Protein AF-A0A1F9D5C3-F1 (afdb_monomer_lite)

pLDDT: mean 88.36, std 11.59, range [37.47, 98.81]

Foldseek 3Di:
DDPVPDDDDDDDPQRVCVVVVAPAEEEDAPLPVVVVVVSVVVQVVQCVDPPRDHHDYHHPDDDCVVCCVVVVFDFFFWFFFADDPDPDDPQDLQQDPDPPQQFKDFDFDQAQLQLQFLQSQRLLVLLLCLLVVNLLVSLLSRLVRDLQLLLCLLFPPRSSQVQAPLVVQPHGFSSSLLSNVSLVPDDPPRPNPVLLEFDAADPAAEEEEAQALLSLLLLSLLRNVRHAYEYEELAQDGHPCSLQQFFCLRPPPVSVVVSSVSSVSSRYHYHYNGDDQDPVVVVVVRHQAYEYAQAFQAFDDDPAALCQFAQEEALSVQSNCVSVVHDDFDAQEEEEEAQANSSLSSQLVSQLVPHNAYEYEELADPVPRHYDPVSVVVSVLLPYHYDHQWAWHHFDDDPRFTFWTKTAGWDWDQQDPVRDIDGPDGDDDIDIDTGRHYHYHGFTAGDCVSPPPPFDADPVRAGDADPQQQHGPDRSYGYFDCSHVNDDGSSRSSSRSNSNSQSNSCSVVVHDSRPPCPSNGRDPDHFDFDDPPQDDDDHDDFQFDDSVQSRSDSHHGGHRDDSVNSSVSSVSRLSARRDSQPCQLCVQQPQNQWDADPVGIDGNSSRDSSQCRSCVRRRRNSMDRAAPLRWSLSCQCCPPVVDSQWDQDPSSTTDGNPVRDPSSCVVCVRRSNNSMGGDD

Radius of gyration: 34.45 Å; chains: 1; bounding box: 87×82×87 Å

Structure (mmCIF, N/CA/C/O backbone):
data_AF-A0A1F9D5C3-F1
#
_entry.id   AF-A0A1F9D5C3-F1
#
loop_
_atom_site.group_PDB
_atom_site.id
_atom_site.type_symbol
_atom_site.label_atom_id
_atom_site.label_alt_id
_atom_site.label_comp_id
_atom_site.label_asym_id
_atom_site.label_entity_id
_atom_site.label_seq_id
_atom_site.pdbx_PDB_ins_code
_atom_site.Cartn_x
_atom_site.Cartn_y
_atom_site.Cartn_z
_atom_site.occupancy
_atom_site.B_iso_or_equiv
_atom_site.auth_seq_id
_atom_site.auth_comp_id
_atom_site.auth_asym_id
_atom_site.auth_atom_id
_atom_site.pdbx_PDB_model_num
ATOM 1 N N . MET A 1 1 ? 21.445 43.976 -28.134 1.00 62.38 1 MET A N 1
ATOM 2 C CA . MET A 1 1 ? 21.619 45.402 -28.475 1.00 62.38 1 MET A CA 1
ATOM 3 C C . MET A 1 1 ? 22.927 45.875 -27.875 1.00 62.38 1 MET A C 1
ATOM 5 O O . MET A 1 1 ? 23.281 45.381 -26.810 1.00 62.38 1 MET A O 1
ATOM 9 N N . THR A 1 2 ? 23.657 46.743 -28.564 1.00 65.88 2 THR A N 1
ATOM 10 C CA . THR A 1 2 ? 24.863 47.403 -28.037 1.00 65.88 2 THR A CA 1
ATOM 11 C C . THR A 1 2 ? 24.479 48.546 -27.089 1.00 65.88 2 THR A C 1
ATOM 13 O O . THR A 1 2 ? 23.305 48.911 -27.000 1.00 65.88 2 THR A O 1
ATOM 16 N N . ALA A 1 3 ? 25.449 49.085 -26.343 1.00 59.38 3 ALA A N 1
ATOM 17 C CA . ALA A 1 3 ? 25.215 50.109 -25.314 1.00 59.38 3 ALA A CA 1
ATOM 18 C C . ALA A 1 3 ? 24.622 51.432 -25.853 1.00 59.38 3 ALA A C 1
ATOM 20 O O . ALA A 1 3 ? 24.071 52.212 -25.088 1.00 59.38 3 ALA A O 1
ATOM 21 N N . ASP A 1 4 ? 24.696 51.656 -27.163 1.00 68.69 4 ASP A N 1
ATOM 22 C CA . ASP A 1 4 ? 24.188 52.808 -27.916 1.00 68.69 4 ASP A CA 1
ATOM 23 C C . ASP A 1 4 ? 22.866 52.527 -28.664 1.00 68.69 4 ASP A C 1
ATOM 25 O O . ASP A 1 4 ? 22.403 53.347 -29.450 1.00 68.69 4 ASP A O 1
ATOM 29 N N . GLY A 1 5 ? 22.216 51.384 -28.409 1.00 62.56 5 GLY A N 1
ATOM 30 C CA . GLY A 1 5 ? 20.860 51.108 -28.898 1.00 62.56 5 GLY A CA 1
ATOM 31 C C . GLY A 1 5 ? 20.769 50.453 -30.281 1.00 62.56 5 GLY A C 1
ATOM 32 O O . GLY A 1 5 ? 19.662 50.220 -30.768 1.00 62.56 5 GLY A O 1
ATOM 33 N N . HIS A 1 6 ? 21.890 50.080 -30.903 1.00 77.69 6 HIS A N 1
ATOM 34 C CA . HIS A 1 6 ? 21.880 49.347 -32.172 1.00 77.69 6 HIS A CA 1
ATOM 35 C C . HIS A 1 6 ? 21.656 47.827 -31.989 1.00 77.69 6 HIS A C 1
ATOM 37 O O . HIS A 1 6 ? 21.951 47.258 -30.925 1.00 77.69 6 HIS A O 1
ATOM 43 N N . PRO A 1 7 ? 21.131 47.118 -33.014 1.00 70.56 7 PRO A N 1
ATOM 44 C CA . PRO A 1 7 ? 21.035 45.661 -33.001 1.00 70.56 7 PRO A CA 1
ATOM 45 C C . PRO A 1 7 ? 22.426 45.043 -32.833 1.00 70.56 7 PRO A C 1
ATOM 47 O O . PRO A 1 7 ? 23.336 45.292 -33.620 1.00 70.56 7 PRO A O 1
ATOM 50 N N . GLY A 1 8 ? 22.596 44.228 -31.791 1.00 70.06 8 GLY A N 1
ATOM 51 C CA . GLY A 1 8 ? 23.854 43.516 -31.584 1.00 70.06 8 GLY A CA 1
ATOM 52 C C . GLY A 1 8 ? 23.959 42.366 -32.580 1.00 70.06 8 GLY A C 1
ATOM 53 O O . GLY A 1 8 ? 23.005 41.603 -32.720 1.00 70.06 8 GLY A O 1
ATOM 54 N N . ARG A 1 9 ? 25.109 42.222 -33.239 1.00 75.50 9 ARG A N 1
ATOM 55 C CA . ARG A 1 9 ? 25.442 41.034 -34.036 1.00 75.50 9 ARG A CA 1
ATOM 56 C C . ARG A 1 9 ? 26.409 40.147 -33.260 1.00 75.50 9 ARG A C 1
ATOM 58 O O . ARG A 1 9 ? 27.284 40.660 -32.565 1.00 75.50 9 ARG A O 1
ATOM 65 N N . SER A 1 10 ? 26.262 38.831 -33.383 1.00 69.81 10 SER A N 1
ATOM 66 C CA . SER A 1 10 ? 27.285 37.905 -32.896 1.00 69.81 10 SER A CA 1
ATOM 67 C C . SER A 1 10 ? 28.524 38.053 -33.779 1.00 69.81 10 SER A C 1
ATOM 69 O O . SER A 1 10 ? 28.401 38.045 -35.002 1.00 69.81 10 SER A O 1
ATOM 71 N N . LEU A 1 11 ? 29.688 38.249 -33.163 1.00 73.94 11 LEU A N 1
ATOM 72 C CA . LEU A 1 11 ? 30.978 38.241 -33.844 1.00 73.94 11 LEU A CA 1
ATOM 73 C C . LEU A 1 11 ? 31.726 36.989 -33.412 1.00 73.94 11 LEU A C 1
ATOM 75 O O . LEU A 1 11 ? 31.826 36.698 -32.218 1.00 73.94 11 LEU A O 1
ATOM 79 N N . SER A 1 12 ? 32.259 36.261 -34.382 1.00 79.31 12 SER A N 1
ATOM 80 C CA . SER A 1 12 ? 33.209 35.192 -34.107 1.00 79.31 12 SER A CA 1
ATOM 81 C C . SER A 1 12 ? 34.514 35.775 -33.546 1.00 79.31 12 SER A C 1
ATOM 83 O O . SER A 1 12 ? 34.859 36.935 -33.798 1.00 79.31 12 SER A O 1
ATOM 85 N N . LEU A 1 13 ? 35.252 34.982 -32.763 1.00 76.62 13 LEU A N 1
ATOM 86 C CA . LEU A 1 13 ? 36.525 35.419 -32.175 1.00 76.62 13 LEU A CA 1
ATOM 87 C C . LEU A 1 13 ? 37.506 35.854 -33.279 1.00 76.62 13 LEU A C 1
ATOM 89 O O . LEU A 1 13 ? 38.263 36.807 -33.123 1.00 76.62 13 LEU A O 1
ATOM 93 N N . GLU A 1 14 ? 37.443 35.185 -34.427 1.00 84.00 14 GLU A N 1
ATOM 94 C CA . GLU A 1 14 ? 38.238 35.460 -35.614 1.00 84.00 14 GLU A CA 1
ATOM 95 C C . GLU A 1 14 ? 37.903 36.823 -36.238 1.00 84.00 14 GLU A C 1
ATOM 97 O O . GLU A 1 14 ? 38.807 37.552 -36.647 1.00 84.00 14 GLU A O 1
ATOM 102 N N . GLU A 1 15 ? 36.620 37.185 -36.309 1.00 84.44 15 GLU A N 1
ATOM 103 C CA . GLU A 1 15 ? 36.174 38.494 -36.806 1.00 84.44 15 GLU A CA 1
ATOM 104 C C . GLU A 1 15 ? 36.573 39.625 -35.861 1.00 84.44 15 GLU A C 1
ATOM 106 O O . GLU A 1 15 ? 36.987 40.688 -36.322 1.00 84.44 15 GLU A O 1
ATOM 111 N N . LEU A 1 16 ? 36.507 39.383 -34.550 1.00 84.56 16 LEU A N 1
ATOM 112 C CA . LEU A 1 16 ? 36.939 40.345 -33.542 1.00 84.56 16 LEU A CA 1
ATOM 113 C C . LEU A 1 16 ? 38.448 40.609 -33.638 1.00 84.56 16 LEU A C 1
ATOM 115 O O . LEU A 1 16 ? 38.868 41.761 -33.700 1.00 84.56 16 LEU A O 1
ATOM 119 N N . VAL A 1 17 ? 39.257 39.551 -33.753 1.00 85.00 17 VAL A N 1
ATOM 120 C CA . VAL A 1 17 ? 40.718 39.660 -33.900 1.00 85.00 17 VAL A CA 1
ATOM 121 C C . VAL A 1 17 ? 41.103 40.363 -35.207 1.00 85.00 17 VAL A C 1
ATOM 123 O O . VAL A 1 17 ? 41.969 41.238 -35.201 1.00 85.00 17 VAL A O 1
ATOM 126 N N . LYS A 1 18 ? 40.433 40.052 -36.326 1.00 86.38 18 LYS A N 1
ATOM 127 C CA . LYS A 1 18 ? 40.637 40.778 -37.594 1.00 86.38 18 LYS A CA 1
ATOM 128 C C . LYS A 1 18 ? 40.245 42.254 -37.483 1.00 86.38 18 LYS A C 1
ATOM 130 O O . LYS A 1 18 ? 40.935 43.105 -38.039 1.00 86.38 18 LYS A O 1
ATOM 135 N N . GLY A 1 19 ? 39.181 42.564 -36.739 1.00 85.06 19 GLY A N 1
ATOM 136 C CA . GLY A 1 19 ? 38.740 43.934 -36.460 1.00 85.06 19 GLY A CA 1
ATOM 137 C C . GLY A 1 19 ? 39.779 44.780 -35.715 1.00 85.06 19 GLY A C 1
ATOM 138 O O . GLY A 1 19 ? 39.804 45.995 -35.888 1.00 85.06 19 GLY A O 1
ATOM 139 N N . CYS A 1 20 ? 40.690 44.150 -34.967 1.00 84.81 20 CYS A N 1
ATOM 140 C CA . CYS A 1 20 ? 41.828 44.806 -34.314 1.00 84.81 20 CYS A CA 1
ATOM 141 C C . CYS A 1 20 ? 43.031 45.056 -35.250 1.00 84.81 20 CYS A C 1
ATOM 143 O O . CYS A 1 20 ? 44.103 45.428 -34.780 1.00 84.81 20 CYS A O 1
ATOM 145 N N . GLY A 1 21 ? 42.889 44.835 -36.563 1.00 86.62 21 GLY A N 1
ATOM 146 C CA . GLY A 1 21 ? 43.950 45.063 -37.552 1.00 86.62 21 GLY A CA 1
ATOM 147 C C . GLY A 1 21 ? 44.917 43.888 -37.745 1.00 86.62 21 GLY A C 1
ATOM 148 O O . GLY A 1 21 ? 45.924 44.029 -38.442 1.00 86.62 21 GLY A O 1
ATOM 149 N N . VAL A 1 22 ? 44.627 42.718 -37.166 1.00 91.75 22 VAL A N 1
ATOM 150 C CA . VAL A 1 22 ? 45.442 41.503 -37.323 1.00 91.75 22 VAL A CA 1
ATOM 151 C C . VAL A 1 22 ? 45.181 40.872 -38.692 1.00 91.75 22 VAL A C 1
ATOM 153 O O . VAL A 1 22 ? 44.083 40.394 -38.981 1.00 91.75 22 VAL A O 1
ATOM 156 N N . LYS A 1 23 ? 46.211 40.840 -39.544 1.00 88.62 23 LYS A N 1
ATOM 157 C CA . LYS A 1 23 ? 46.105 40.344 -40.929 1.00 88.62 23 LYS A CA 1
ATOM 158 C C . LYS A 1 23 ? 46.236 38.821 -41.043 1.00 88.62 23 LYS A C 1
ATOM 160 O O . LYS A 1 23 ? 45.635 38.226 -41.937 1.00 88.62 23 LYS A O 1
ATOM 165 N N . TYR A 1 24 ? 46.972 38.176 -40.133 1.00 91.75 24 TYR A N 1
ATOM 166 C CA . TYR A 1 24 ? 47.151 36.722 -40.121 1.00 91.75 24 TYR A CA 1
ATOM 167 C C . TYR A 1 24 ? 46.381 36.097 -38.957 1.00 91.75 24 TYR A C 1
ATOM 169 O O . TYR A 1 24 ? 46.819 36.146 -37.811 1.00 91.75 24 TYR A O 1
ATOM 177 N N . VAL A 1 25 ? 45.228 35.496 -39.259 1.00 93.31 25 VAL A N 1
ATOM 178 C CA . VAL A 1 25 ? 44.407 34.758 -38.287 1.00 93.31 25 VAL A CA 1
ATOM 179 C C . VAL A 1 25 ? 44.112 33.364 -38.826 1.00 93.31 25 VAL A C 1
ATOM 181 O O . VAL A 1 25 ? 43.602 33.225 -39.946 1.00 93.31 25 VAL A O 1
ATOM 184 N N . ARG A 1 26 ? 44.430 32.326 -38.047 1.00 91.38 26 ARG A N 1
ATOM 185 C CA . ARG A 1 26 ? 44.095 30.930 -38.368 1.00 91.38 26 ARG A CA 1
ATOM 186 C C . ARG A 1 26 ? 43.504 30.226 -37.158 1.00 91.38 26 ARG A C 1
ATOM 188 O O . ARG A 1 26 ? 44.020 30.333 -36.051 1.00 91.38 26 ARG A O 1
ATOM 195 N N . ILE A 1 27 ? 42.430 29.484 -37.393 1.00 85.31 27 ILE A N 1
ATOM 196 C CA . ILE A 1 27 ? 41.907 28.541 -36.411 1.00 85.31 27 ILE A CA 1
ATOM 197 C C . ILE A 1 27 ? 42.723 27.270 -36.570 1.00 85.31 27 ILE A C 1
ATOM 199 O O . ILE A 1 27 ? 42.810 26.734 -37.674 1.00 85.31 27 ILE A O 1
ATOM 203 N N . VAL A 1 28 ? 43.320 26.807 -35.484 1.00 82.44 28 VAL A N 1
ATOM 204 C CA . VAL A 1 28 ? 44.101 25.574 -35.471 1.00 82.44 28 VAL A CA 1
ATOM 205 C C . VAL A 1 28 ? 43.389 24.537 -34.622 1.00 82.44 28 VAL A C 1
ATOM 207 O O . VAL A 1 28 ? 42.778 24.853 -33.599 1.00 82.44 28 VAL A O 1
ATOM 210 N N . ASN A 1 29 ? 43.457 23.282 -35.054 1.00 67.25 29 ASN A N 1
ATOM 211 C CA . ASN A 1 29 ? 43.068 22.173 -34.203 1.00 67.25 29 ASN A CA 1
ATOM 212 C C . ASN A 1 29 ? 44.234 21.898 -33.236 1.00 67.25 29 ASN A C 1
ATOM 214 O O . ASN A 1 29 ? 45.293 21.484 -33.710 1.00 67.25 29 ASN A O 1
ATOM 218 N N . PRO A 1 30 ? 44.081 22.101 -31.912 1.00 62.06 30 PRO A N 1
ATOM 219 C CA . PRO A 1 30 ? 45.165 21.844 -30.959 1.00 62.06 30 PRO A CA 1
ATOM 220 C C . PRO A 1 30 ? 45.561 20.360 -30.891 1.00 62.06 30 PRO A C 1
ATOM 222 O O . PRO A 1 30 ? 46.595 20.027 -30.318 1.00 62.06 30 PRO A O 1
ATOM 225 N N . TYR A 1 31 ? 44.748 19.477 -31.475 1.00 55.72 31 TYR A N 1
ATOM 226 C CA . TYR A 1 31 ? 44.969 18.037 -31.523 1.00 55.72 31 TYR A CA 1
ATOM 227 C C . TYR A 1 31 ? 45.612 17.559 -32.838 1.00 55.72 31 TYR A C 1
ATOM 229 O O . TYR A 1 31 ? 46.054 16.417 -32.907 1.00 55.72 31 TYR A O 1
ATOM 237 N N . ASP A 1 32 ? 45.744 18.422 -33.856 1.00 67.06 32 ASP A N 1
ATOM 238 C CA . ASP A 1 32 ? 46.590 18.165 -35.032 1.00 67.06 32 ASP A CA 1
ATOM 239 C C . ASP A 1 32 ? 47.970 18.794 -34.812 1.00 67.06 32 ASP A C 1
ATOM 241 O O . ASP A 1 32 ? 48.254 19.905 -35.256 1.00 67.06 32 ASP A O 1
ATOM 245 N N . ILE A 1 33 ? 48.841 18.085 -34.089 1.00 56.75 33 ILE A N 1
ATOM 246 C CA . ILE A 1 33 ? 50.152 18.612 -33.679 1.00 56.75 33 ILE A CA 1
ATOM 247 C C . ILE A 1 33 ? 51.018 18.969 -34.896 1.00 56.75 33 ILE A C 1
ATOM 249 O O . ILE A 1 33 ? 51.687 20.004 -34.897 1.00 56.75 33 ILE A O 1
ATOM 253 N N . LYS A 1 34 ? 51.001 18.147 -35.954 1.00 58.16 34 LYS A N 1
ATOM 254 C CA . LYS A 1 34 ? 51.804 18.404 -37.159 1.00 58.16 34 LYS A CA 1
ATOM 255 C C . LYS A 1 34 ? 51.272 19.614 -37.926 1.00 58.16 34 LYS A C 1
ATOM 257 O O . LYS A 1 34 ? 52.068 20.489 -38.273 1.00 58.16 34 LYS A O 1
ATOM 262 N N . GLY A 1 35 ? 49.957 19.703 -38.129 1.00 70.44 35 GLY A N 1
ATOM 263 C CA . GLY A 1 35 ? 49.324 20.860 -38.763 1.00 70.44 35 GLY A CA 1
ATOM 264 C C . GLY A 1 35 ? 49.498 22.140 -37.947 1.00 70.44 35 GLY A C 1
ATOM 265 O O . GLY A 1 35 ? 49.843 23.182 -38.498 1.00 70.44 35 GLY A O 1
ATOM 266 N N . MET A 1 36 ? 49.379 22.061 -36.620 1.00 78.56 36 MET A N 1
ATOM 267 C CA . MET A 1 36 ? 49.579 23.199 -35.722 1.00 78.56 36 MET A CA 1
ATOM 268 C C . MET A 1 36 ? 51.023 23.712 -35.761 1.00 78.56 36 MET A C 1
ATOM 270 O O . MET A 1 36 ? 51.230 24.918 -35.869 1.00 78.56 36 MET A O 1
ATOM 274 N N . ILE A 1 37 ? 52.030 22.829 -35.731 1.00 71.81 37 ILE A N 1
ATOM 275 C CA . ILE A 1 37 ? 53.443 23.226 -35.867 1.00 71.81 37 ILE A CA 1
ATOM 276 C C . ILE A 1 37 ? 53.693 23.869 -37.236 1.00 71.81 37 ILE A C 1
ATOM 278 O O . ILE A 1 37 ? 54.413 24.865 -37.334 1.00 71.81 37 ILE A O 1
ATOM 282 N N . GLN A 1 38 ? 53.100 23.321 -38.297 1.00 83.50 38 GLN A N 1
ATOM 283 C CA . GLN A 1 38 ? 53.236 23.870 -39.640 1.00 83.50 38 GLN A CA 1
ATOM 284 C C . GLN A 1 38 ? 52.613 25.271 -39.745 1.00 83.50 38 GLN A C 1
ATOM 286 O O . GLN A 1 38 ? 53.243 26.180 -40.287 1.00 83.50 38 GLN A O 1
ATOM 291 N N . GLU A 1 39 ? 51.421 25.472 -39.186 1.00 89.44 39 GLU A N 1
ATOM 292 C CA . GLU A 1 39 ? 50.747 26.773 -39.170 1.00 89.44 39 GLU A CA 1
ATOM 293 C C . GLU A 1 39 ? 51.428 27.783 -38.241 1.00 89.44 39 GLU A C 1
ATOM 295 O O . GLU A 1 39 ? 51.515 28.958 -38.591 1.00 89.44 39 GLU A O 1
ATOM 300 N N . ALA A 1 40 ? 51.997 27.344 -37.116 1.00 84.75 40 ALA A N 1
ATOM 301 C CA . ALA A 1 40 ? 52.818 28.185 -36.244 1.00 84.75 40 ALA A CA 1
ATOM 302 C C . ALA A 1 40 ? 54.085 28.685 -36.945 1.00 84.75 40 ALA A C 1
ATOM 304 O O . ALA A 1 40 ? 54.427 29.860 -36.827 1.00 84.75 40 ALA A O 1
ATOM 305 N N . ARG A 1 41 ? 54.749 27.836 -37.740 1.00 88.12 41 ARG A N 1
ATOM 306 C CA . ARG A 1 41 ? 55.901 28.256 -38.555 1.00 88.12 41 ARG A CA 1
ATOM 307 C C . ARG A 1 41 ? 55.501 29.267 -39.626 1.00 88.12 41 ARG A C 1
ATOM 309 O O . ARG A 1 41 ? 56.174 30.279 -39.771 1.00 88.12 41 ARG A O 1
ATOM 316 N N . LYS A 1 42 ? 54.390 29.039 -40.335 1.00 91.94 42 LYS A N 1
ATOM 317 C CA . LYS A 1 42 ? 53.871 29.997 -41.329 1.00 91.94 42 LYS A CA 1
ATOM 318 C C . LYS A 1 42 ? 53.488 31.337 -40.694 1.00 91.94 42 LYS A C 1
ATOM 320 O O . LYS A 1 42 ? 53.817 32.381 -41.246 1.00 91.94 42 LYS A O 1
ATOM 325 N N . ALA A 1 43 ? 52.842 31.305 -39.528 1.00 92.25 43 ALA A N 1
ATOM 326 C CA . ALA A 1 43 ? 52.511 32.500 -38.758 1.00 92.25 43 ALA A CA 1
ATOM 327 C C . ALA A 1 43 ? 53.774 33.270 -38.343 1.00 92.25 43 ALA A C 1
ATOM 329 O O . ALA A 1 43 ? 53.823 34.487 -38.485 1.00 92.25 43 ALA A O 1
ATOM 330 N N . TYR A 1 44 ? 54.810 32.564 -37.884 1.00 89.56 44 TYR A N 1
ATOM 331 C CA . TYR A 1 44 ? 56.088 33.166 -37.509 1.00 89.56 44 TYR A CA 1
ATOM 332 C C . TYR A 1 44 ? 56.812 33.801 -38.702 1.00 89.56 44 TYR A C 1
ATOM 334 O O . TYR A 1 44 ? 57.245 34.947 -38.608 1.00 89.56 44 TYR A O 1
ATOM 342 N N . GLU A 1 45 ? 56.886 33.120 -39.846 1.00 92.69 45 GLU A N 1
ATOM 343 C CA . GLU A 1 45 ? 57.488 33.697 -41.054 1.00 92.69 45 GLU A CA 1
ATOM 344 C C . GLU A 1 45 ? 56.708 34.915 -41.569 1.00 92.69 45 GLU A C 1
ATOM 346 O O . GLU A 1 45 ? 57.321 35.904 -41.962 1.00 92.69 45 GLU A O 1
ATOM 351 N N . PHE A 1 46 ? 55.373 34.913 -41.468 1.00 93.38 46 PHE A N 1
ATOM 352 C CA . PHE A 1 46 ? 54.564 36.103 -41.751 1.00 93.38 46 PHE A CA 1
ATOM 353 C C . PHE A 1 46 ? 54.973 37.298 -40.876 1.00 93.38 46 PHE A C 1
ATOM 355 O O . PHE A 1 46 ? 55.058 38.411 -41.381 1.00 93.38 46 PHE A O 1
ATOM 362 N N . THR A 1 47 ? 55.285 37.089 -39.589 1.00 90.06 47 THR A N 1
ATOM 363 C CA . THR A 1 47 ? 55.710 38.192 -38.703 1.00 90.06 47 THR A CA 1
ATOM 364 C C . THR A 1 47 ? 57.073 38.796 -39.062 1.00 90.06 47 THR A C 1
ATOM 366 O O . THR A 1 47 ? 57.375 39.899 -38.616 1.00 90.06 47 THR A O 1
ATOM 369 N N . LYS A 1 48 ? 57.900 38.102 -39.858 1.00 89.81 48 LYS A N 1
ATOM 370 C CA . LYS A 1 48 ? 59.233 38.572 -40.277 1.00 89.81 48 LYS A CA 1
ATOM 371 C C . LYS A 1 48 ? 59.241 39.352 -41.590 1.00 89.81 48 LYS A C 1
ATOM 373 O O . LYS A 1 48 ? 60.268 39.930 -41.937 1.00 89.81 48 LYS A O 1
ATOM 378 N N . GLN A 1 49 ? 58.145 39.327 -42.344 1.00 90.25 49 GLN A N 1
ATOM 379 C CA . GLN A 1 49 ? 58.057 40.032 -43.622 1.00 90.25 49 GLN A CA 1
ATOM 380 C C . GLN A 1 49 ? 57.981 41.555 -43.396 1.00 90.25 49 GLN A C 1
ATOM 382 O O . GLN A 1 49 ? 57.407 41.973 -42.391 1.00 90.25 49 GLN A O 1
ATOM 387 N N . PRO A 1 50 ? 58.507 42.399 -44.306 1.00 85.81 50 PRO A N 1
ATOM 388 C CA . PRO A 1 50 ? 58.455 43.863 -44.170 1.00 85.81 50 PRO A CA 1
ATOM 389 C C . PRO A 1 50 ? 57.025 44.419 -44.044 1.00 85.81 50 PRO A C 1
ATOM 391 O O . PRO A 1 50 ? 56.777 45.365 -43.302 1.00 85.81 50 PRO A O 1
ATOM 394 N N . GLU A 1 51 ? 56.074 43.800 -44.744 1.00 83.88 51 GLU A N 1
ATOM 395 C CA . GLU A 1 51 ? 54.627 44.047 -44.682 1.00 83.88 51 GLU A CA 1
ATOM 396 C C . GLU A 1 51 ? 53.885 43.181 -43.641 1.00 83.88 51 GLU A C 1
ATOM 398 O O . GLU A 1 51 ? 52.658 43.284 -43.481 1.00 83.88 51 GLU A O 1
ATOM 403 N N . GLY A 1 52 ? 54.636 42.322 -42.953 1.00 77.75 52 GLY A N 1
ATOM 404 C CA . GLY A 1 52 ? 54.198 41.427 -41.895 1.00 77.75 52 GLY A CA 1
ATOM 405 C C . GLY A 1 52 ? 53.803 42.173 -40.624 1.00 77.75 52 GLY A C 1
ATOM 406 O O . GLY A 1 52 ? 54.296 43.254 -40.318 1.00 77.75 52 GLY A O 1
ATOM 407 N N . GLY A 1 53 ? 52.874 41.597 -39.868 1.00 86.25 53 GLY A N 1
ATOM 408 C CA . GLY A 1 53 ? 52.395 42.168 -38.610 1.00 86.25 53 GLY A CA 1
ATOM 409 C C . GLY A 1 53 ? 52.088 41.084 -37.588 1.00 86.25 53 GLY A C 1
ATOM 410 O O . GLY A 1 53 ? 52.572 39.960 -37.695 1.00 86.25 53 GLY A O 1
ATOM 411 N N . MET A 1 54 ? 51.244 41.400 -36.607 1.00 88.94 54 MET A N 1
ATOM 412 C CA . MET A 1 54 ? 50.797 40.422 -35.614 1.00 88.94 54 MET A CA 1
ATOM 413 C C . MET A 1 54 ? 50.104 39.229 -36.295 1.00 88.94 54 MET A C 1
ATOM 415 O O . MET A 1 54 ? 49.254 39.413 -37.172 1.00 88.94 54 MET A O 1
ATOM 419 N N . ALA A 1 55 ? 50.455 38.016 -35.867 1.00 93.12 55 ALA A N 1
ATOM 420 C CA . ALA A 1 55 ? 49.799 36.778 -36.267 1.00 93.12 55 ALA A CA 1
ATOM 421 C C . ALA A 1 55 ? 49.138 36.121 -35.052 1.00 93.12 55 ALA A C 1
ATOM 423 O O . ALA A 1 55 ? 49.748 36.027 -33.989 1.00 93.12 55 ALA A O 1
ATOM 424 N N . VAL A 1 56 ? 47.896 35.661 -35.207 1.00 91.81 56 VAL A N 1
ATOM 425 C CA . VAL A 1 56 ? 47.112 35.041 -34.131 1.00 91.81 56 VAL A CA 1
ATOM 426 C C . VAL A 1 56 ? 46.614 33.667 -34.573 1.00 91.81 56 VAL A C 1
ATOM 428 O O . VAL A 1 56 ? 45.953 33.522 -35.604 1.00 91.81 56 VAL A O 1
ATOM 431 N N . LEU A 1 57 ? 46.914 32.648 -33.767 1.00 88.94 57 LEU A N 1
ATOM 432 C CA . LEU A 1 57 ? 46.378 31.296 -33.910 1.00 88.94 57 LEU A CA 1
ATOM 433 C C . LEU A 1 57 ? 45.347 31.040 -32.808 1.00 88.94 57 LEU A C 1
ATOM 435 O O . LEU A 1 57 ? 45.636 31.266 -31.636 1.00 88.94 57 LEU A O 1
ATOM 439 N N . ILE A 1 58 ? 44.153 30.570 -33.171 1.00 85.12 58 ILE A N 1
ATOM 440 C CA . ILE A 1 58 ? 43.041 30.338 -32.236 1.00 85.12 58 ILE A CA 1
ATOM 441 C C . ILE A 1 58 ? 42.759 28.835 -32.155 1.00 85.12 58 ILE A C 1
ATOM 443 O O . ILE A 1 58 ? 42.371 28.228 -33.152 1.00 85.12 58 ILE A O 1
ATOM 447 N N . ALA A 1 59 ? 42.920 28.233 -30.975 1.00 76.44 59 ALA A N 1
ATOM 448 C CA . ALA A 1 59 ? 42.560 26.839 -30.710 1.00 76.44 59 ALA A CA 1
ATOM 449 C C . ALA A 1 59 ? 41.177 26.756 -30.037 1.00 76.44 59 ALA A C 1
ATOM 451 O O . ALA A 1 59 ? 40.962 27.367 -28.994 1.00 76.44 59 ALA A O 1
ATOM 452 N N . ARG A 1 60 ? 40.228 26.008 -30.622 1.00 60.91 60 ARG A N 1
ATOM 453 C CA . ARG A 1 60 ? 38.813 25.993 -30.180 1.00 60.91 60 ARG A CA 1
ATOM 454 C C . ARG A 1 60 ? 38.483 25.068 -28.996 1.00 60.91 60 ARG A C 1
ATOM 456 O O . ARG A 1 60 ? 37.360 25.133 -28.505 1.00 60.91 60 ARG A O 1
ATOM 463 N N . TYR A 1 61 ? 39.426 24.262 -28.500 1.00 57.72 61 TYR A N 1
ATOM 464 C CA . TYR A 1 61 ? 39.186 23.325 -27.393 1.00 57.72 61 TYR A CA 1
ATOM 465 C C . TYR A 1 61 ? 40.311 23.381 -26.347 1.00 57.72 61 TYR A C 1
ATOM 467 O O . TYR A 1 61 ? 41.477 23.212 -26.712 1.00 57.72 61 TYR A O 1
ATOM 475 N N . PRO A 1 62 ? 40.015 23.583 -25.049 1.00 52.47 62 PRO A N 1
ATOM 476 C CA . PRO A 1 62 ? 41.008 23.394 -24.003 1.00 52.47 62 PRO A CA 1
ATOM 477 C C . PRO A 1 62 ? 41.217 21.894 -23.759 1.00 52.47 62 PRO A C 1
ATOM 479 O O . PRO A 1 62 ? 40.302 21.181 -23.352 1.00 52.47 62 PRO A O 1
ATOM 482 N N . CYS A 1 63 ? 42.435 21.398 -23.977 1.00 53.84 63 CYS A N 1
ATOM 483 C CA . CYS A 1 63 ? 42.811 20.071 -23.500 1.00 53.84 63 CYS A CA 1
ATOM 484 C C . CYS A 1 63 ? 42.969 20.091 -21.969 1.00 53.84 63 CYS A C 1
ATOM 486 O O . CYS A 1 63 ? 43.532 21.038 -21.412 1.00 53.84 63 CYS A O 1
ATOM 488 N N . ILE A 1 64 ? 42.520 19.034 -21.278 1.00 55.16 64 ILE A N 1
ATOM 489 C CA . ILE A 1 64 ? 42.588 18.932 -19.807 1.00 55.16 64 ILE A CA 1
ATOM 490 C C . ILE A 1 64 ? 44.026 18.989 -19.267 1.00 55.16 64 ILE A C 1
ATOM 492 O O . ILE A 1 64 ? 44.242 19.291 -18.094 1.00 55.16 64 ILE A O 1
ATOM 496 N N . THR A 1 65 ? 45.020 18.765 -20.134 1.00 51.75 65 THR A N 1
ATOM 497 C CA . THR A 1 65 ? 46.443 18.991 -19.858 1.00 51.75 65 THR A CA 1
ATOM 498 C C . THR A 1 65 ? 46.749 20.396 -19.360 1.00 51.75 65 THR A C 1
ATOM 500 O O . THR A 1 65 ? 47.654 20.538 -18.547 1.00 51.75 65 THR A O 1
ATOM 503 N N . HIS A 1 66 ? 45.999 21.419 -19.779 1.00 50.34 66 HIS A N 1
ATOM 504 C CA . HIS A 1 66 ? 46.241 22.800 -19.347 1.00 50.34 66 HIS A CA 1
ATOM 505 C C . HIS A 1 66 ? 45.516 23.176 -18.043 1.00 50.34 66 HIS A C 1
ATOM 507 O O . HIS A 1 66 ? 45.806 24.206 -17.448 1.00 50.34 66 HIS A O 1
ATOM 513 N N . GLN A 1 67 ? 44.590 22.334 -17.570 1.00 50.75 67 GLN A N 1
ATOM 514 C CA . GLN A 1 67 ? 43.829 22.558 -16.335 1.00 50.75 67 GLN A CA 1
ATOM 515 C C . GLN A 1 67 ? 44.221 21.591 -15.206 1.00 50.75 67 GLN A C 1
ATOM 517 O O . GLN A 1 67 ? 43.635 21.645 -14.129 1.00 50.75 67 GLN A O 1
ATOM 522 N N . LYS A 1 68 ? 45.216 20.713 -15.408 1.00 47.94 68 LYS A N 1
ATOM 523 C CA . LYS A 1 68 ? 45.591 19.650 -14.454 1.00 47.94 68 LYS A CA 1
ATOM 524 C C . LYS A 1 68 ? 45.981 20.187 -13.068 1.00 47.94 68 LYS A C 1
ATOM 526 O O . LYS A 1 68 ? 45.544 19.627 -12.064 1.00 47.94 68 LYS A O 1
ATOM 531 N N . GLU A 1 69 ? 46.726 21.295 -13.006 1.00 53.59 69 GLU A N 1
ATOM 532 C CA . GLU A 1 69 ? 47.074 21.969 -11.741 1.00 53.59 69 GLU A CA 1
ATOM 533 C C . GLU A 1 69 ? 45.866 22.658 -11.085 1.00 53.59 69 GLU A C 1
ATOM 535 O O . GLU A 1 69 ? 45.718 22.616 -9.865 1.00 53.59 69 GLU A O 1
ATOM 540 N N . GLN A 1 70 ? 44.957 23.226 -11.884 1.00 52.84 70 GLN A N 1
ATOM 541 C CA . GLN A 1 70 ? 43.748 23.901 -11.393 1.00 52.84 70 GLN A CA 1
ATOM 542 C C . GLN A 1 70 ? 42.670 22.915 -10.907 1.00 52.84 70 GLN A C 1
ATOM 544 O O . GLN A 1 70 ? 41.976 23.194 -9.932 1.00 52.84 70 GLN A O 1
ATOM 549 N N . LEU A 1 71 ? 42.551 21.747 -11.547 1.00 53.53 71 LEU A N 1
ATOM 550 C CA . LEU A 1 71 ? 41.544 20.719 -11.251 1.00 53.53 71 LEU A CA 1
ATOM 551 C C . LEU A 1 71 ? 42.002 19.691 -10.202 1.00 53.53 71 LEU A C 1
ATOM 553 O O . LEU A 1 71 ? 41.200 18.857 -9.787 1.00 53.53 71 LEU A O 1
ATOM 557 N N . LYS A 1 72 ? 43.272 19.731 -9.765 1.00 58.59 72 LYS A N 1
ATOM 558 C CA . LYS A 1 72 ? 43.854 18.825 -8.749 1.00 58.59 72 LYS A CA 1
ATOM 559 C C . LYS A 1 72 ? 43.596 17.329 -9.024 1.00 58.59 72 LYS A C 1
ATOM 561 O O . LYS A 1 72 ? 43.402 16.545 -8.093 1.00 58.59 72 LYS A O 1
ATOM 566 N N . ILE A 1 73 ? 43.581 16.916 -10.293 1.00 62.72 73 ILE A N 1
ATOM 567 C CA . ILE A 1 73 ? 43.292 15.524 -10.677 1.00 62.72 73 ILE A CA 1
ATOM 568 C C . ILE A 1 73 ? 44.519 14.655 -10.375 1.00 62.72 73 ILE A C 1
ATOM 570 O O . ILE A 1 73 ? 45.612 14.910 -10.887 1.00 62.72 73 ILE A O 1
ATOM 574 N N . LYS A 1 74 ? 44.345 13.611 -9.557 1.00 71.50 74 LYS A N 1
ATOM 575 C CA . LYS A 1 74 ? 45.399 12.621 -9.291 1.00 71.50 74 LYS A CA 1
ATOM 576 C C . LYS A 1 74 ? 45.630 11.766 -10.547 1.00 71.50 74 LYS A C 1
ATOM 578 O O . LYS A 1 74 ? 44.643 11.271 -11.088 1.00 71.50 74 LYS A O 1
ATOM 583 N N . PRO A 1 75 ? 46.882 11.575 -11.006 1.00 76.38 75 PRO A N 1
ATOM 584 C CA . PRO A 1 75 ? 47.175 10.674 -12.113 1.00 76.38 75 PRO A CA 1
ATOM 585 C C . PRO A 1 75 ? 46.701 9.256 -11.794 1.00 76.38 75 PRO A C 1
ATOM 587 O O . PRO A 1 75 ? 46.958 8.739 -10.706 1.00 76.38 75 PRO A O 1
ATOM 590 N N . VAL A 1 76 ? 46.017 8.640 -12.746 1.00 82.38 76 VAL A N 1
ATOM 591 C CA . VAL A 1 76 ? 45.515 7.276 -12.677 1.00 82.38 76 VAL A CA 1
ATOM 592 C C . VAL A 1 76 ? 46.027 6.525 -13.892 1.00 82.38 76 VAL A C 1
ATOM 594 O O . VAL A 1 76 ? 45.636 6.821 -15.024 1.00 82.38 76 VAL A O 1
ATOM 597 N N . LYS A 1 77 ? 46.885 5.533 -13.650 1.00 84.44 77 LYS A N 1
ATOM 598 C CA . LYS A 1 77 ? 47.355 4.654 -14.712 1.00 84.44 77 LYS A CA 1
ATOM 599 C C . LYS A 1 77 ? 46.185 3.795 -15.184 1.00 84.44 77 LYS A C 1
ATOM 601 O O . LYS A 1 77 ? 45.488 3.154 -14.400 1.00 84.44 77 LYS A O 1
ATOM 606 N N . ILE A 1 78 ? 45.954 3.837 -16.480 1.00 87.25 78 ILE A N 1
ATOM 607 C CA . ILE A 1 78 ? 44.870 3.135 -17.166 1.00 87.25 78 ILE A CA 1
ATOM 608 C C . ILE A 1 78 ? 45.453 2.149 -18.159 1.00 87.25 78 ILE A C 1
ATOM 610 O O . ILE A 1 78 ? 46.556 2.379 -18.649 1.00 87.25 78 ILE A O 1
ATOM 614 N N . ASP A 1 79 ? 44.723 1.098 -18.496 1.00 87.62 79 ASP A N 1
ATOM 615 C CA . ASP A 1 79 ? 45.101 0.147 -19.536 1.00 87.62 79 ASP A CA 1
ATOM 616 C C . ASP A 1 79 ? 43.879 -0.346 -20.318 1.00 87.62 79 ASP A C 1
ATOM 618 O O . ASP A 1 79 ? 42.734 -0.142 -19.901 1.00 87.62 79 ASP A O 1
ATOM 622 N N . ILE A 1 80 ? 44.121 -0.953 -21.478 1.00 86.88 80 ILE A N 1
ATOM 623 C CA . ILE A 1 80 ? 43.076 -1.479 -22.356 1.00 86.88 80 ILE A CA 1
ATOM 624 C C . ILE A 1 80 ? 43.165 -2.999 -22.368 1.00 86.88 80 ILE A C 1
ATOM 626 O O . ILE A 1 80 ? 44.165 -3.573 -22.783 1.00 86.88 80 ILE A O 1
ATOM 630 N N . ARG A 1 81 ? 42.088 -3.668 -21.954 1.00 86.62 81 ARG A N 1
ATOM 631 C CA . ARG A 1 81 ? 41.970 -5.116 -22.114 1.00 86.62 81 ARG A CA 1
ATOM 632 C C . ARG A 1 81 ? 41.508 -5.387 -23.531 1.00 86.62 81 ARG A C 1
ATOM 634 O O . ARG A 1 81 ? 40.438 -4.923 -23.917 1.00 86.62 81 ARG A O 1
ATOM 641 N N . HIS A 1 82 ? 42.253 -6.165 -24.300 1.00 80.44 82 HIS A N 1
ATOM 642 C CA . HIS A 1 82 ? 41.789 -6.647 -25.599 1.00 80.44 82 HIS A CA 1
ATOM 643 C C . HIS A 1 82 ? 41.246 -8.073 -25.472 1.00 80.44 82 HIS A C 1
ATOM 645 O O . HIS A 1 82 ? 41.781 -8.882 -24.717 1.00 80.44 82 HIS A O 1
ATOM 651 N N . VAL A 1 83 ? 40.166 -8.393 -26.193 1.00 66.25 83 VAL A N 1
ATOM 652 C CA . VAL A 1 83 ? 39.680 -9.781 -26.277 1.00 66.25 83 VAL A CA 1
ATOM 653 C C . VAL A 1 83 ? 40.742 -10.589 -27.040 1.00 66.25 83 VAL A C 1
ATOM 655 O O . VAL A 1 83 ? 41.163 -10.131 -28.110 1.00 66.25 83 VAL A O 1
ATOM 658 N N . PRO A 1 84 ? 41.190 -11.765 -26.564 1.00 55.25 84 PRO A N 1
ATOM 659 C CA . PRO A 1 84 ? 42.025 -12.642 -27.381 1.00 55.25 84 PRO A CA 1
ATOM 660 C C . PRO A 1 84 ? 41.306 -12.906 -28.711 1.00 55.25 84 PRO A C 1
ATOM 662 O O . PRO A 1 84 ? 40.092 -13.127 -28.687 1.00 55.25 84 PRO A O 1
ATOM 665 N N . PRO A 1 85 ? 41.970 -12.819 -29.875 1.00 48.72 85 PRO A N 1
ATOM 666 C CA . PRO A 1 85 ? 41.323 -13.208 -31.120 1.00 48.72 85 PRO A CA 1
ATOM 667 C C . PRO A 1 85 ? 40.812 -14.647 -30.964 1.00 48.72 85 PRO A C 1
ATOM 669 O O . PRO A 1 85 ? 41.585 -15.555 -30.673 1.00 48.72 85 PRO A O 1
ATOM 672 N N . LEU A 1 86 ? 39.496 -14.850 -31.093 1.00 48.12 86 LEU A N 1
ATOM 673 C CA . LEU A 1 86 ? 38.960 -16.190 -31.326 1.00 48.12 86 LEU A CA 1
ATOM 674 C C . LEU A 1 86 ? 39.617 -16.692 -32.617 1.00 48.12 86 LEU A C 1
ATOM 676 O O . LEU A 1 86 ? 39.736 -15.916 -33.562 1.00 48.12 86 LEU A O 1
ATOM 680 N N . GLU A 1 87 ? 40.043 -17.957 -32.657 1.00 42.56 87 GLU A N 1
ATOM 681 C CA . GLU A 1 87 ? 40.817 -18.591 -33.748 1.00 42.56 87 GLU A CA 1
ATOM 682 C C . GLU A 1 87 ? 40.115 -18.631 -35.127 1.00 42.56 87 GLU A C 1
ATOM 684 O O . GLU A 1 87 ? 40.498 -19.383 -36.020 1.00 42.56 87 GLU A O 1
ATOM 689 N N . ARG A 1 88 ? 39.078 -17.821 -35.343 1.00 44.44 88 ARG A N 1
ATOM 690 C CA . ARG A 1 88 ? 38.475 -17.568 -36.647 1.00 44.44 88 ARG A CA 1
ATOM 691 C C . ARG A 1 88 ? 38.270 -16.070 -36.806 1.00 44.44 88 ARG A C 1
ATOM 693 O O . ARG A 1 88 ? 37.397 -15.494 -36.163 1.00 44.44 88 ARG A O 1
ATOM 700 N N . ASP A 1 89 ? 39.125 -15.488 -37.639 1.00 41.78 89 ASP A N 1
ATOM 701 C CA . ASP A 1 89 ? 39.059 -14.161 -38.244 1.00 41.78 89 ASP A CA 1
ATOM 702 C C . ASP A 1 89 ? 37.762 -13.379 -37.968 1.00 41.78 89 ASP A C 1
ATOM 704 O O . ASP A 1 89 ? 36.697 -13.680 -38.509 1.00 41.78 89 ASP A O 1
ATOM 708 N N . LEU A 1 90 ? 37.877 -12.294 -37.198 1.00 41.94 90 LEU A N 1
ATOM 709 C CA . LEU A 1 90 ? 36.902 -11.202 -37.196 1.00 41.94 90 LEU A CA 1
ATOM 710 C C . LEU A 1 90 ? 37.501 -10.001 -37.947 1.00 41.94 90 LEU A C 1
ATOM 712 O O . LEU A 1 90 ? 37.930 -9.033 -37.310 1.00 41.94 90 LEU A O 1
ATOM 716 N N . PRO A 1 91 ? 37.574 -10.034 -39.293 1.00 37.47 91 PRO A N 1
ATOM 717 C CA . PRO A 1 91 ? 38.042 -8.902 -40.067 1.00 37.47 91 PRO A CA 1
ATOM 718 C C . PRO A 1 91 ? 36.954 -7.829 -40.009 1.00 37.47 91 PRO A C 1
ATOM 720 O O . PRO A 1 91 ? 35.908 -7.951 -40.633 1.00 37.47 91 PRO A O 1
ATOM 723 N N . GLN A 1 92 ? 37.227 -6.768 -39.247 1.00 42.94 92 GLN A N 1
ATOM 724 C CA . GLN A 1 92 ? 36.350 -5.617 -39.020 1.00 42.94 92 GLN A CA 1
ATOM 725 C C . GLN A 1 92 ? 35.050 -5.980 -38.284 1.00 42.94 92 GLN A C 1
ATOM 727 O O . GLN A 1 92 ? 34.151 -6.608 -38.831 1.00 42.94 92 GLN A O 1
ATOM 732 N N . MET A 1 93 ? 34.873 -5.465 -37.062 1.00 47.34 93 MET A N 1
ATOM 733 C CA . MET A 1 93 ? 33.550 -5.370 -36.430 1.00 47.34 93 MET A CA 1
ATOM 734 C C . MET A 1 93 ? 32.664 -4.347 -37.169 1.00 47.34 93 MET A C 1
ATOM 736 O O . MET A 1 93 ? 32.270 -3.317 -36.627 1.00 47.34 93 MET A O 1
ATOM 740 N N . LYS A 1 94 ? 32.363 -4.615 -38.439 1.00 45.38 94 LYS A N 1
ATOM 741 C CA . LYS A 1 94 ? 31.152 -4.151 -39.103 1.00 45.38 94 LYS A CA 1
ATOM 742 C C . LYS A 1 94 ? 30.081 -5.158 -38.702 1.00 45.38 94 LYS A C 1
ATOM 744 O O . LYS A 1 94 ? 30.088 -6.281 -39.186 1.00 45.38 94 LYS A O 1
ATOM 749 N N . SER A 1 95 ? 29.292 -4.797 -37.690 1.00 48.25 95 SER A N 1
ATOM 750 C CA . SER A 1 95 ? 27.890 -5.217 -37.547 1.00 48.25 95 SER A CA 1
ATOM 751 C C . SER A 1 95 ? 27.522 -6.551 -38.222 1.00 48.25 95 SER A C 1
ATOM 753 O O . SER A 1 95 ? 26.985 -6.580 -39.324 1.00 48.25 95 SER A O 1
ATOM 755 N N . GLY A 1 96 ? 27.835 -7.669 -37.563 1.00 46.34 96 GLY A N 1
ATOM 756 C CA . GLY A 1 96 ? 27.469 -9.000 -38.067 1.00 46.34 96 GLY A CA 1
ATOM 757 C C . GLY A 1 96 ? 28.150 -10.170 -37.363 1.00 46.34 96 GLY A C 1
ATOM 758 O O . GLY A 1 96 ? 27.602 -11.265 -37.332 1.00 46.34 96 GLY A O 1
ATOM 759 N N . ALA A 1 97 ? 29.308 -9.942 -36.742 1.00 54.25 97 ALA A N 1
ATOM 760 C CA . ALA A 1 97 ? 30.125 -11.022 -36.190 1.00 54.25 97 ALA A CA 1
ATOM 761 C C . ALA A 1 97 ? 30.150 -11.109 -34.648 1.00 54.25 97 ALA A C 1
ATOM 763 O O . ALA A 1 97 ? 30.916 -11.886 -34.081 1.00 54.25 97 ALA A O 1
ATOM 764 N N . MET A 1 98 ? 29.307 -10.332 -33.956 1.00 62.47 98 MET A N 1
ATOM 765 C CA . MET A 1 98 ? 29.046 -10.536 -32.526 1.00 62.47 98 MET A CA 1
ATOM 766 C C . MET A 1 98 ? 27.811 -11.421 -32.336 1.00 62.47 98 MET A C 1
ATOM 768 O O . MET A 1 98 ? 26.819 -11.216 -33.039 1.00 62.47 98 MET A O 1
ATOM 772 N N . PRO A 1 99 ? 27.819 -12.362 -31.371 1.00 67.06 99 PRO A N 1
ATOM 773 C CA . PRO A 1 99 ? 26.624 -13.120 -31.025 1.00 67.06 99 PRO A CA 1
ATOM 774 C C . PRO A 1 99 ? 25.456 -12.186 -30.699 1.00 67.06 99 PRO A C 1
ATOM 776 O O . PRO A 1 99 ? 25.648 -11.167 -30.037 1.00 67.06 99 PRO A O 1
ATOM 779 N N . GLN A 1 100 ? 24.234 -12.568 -31.081 1.00 70.38 100 GLN A N 1
ATOM 780 C CA . GLN A 1 100 ? 23.008 -11.814 -30.776 1.00 70.38 100 GLN A CA 1
ATOM 781 C C . GLN A 1 100 ? 22.897 -11.458 -29.279 1.00 70.38 100 GLN A C 1
ATOM 783 O O . GLN A 1 100 ? 22.416 -10.386 -28.927 1.00 70.38 100 GLN A O 1
ATOM 788 N N . SER A 1 101 ? 23.389 -12.332 -28.392 1.00 73.25 101 SER A N 1
ATOM 789 C CA . SER A 1 101 ? 23.424 -12.126 -26.936 1.00 73.25 101 SER A CA 1
ATOM 790 C C . SER A 1 101 ? 24.296 -10.949 -26.475 1.00 73.25 101 SER A C 1
ATOM 792 O O . SER A 1 101 ? 24.143 -10.491 -25.347 1.00 73.25 101 SER A O 1
ATOM 794 N N . HIS A 1 102 ? 25.184 -10.453 -27.338 1.00 78.19 102 HIS A N 1
ATOM 795 C CA . HIS A 1 102 ? 26.067 -9.306 -27.113 1.00 78.19 102 HIS A CA 1
ATOM 796 C C . HIS A 1 102 ? 25.655 -8.087 -27.949 1.00 78.19 102 HIS A C 1
ATOM 798 O O . HIS A 1 102 ? 26.417 -7.130 -28.068 1.00 78.19 102 HIS A O 1
ATOM 804 N N . LEU A 1 103 ? 24.459 -8.104 -28.539 1.00 84.00 103 LEU A N 1
ATOM 805 C CA . LEU A 1 103 ? 23.856 -6.952 -29.198 1.00 84.00 103 LEU A CA 1
ATOM 806 C C . LEU A 1 103 ? 22.771 -6.345 -28.300 1.00 84.00 103 LEU A C 1
ATOM 808 O O . LEU A 1 103 ? 22.188 -7.048 -27.473 1.00 84.00 103 LEU A O 1
ATOM 812 N N . PRO A 1 104 ? 22.497 -5.036 -28.431 1.00 90.38 104 PRO A N 1
ATOM 813 C CA . PRO A 1 104 ? 21.473 -4.399 -27.624 1.00 90.38 104 PRO A CA 1
ATOM 814 C C . PRO A 1 104 ? 20.085 -4.948 -27.966 1.00 90.38 104 PRO A C 1
ATOM 816 O O . PRO A 1 104 ? 19.751 -5.168 -29.134 1.00 90.38 104 PRO A O 1
ATOM 819 N N . ALA A 1 105 ? 19.258 -5.122 -26.941 1.00 91.06 105 ALA A N 1
ATOM 820 C CA . ALA A 1 105 ? 17.854 -5.482 -27.077 1.00 91.06 105 ALA A CA 1
ATOM 821 C C . ALA A 1 105 ? 17.009 -4.684 -26.082 1.00 91.06 105 ALA A C 1
ATOM 823 O O . ALA A 1 105 ? 17.406 -4.498 -24.932 1.00 91.06 105 ALA A O 1
ATOM 824 N N . TYR A 1 106 ? 15.838 -4.218 -26.515 1.00 90.69 106 TYR A N 1
ATOM 825 C CA . TYR A 1 106 ? 14.851 -3.674 -25.586 1.00 90.69 106 TYR A CA 1
ATOM 826 C C . TYR A 1 106 ? 14.231 -4.828 -24.808 1.00 90.69 106 TYR A C 1
ATOM 828 O O . TYR A 1 106 ? 13.759 -5.792 -25.413 1.00 90.69 106 TYR A O 1
ATOM 836 N N . ARG A 1 107 ? 14.246 -4.735 -23.480 1.00 87.75 107 ARG A N 1
ATOM 837 C CA . ARG A 1 107 ? 13.573 -5.692 -22.605 1.00 87.75 107 ARG A CA 1
ATOM 838 C C . ARG A 1 107 ? 12.862 -4.954 -21.494 1.00 87.75 107 ARG A C 1
ATOM 840 O O . ARG A 1 107 ? 13.484 -4.204 -20.740 1.00 87.75 107 ARG A O 1
ATOM 847 N N . ASP A 1 108 ? 11.564 -5.198 -21.412 1.00 87.69 108 ASP A N 1
ATOM 848 C CA . ASP A 1 108 ? 10.744 -4.668 -20.340 1.00 87.69 108 ASP A CA 1
ATOM 849 C C . ASP A 1 108 ? 11.095 -5.365 -19.032 1.00 87.69 108 ASP A C 1
ATOM 851 O O . ASP A 1 108 ? 11.202 -6.588 -18.948 1.00 87.69 108 ASP A O 1
ATOM 855 N N . LYS A 1 109 ? 11.270 -4.551 -17.999 1.00 87.69 109 LYS A N 1
ATOM 856 C CA . LYS A 1 109 ? 11.566 -4.977 -16.638 1.00 87.69 109 LYS A CA 1
ATOM 857 C C . LYS A 1 109 ? 10.469 -4.501 -15.713 1.00 87.69 109 LYS A C 1
ATOM 859 O O . LYS A 1 109 ? 9.845 -3.454 -15.922 1.00 87.69 109 LYS A O 1
ATOM 864 N N . ILE A 1 110 ? 10.280 -5.238 -14.628 1.00 87.88 110 ILE A N 1
ATOM 865 C CA . ILE A 1 110 ? 9.360 -4.831 -13.576 1.00 87.88 110 ILE A CA 1
ATOM 866 C C . ILE A 1 110 ? 9.939 -3.591 -12.893 1.00 87.88 110 ILE A C 1
ATOM 868 O O . ILE A 1 110 ? 11.005 -3.624 -12.283 1.00 87.88 110 ILE A O 1
ATOM 872 N N . ALA A 1 111 ? 9.229 -2.467 -12.998 1.00 91.12 111 ALA A N 1
ATOM 873 C CA . ALA A 1 111 ? 9.611 -1.258 -12.284 1.00 91.12 111 ALA A CA 1
ATOM 874 C C . ALA A 1 111 ? 9.598 -1.543 -10.770 1.00 91.12 111 ALA A C 1
ATOM 876 O O . ALA A 1 111 ? 8.639 -2.163 -10.298 1.00 91.12 111 ALA A O 1
ATOM 877 N N . PRO A 1 112 ? 10.571 -1.042 -9.984 1.00 91.88 112 PRO A N 1
ATOM 878 C CA . PRO A 1 112 ? 10.629 -1.318 -8.551 1.00 91.88 112 PRO A CA 1
ATOM 879 C C . PRO A 1 112 ? 9.298 -1.024 -7.839 1.00 91.88 112 PRO A C 1
ATOM 881 O O . PRO A 1 112 ? 8.814 -1.839 -7.060 1.00 91.88 112 PRO A O 1
ATOM 884 N N . CYS A 1 113 ? 8.649 0.104 -8.160 1.00 93.69 113 CYS A N 1
ATOM 885 C CA . CYS A 1 113 ? 7.353 0.499 -7.594 1.00 93.69 113 CYS A CA 1
ATOM 886 C C . CYS A 1 113 ? 6.225 -0.511 -7.863 1.00 93.69 113 CYS A C 1
ATOM 888 O O . CYS A 1 113 ? 5.396 -0.736 -6.981 1.00 93.69 113 CYS A O 1
ATOM 890 N N . THR A 1 114 ? 6.210 -1.128 -9.046 1.00 92.38 114 THR A N 1
ATOM 891 C CA . THR A 1 114 ? 5.269 -2.193 -9.416 1.00 92.38 114 THR A CA 1
ATOM 892 C C . THR A 1 114 ? 5.614 -3.484 -8.678 1.00 92.38 114 THR A C 1
ATOM 894 O O . THR A 1 114 ? 4.734 -4.086 -8.065 1.00 92.38 114 THR A O 1
ATOM 897 N N . GLY A 1 115 ? 6.897 -3.861 -8.661 1.00 90.88 115 GLY A N 1
ATOM 898 C CA . GLY A 1 115 ? 7.396 -5.061 -7.988 1.00 90.88 115 GLY A CA 1
ATOM 899 C C . GLY A 1 115 ? 7.190 -5.049 -6.473 1.00 90.88 115 GLY A C 1
ATOM 900 O O . GLY A 1 115 ? 6.942 -6.089 -5.878 1.00 90.88 115 GLY A O 1
ATOM 901 N N . ALA A 1 116 ? 7.218 -3.874 -5.846 1.00 92.94 116 ALA A N 1
ATOM 902 C CA . ALA A 1 116 ? 6.998 -3.721 -4.412 1.00 92.94 116 ALA A CA 1
ATOM 903 C C . ALA A 1 116 ? 5.525 -3.573 -4.010 1.00 92.94 116 ALA A C 1
ATOM 905 O O . ALA A 1 116 ? 5.207 -3.526 -2.821 1.00 92.94 116 ALA A O 1
ATOM 906 N N . CYS A 1 117 ? 4.611 -3.442 -4.973 1.00 94.06 117 CYS A N 1
ATOM 907 C CA . CYS A 1 117 ? 3.187 -3.376 -4.688 1.00 94.06 117 CYS A CA 1
ATOM 908 C C . CYS A 1 117 ? 2.653 -4.800 -4.450 1.00 94.06 117 CYS A C 1
ATOM 910 O O . CYS A 1 117 ? 2.706 -5.607 -5.373 1.00 94.06 117 CYS A O 1
ATOM 912 N N . PRO A 1 118 ? 2.056 -5.121 -3.285 1.00 93.56 118 PRO A N 1
ATOM 913 C CA . PRO A 1 118 ? 1.534 -6.469 -3.018 1.00 93.56 118 PRO A CA 1
ATOM 914 C C . PRO A 1 118 ? 0.453 -6.959 -3.996 1.00 93.56 118 PRO A C 1
ATOM 916 O O . PRO A 1 118 ? 0.262 -8.159 -4.151 1.00 93.56 118 PRO A O 1
ATOM 919 N N . ILE A 1 119 ? -0.251 -6.038 -4.663 1.00 93.31 119 ILE A N 1
ATOM 920 C CA . ILE A 1 119 ? -1.215 -6.330 -5.743 1.00 93.31 119 ILE A CA 1
ATOM 921 C C . ILE A 1 119 ? -0.672 -5.963 -7.138 1.00 93.31 119 ILE A C 1
ATOM 923 O O . ILE A 1 119 ? -1.425 -5.958 -8.108 1.00 93.31 119 ILE A O 1
ATOM 927 N N . GLN A 1 120 ? 0.623 -5.640 -7.236 1.00 91.25 120 GLN A N 1
ATOM 928 C CA . GLN A 1 120 ? 1.399 -5.404 -8.461 1.00 91.25 120 GLN A CA 1
ATOM 929 C C . GLN A 1 120 ? 0.789 -4.402 -9.452 1.00 91.25 120 GLN A C 1
ATOM 931 O O . GLN A 1 120 ? 0.856 -4.606 -10.667 1.00 91.25 120 GLN A O 1
ATOM 936 N N . VAL A 1 121 ? 0.163 -3.333 -8.952 1.00 93.56 121 VAL A N 1
ATOM 937 C CA . VAL A 1 121 ? -0.378 -2.249 -9.790 1.00 93.56 121 VAL A CA 1
ATOM 938 C C . VAL A 1 121 ? 0.763 -1.575 -10.556 1.00 93.56 121 VAL A C 1
ATOM 940 O O . VAL A 1 121 ? 1.795 -1.270 -9.958 1.00 93.56 121 VAL A O 1
ATOM 943 N N . ASP A 1 122 ? 0.566 -1.300 -11.851 1.00 93.25 122 ASP A N 1
ATOM 944 C CA . ASP A 1 122 ? 1.579 -0.658 -12.698 1.00 93.25 122 ASP A CA 1
ATOM 945 C C . ASP A 1 122 ? 1.717 0.847 -12.411 1.00 93.25 122 ASP A C 1
ATOM 947 O O . ASP A 1 122 ? 1.230 1.698 -13.159 1.00 93.25 122 ASP A O 1
ATOM 951 N N . ALA A 1 123 ? 2.399 1.171 -11.309 1.00 95.44 123 ALA A N 1
ATOM 952 C CA . ALA A 1 123 ? 2.670 2.543 -10.898 1.00 95.44 123 ALA A CA 1
ATOM 953 C C . ALA A 1 123 ? 3.405 3.347 -11.966 1.00 95.44 123 ALA A C 1
ATOM 955 O O . ALA A 1 123 ? 3.021 4.473 -12.264 1.00 95.44 123 ALA A O 1
ATOM 956 N N . ARG A 1 124 ? 4.430 2.761 -12.584 1.00 94.19 124 ARG A N 1
ATOM 957 C CA . ARG A 1 124 ? 5.207 3.433 -13.629 1.00 94.19 124 ARG A CA 1
ATOM 958 C C . ARG A 1 124 ? 4.340 3.768 -14.842 1.00 94.19 124 ARG A C 1
ATOM 960 O O . ARG A 1 124 ? 4.448 4.877 -15.358 1.00 94.19 124 ARG A O 1
ATOM 967 N N . GLY A 1 125 ? 3.483 2.844 -15.274 1.00 94.25 125 GLY A N 1
ATOM 968 C CA . GLY A 1 125 ? 2.601 3.046 -16.423 1.00 94.25 125 GLY A CA 1
ATOM 969 C C . GLY A 1 125 ? 1.587 4.167 -16.210 1.00 94.25 125 GLY A C 1
ATOM 970 O O . GLY A 1 125 ? 1.510 5.082 -17.028 1.00 94.25 125 GLY A O 1
ATOM 971 N N . TYR A 1 126 ? 0.847 4.164 -15.095 1.00 95.88 126 TYR A N 1
ATOM 972 C CA . TYR A 1 126 ? -0.169 5.205 -14.898 1.00 95.88 126 TYR A CA 1
ATOM 973 C C . TYR A 1 126 ? 0.452 6.576 -14.612 1.00 95.88 126 TYR A C 1
ATOM 975 O O . TYR A 1 126 ? -0.144 7.589 -14.958 1.00 95.88 126 TYR A O 1
ATOM 983 N N . ILE A 1 127 ? 1.658 6.638 -14.036 1.00 97.62 127 ILE A N 1
ATOM 984 C CA . ILE A 1 127 ? 2.377 7.906 -13.839 1.00 97.62 127 ILE A CA 1
ATOM 985 C C . ILE A 1 127 ? 2.837 8.495 -15.180 1.00 97.62 127 ILE A C 1
ATOM 987 O O . ILE A 1 127 ? 2.749 9.706 -15.365 1.00 97.62 127 ILE A O 1
ATOM 991 N N . ASP A 1 128 ? 3.254 7.661 -16.138 1.00 94.69 128 ASP A N 1
ATOM 992 C CA . ASP A 1 128 ? 3.559 8.108 -17.505 1.00 94.69 128 ASP A CA 1
ATOM 993 C C . ASP A 1 128 ? 2.323 8.638 -18.244 1.00 94.69 128 ASP A C 1
ATOM 995 O O . ASP A 1 128 ? 2.399 9.627 -18.969 1.00 94.69 128 ASP A O 1
ATOM 999 N N . LEU A 1 129 ? 1.155 8.043 -18.013 1.00 95.31 129 LEU A N 1
ATOM 1000 C CA . LEU A 1 129 ? -0.100 8.573 -18.545 1.00 95.31 129 LEU A CA 1
ATOM 1001 C C . LEU A 1 129 ? -0.477 9.906 -17.878 1.00 95.31 129 LEU A C 1
ATOM 1003 O O . LEU A 1 129 ? -0.852 10.852 -18.575 1.00 95.31 129 LEU A O 1
ATOM 1007 N N . ILE A 1 130 ? -0.302 10.030 -16.554 1.00 97.19 130 ILE A N 1
ATOM 1008 C CA . ILE A 1 130 ? -0.505 11.301 -15.843 1.00 97.19 130 ILE A CA 1
ATOM 1009 C C . ILE A 1 130 ? 0.419 12.381 -16.404 1.00 97.19 130 ILE A C 1
ATOM 1011 O O . ILE A 1 130 ? -0.070 13.467 -16.691 1.00 97.19 130 ILE A O 1
ATOM 1015 N N . SER A 1 131 ? 1.713 12.109 -16.611 1.00 95.81 131 SER A N 1
ATOM 1016 C CA . SER A 1 131 ? 2.672 13.118 -17.099 1.00 95.81 131 SER A CA 1
ATOM 1017 C C . SER A 1 131 ? 2.310 13.675 -18.485 1.00 95.81 131 SER A C 1
ATOM 1019 O O . SER A 1 131 ? 2.689 14.800 -18.816 1.00 95.81 131 SER A O 1
ATOM 1021 N N . LYS A 1 132 ? 1.519 12.915 -19.256 1.00 94.75 132 LYS A N 1
ATOM 1022 C CA . LYS A 1 132 ? 0.959 13.265 -20.571 1.00 94.75 132 LYS A CA 1
ATOM 1023 C C . LYS A 1 132 ? -0.465 13.845 -20.502 1.00 94.75 132 LYS A C 1
ATOM 1025 O O . LYS A 1 132 ? -1.068 14.100 -21.539 1.00 94.75 132 LYS A O 1
ATOM 1030 N N . GLY A 1 133 ? -1.026 14.034 -19.306 1.00 94.88 133 GLY A N 1
ATOM 1031 C CA . GLY A 1 133 ? -2.385 14.546 -19.091 1.00 94.88 133 GLY A CA 1
ATOM 1032 C C . GLY A 1 133 ? -3.512 13.546 -19.383 1.00 94.88 133 GLY A C 1
ATOM 1033 O O . GLY A 1 133 ? -4.679 13.937 -19.404 1.00 94.88 133 GLY A O 1
ATOM 1034 N N . LYS A 1 134 ? -3.185 12.266 -19.583 1.00 94.00 134 LYS A N 1
ATOM 1035 C CA . LYS A 1 134 ? -4.112 11.178 -19.933 1.00 94.00 134 LYS A CA 1
ATOM 1036 C C . LYS A 1 134 ? -4.706 10.533 -18.676 1.00 94.00 134 LYS A C 1
ATOM 1038 O O . LYS A 1 134 ? -4.445 9.373 -18.366 1.00 94.00 134 LYS A O 1
ATOM 1043 N N . PHE A 1 135 ? -5.462 11.310 -17.899 1.00 93.81 135 PHE A N 1
ATOM 1044 C CA . PHE A 1 135 ? -5.932 10.887 -16.570 1.00 93.81 135 PHE A CA 1
ATOM 1045 C C . PHE A 1 135 ? -6.906 9.704 -16.608 1.00 93.81 135 PHE A C 1
ATOM 1047 O O . PHE A 1 135 ? -6.799 8.808 -15.778 1.00 93.81 135 PHE A O 1
ATOM 1054 N N . ASP A 1 136 ? -7.824 9.670 -17.571 1.00 90.94 136 ASP A N 1
ATOM 1055 C CA . ASP A 1 136 ? -8.797 8.580 -17.673 1.00 90.94 136 ASP A CA 1
ATOM 1056 C C . ASP A 1 136 ? -8.124 7.241 -18.005 1.00 90.94 136 ASP A C 1
ATOM 1058 O O . ASP A 1 136 ? -8.357 6.235 -17.337 1.00 90.94 136 ASP A O 1
ATOM 1062 N N . GLU A 1 137 ? -7.205 7.244 -18.974 1.00 91.88 137 GLU A N 1
ATOM 1063 C CA . GLU A 1 137 ? -6.383 6.080 -19.328 1.00 91.88 137 GLU A CA 1
ATOM 1064 C C . GLU A 1 137 ? -5.521 5.627 -18.139 1.00 91.88 137 GLU A C 1
ATOM 1066 O O . GLU A 1 137 ? -5.369 4.431 -17.883 1.00 91.88 137 GLU A O 1
ATOM 1071 N N . ALA A 1 138 ? -4.982 6.582 -17.374 1.00 94.38 138 ALA A N 1
ATOM 1072 C CA . ALA A 1 138 ? -4.219 6.297 -16.166 1.00 94.38 138 ALA A CA 1
ATOM 1073 C C . ALA A 1 138 ? -5.085 5.620 -15.091 1.00 94.38 138 ALA A C 1
ATOM 1075 O O . ALA A 1 138 ? -4.651 4.640 -14.483 1.00 94.38 138 ALA A O 1
ATOM 1076 N N . LEU A 1 139 ? -6.313 6.103 -14.866 1.00 93.56 139 LEU A N 1
ATOM 1077 C CA . LEU A 1 139 ? -7.241 5.497 -13.910 1.00 93.56 139 LEU A CA 1
ATOM 1078 C C . LEU A 1 139 ? -7.659 4.093 -14.358 1.00 93.56 139 LEU A C 1
ATOM 1080 O O . LEU A 1 139 ? -7.635 3.166 -13.547 1.00 93.56 139 LEU A O 1
ATOM 1084 N N . ALA A 1 140 ? -7.964 3.912 -15.645 1.00 90.94 140 ALA A N 1
ATOM 1085 C CA . ALA A 1 140 ? -8.254 2.607 -16.232 1.00 90.94 140 ALA A CA 1
ATOM 1086 C C . ALA A 1 140 ? -7.109 1.609 -15.984 1.00 90.94 140 ALA A C 1
ATOM 1088 O O . ALA A 1 140 ? -7.346 0.486 -15.534 1.00 90.94 140 ALA A O 1
ATOM 1089 N N . LEU A 1 141 ? -5.855 2.033 -16.180 1.00 92.06 141 LEU A N 1
ATOM 1090 C CA . LEU A 1 141 ? -4.680 1.203 -15.909 1.00 92.06 141 LEU A CA 1
ATOM 1091 C C . LEU A 1 141 ? -4.555 0.825 -14.423 1.00 92.06 141 LEU A C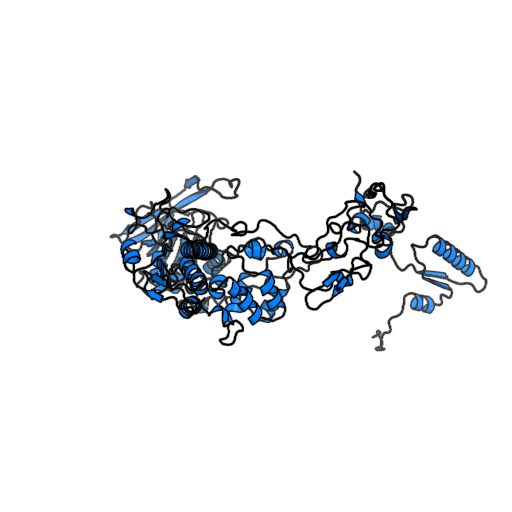 1
ATOM 1093 O O . LEU A 1 141 ? -4.238 -0.321 -14.102 1.00 92.06 141 LEU A O 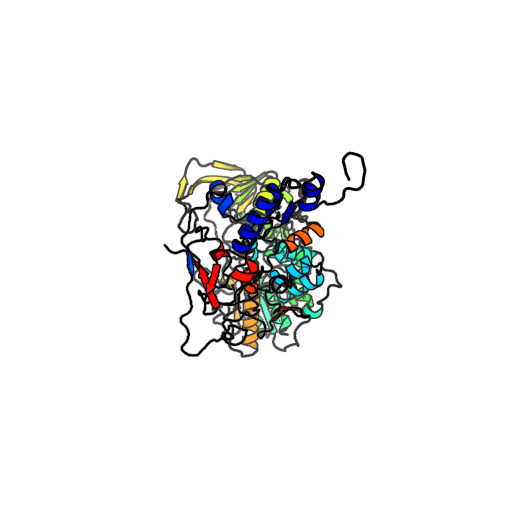1
ATOM 1097 N N . VAL A 1 142 ? -4.860 1.742 -13.497 1.00 94.44 142 VAL A N 1
ATOM 1098 C CA . VAL A 1 142 ? -4.915 1.418 -12.059 1.00 94.44 142 VAL A CA 1
ATOM 1099 C C . VAL A 1 142 ? -5.991 0.362 -11.775 1.00 94.44 142 VAL A C 1
ATOM 1101 O O . VAL A 1 142 ? -5.729 -0.609 -11.052 1.00 94.44 142 VAL A O 1
ATOM 1104 N N . ARG A 1 143 ? -7.186 0.525 -12.360 1.00 91.12 143 ARG A N 1
ATOM 1105 C CA . ARG A 1 143 ? -8.362 -0.332 -12.131 1.00 91.12 143 ARG A CA 1
ATOM 1106 C C . ARG A 1 143 ? -8.196 -1.770 -12.620 1.00 91.12 143 ARG A C 1
ATOM 1108 O O . ARG A 1 143 ? -8.844 -2.660 -12.072 1.00 91.12 143 ARG A O 1
ATOM 1115 N N . GLN A 1 144 ? -7.259 -2.037 -13.533 1.00 88.44 144 GLN A N 1
ATOM 1116 C CA . GLN A 1 144 ? -6.916 -3.407 -13.939 1.00 88.44 144 GLN A CA 1
ATOM 1117 C C . GLN A 1 144 ? -6.561 -4.306 -12.746 1.00 88.44 144 GLN A C 1
ATOM 1119 O O . GLN A 1 144 ? -6.918 -5.486 -12.714 1.00 88.44 144 GLN A O 1
ATOM 1124 N N . LYS A 1 145 ? -5.854 -3.756 -11.749 1.00 90.88 145 LYS A N 1
ATOM 1125 C CA . LYS A 1 145 ? -5.407 -4.515 -10.573 1.00 90.88 145 LYS A CA 1
ATOM 1126 C C . LYS A 1 145 ? -5.927 -3.985 -9.243 1.00 90.88 145 LYS A C 1
ATOM 1128 O O . LYS A 1 145 ? -5.900 -4.738 -8.276 1.00 90.88 145 LYS A O 1
ATOM 1133 N N . ASN A 1 146 ? -6.392 -2.741 -9.176 1.00 94.56 146 ASN A N 1
ATOM 1134 C CA . ASN A 1 146 ? -6.904 -2.150 -7.949 1.00 94.56 146 ASN A CA 1
ATOM 1135 C C . ASN A 1 146 ? -8.284 -1.515 -8.169 1.00 94.56 146 ASN A C 1
ATOM 1137 O O . ASN A 1 146 ? -8.349 -0.412 -8.711 1.00 94.56 146 ASN A O 1
ATOM 1141 N N . PRO A 1 147 ? -9.376 -2.144 -7.706 1.00 92.50 147 PRO A N 1
ATOM 1142 C CA . PRO A 1 147 ? -10.713 -1.562 -7.812 1.00 92.50 147 PRO A CA 1
ATOM 1143 C C . PRO A 1 147 ? -10.955 -0.387 -6.852 1.00 92.50 147 PRO A C 1
ATOM 1145 O O . PRO A 1 147 ? -11.951 0.317 -7.015 1.00 92.50 147 PRO A O 1
ATOM 1148 N N . PHE A 1 148 ? -10.060 -0.148 -5.883 1.00 95.62 148 PHE A N 1
ATOM 1149 C CA . PHE A 1 148 ? -10.246 0.826 -4.801 1.00 95.62 148 PHE A CA 1
ATOM 1150 C C . PHE A 1 148 ? -9.161 1.928 -4.759 1.00 95.62 148 PHE A C 1
ATOM 1152 O O . PHE A 1 148 ? -8.501 2.110 -3.723 1.00 95.62 148 PHE A O 1
ATOM 1159 N N . PRO A 1 149 ? -8.846 2.621 -5.872 1.00 95.38 149 PRO A N 1
ATOM 1160 C CA . PRO A 1 149 ? -7.761 3.597 -5.901 1.00 95.38 149 PRO A CA 1
ATOM 1161 C C . PRO A 1 149 ? -7.958 4.812 -4.980 1.00 95.38 149 PRO A C 1
ATOM 1163 O O . PRO A 1 149 ? -6.960 5.290 -4.438 1.00 95.38 149 PRO A O 1
ATOM 1166 N N . ALA A 1 150 ? -9.187 5.269 -4.731 1.00 95.44 150 ALA A N 1
ATOM 1167 C CA . ALA A 1 150 ? -9.479 6.399 -3.846 1.00 95.44 150 ALA A CA 1
ATOM 1168 C C . ALA A 1 150 ? -9.256 6.051 -2.367 1.00 95.44 150 ALA A C 1
ATOM 1170 O O . ALA A 1 150 ? -8.672 6.853 -1.635 1.00 95.44 150 ALA A O 1
ATOM 1171 N N . ILE A 1 151 ? -9.665 4.855 -1.927 1.00 96.69 151 ILE A N 1
ATOM 1172 C CA . ILE A 1 151 ? -9.368 4.314 -0.593 1.00 96.69 151 ILE A CA 1
ATOM 1173 C C . ILE A 1 151 ? -7.863 4.051 -0.475 1.00 96.69 151 ILE A C 1
ATOM 1175 O O . ILE A 1 151 ? -7.227 4.441 0.506 1.00 96.69 151 ILE A O 1
ATOM 1179 N N . THR A 1 152 ? -7.261 3.422 -1.491 1.00 96.06 152 THR A N 1
ATOM 1180 C CA . THR A 1 152 ? -5.825 3.102 -1.493 1.00 96.06 152 THR A CA 1
ATOM 1181 C C . THR A 1 152 ? -4.970 4.359 -1.384 1.00 96.06 152 THR A C 1
ATOM 1183 O O . THR A 1 152 ? -3.996 4.354 -0.639 1.00 96.06 152 THR A O 1
ATOM 1186 N N . GLY A 1 153 ? -5.330 5.432 -2.089 1.00 95.19 153 GLY A N 1
ATOM 1187 C CA . GLY A 1 153 ? -4.634 6.718 -2.025 1.00 95.19 153 GLY A CA 1
ATOM 1188 C C . GLY A 1 153 ? -4.669 7.393 -0.649 1.00 95.19 153 GLY A C 1
ATOM 1189 O O . GLY A 1 153 ? -3.914 8.326 -0.428 1.00 95.19 153 GLY A O 1
ATOM 1190 N N . ARG A 1 154 ? -5.512 6.918 0.279 1.00 93.88 154 ARG A N 1
ATOM 1191 C CA . ARG A 1 154 ? -5.648 7.450 1.647 1.00 93.88 154 ARG A CA 1
ATOM 1192 C C . ARG A 1 154 ? -5.074 6.533 2.726 1.00 93.88 154 ARG A C 1
ATOM 1194 O O . ARG A 1 154 ? -4.730 7.003 3.805 1.00 93.88 154 ARG A O 1
ATOM 1201 N N . LEU A 1 155 ? -5.024 5.220 2.474 1.00 93.44 155 LEU A N 1
ATOM 1202 C CA . LEU A 1 155 ? -4.694 4.204 3.489 1.00 93.44 155 LEU A CA 1
ATOM 1203 C C . LEU A 1 155 ? -3.462 3.344 3.183 1.00 93.44 155 LEU A C 1
ATOM 1205 O O . LEU A 1 155 ? -3.065 2.524 4.012 1.00 93.44 155 LEU A O 1
ATOM 1209 N N . CYS A 1 156 ? -2.885 3.439 1.987 1.00 93.75 156 CYS A N 1
ATOM 1210 C CA . CYS A 1 156 ? -1.763 2.586 1.610 1.00 93.75 156 CYS A CA 1
ATOM 1211 C C . CYS A 1 156 ? -0.527 2.858 2.481 1.00 93.75 156 CYS A C 1
ATOM 1213 O O . CYS A 1 156 ? -0.163 4.001 2.711 1.00 93.75 156 CYS A O 1
ATOM 1215 N N . ALA A 1 157 ? 0.207 1.804 2.848 1.00 92.00 157 ALA A N 1
ATOM 1216 C CA . ALA A 1 157 ? 1.504 1.915 3.532 1.00 92.00 157 ALA A CA 1
ATOM 1217 C C . ALA A 1 157 ? 2.678 2.288 2.594 1.00 92.00 157 ALA A C 1
ATOM 1219 O O . ALA A 1 157 ? 3.848 2.169 2.977 1.00 92.00 157 ALA A O 1
ATOM 1220 N N . ARG A 1 158 ? 2.356 2.658 1.344 1.00 94.31 158 ARG A N 1
ATOM 1221 C CA . ARG A 1 158 ? 3.258 3.153 0.291 1.00 94.31 158 ARG A CA 1
ATOM 1222 C C . ARG A 1 158 ? 4.536 2.311 0.096 1.00 94.31 158 ARG A C 1
ATOM 1224 O O . ARG A 1 158 ? 5.619 2.886 -0.014 1.00 94.31 158 ARG A O 1
ATOM 1231 N N . PRO A 1 159 ? 4.476 0.960 0.023 1.00 93.94 159 PRO A N 1
ATOM 1232 C CA . PRO A 1 159 ? 5.688 0.158 -0.170 1.00 93.94 159 PRO A CA 1
ATOM 1233 C C . PRO A 1 159 ? 6.413 0.523 -1.471 1.00 93.94 159 PRO A C 1
ATOM 1235 O O . PRO A 1 159 ? 7.635 0.541 -1.499 1.00 93.94 159 PRO A O 1
ATOM 1238 N N . CYS A 1 160 ? 5.664 0.909 -2.507 1.00 94.56 160 CYS A N 1
ATOM 1239 C CA . CYS A 1 160 ? 6.181 1.388 -3.784 1.00 94.56 160 CYS A CA 1
ATOM 1240 C C . CYS A 1 160 ? 7.018 2.677 -3.689 1.00 94.56 160 CYS A C 1
ATOM 1242 O O . CYS A 1 160 ? 7.948 2.846 -4.473 1.00 94.56 160 CYS A O 1
ATOM 1244 N N . GLU A 1 161 ? 6.718 3.579 -2.751 1.00 95.75 161 GLU A N 1
ATOM 1245 C CA . GLU A 1 161 ? 7.474 4.827 -2.576 1.00 95.75 161 GLU A CA 1
ATOM 1246 C C . GLU A 1 161 ? 8.781 4.590 -1.821 1.00 95.75 161 GLU A C 1
ATOM 1248 O O . GLU A 1 161 ? 9.797 5.198 -2.145 1.00 95.75 161 GLU A O 1
ATOM 1253 N N . LYS A 1 162 ? 8.786 3.643 -0.872 1.00 93.00 162 LYS A N 1
ATOM 1254 C CA . LYS A 1 162 ? 9.958 3.300 -0.042 1.00 93.00 162 LYS A CA 1
ATOM 1255 C C . LYS A 1 162 ? 11.151 2.774 -0.840 1.00 93.00 162 LYS A C 1
ATOM 1257 O O . LYS A 1 162 ? 12.275 2.835 -0.362 1.00 93.00 162 LYS A O 1
ATOM 1262 N N . ILE A 1 163 ? 10.899 2.249 -2.033 1.00 92.62 163 ILE A N 1
ATOM 1263 C CA . ILE A 1 163 ? 11.904 1.665 -2.933 1.00 92.62 163 ILE A CA 1
ATOM 1264 C C . ILE A 1 163 ? 12.018 2.442 -4.253 1.00 92.62 163 ILE A C 1
ATOM 1266 O O . ILE A 1 163 ? 12.638 1.982 -5.212 1.00 92.62 163 ILE A O 1
ATOM 1270 N N . CYS A 1 164 ? 11.365 3.604 -4.343 1.00 94.25 164 CYS A N 1
ATOM 1271 C CA . CYS A 1 164 ? 11.358 4.417 -5.547 1.00 94.25 164 CYS A CA 1
ATOM 1272 C C . CYS A 1 164 ? 12.766 4.953 -5.833 1.00 94.25 164 CYS A C 1
ATOM 1274 O O . CYS A 1 164 ? 13.321 5.686 -5.018 1.00 94.25 164 CYS A O 1
ATOM 1276 N N . ARG A 1 165 ? 13.300 4.683 -7.032 1.00 92.38 165 ARG A N 1
ATOM 1277 C CA . ARG A 1 165 ? 14.634 5.154 -7.459 1.00 92.38 165 ARG A CA 1
ATOM 1278 C C . ARG A 1 165 ? 14.776 6.680 -7.507 1.00 92.38 165 ARG A C 1
ATOM 1280 O O . ARG A 1 165 ? 15.885 7.193 -7.500 1.00 92.38 165 ARG A O 1
ATOM 1287 N N . ARG A 1 166 ? 13.665 7.429 -7.527 1.00 94.94 166 ARG A N 1
ATOM 1288 C CA . ARG A 1 166 ? 13.704 8.896 -7.396 1.00 94.94 166 ARG A CA 1
ATOM 1289 C C . ARG A 1 166 ? 14.219 9.338 -6.020 1.00 94.94 166 ARG A C 1
ATOM 1291 O O . ARG A 1 166 ? 14.831 10.395 -5.925 1.00 94.94 166 ARG A O 1
ATOM 1298 N N . GLY A 1 167 ? 14.026 8.518 -4.984 1.00 94.00 167 GLY A N 1
ATOM 1299 C CA . GLY A 1 167 ? 14.555 8.771 -3.641 1.00 94.00 167 GLY A CA 1
ATOM 1300 C C . GLY A 1 167 ? 16.085 8.756 -3.555 1.00 94.00 167 GLY A C 1
ATOM 1301 O O . GLY A 1 167 ? 16.626 9.262 -2.581 1.00 94.00 167 GLY A O 1
ATOM 1302 N N . ASP A 1 168 ? 16.784 8.232 -4.569 1.00 92.00 168 ASP A N 1
ATOM 1303 C CA . ASP A 1 168 ? 18.247 8.332 -4.670 1.00 92.00 168 ASP A CA 1
ATOM 1304 C C . ASP A 1 168 ? 18.714 9.689 -5.244 1.00 92.00 168 ASP A C 1
ATOM 1306 O O . ASP A 1 168 ? 19.906 9.984 -5.225 1.00 92.00 168 ASP A O 1
ATOM 1310 N N . VAL A 1 169 ? 17.790 10.503 -5.775 1.00 93.56 169 VAL A N 1
ATOM 1311 C CA . VAL A 1 169 ? 18.047 11.854 -6.312 1.00 93.56 169 VAL A CA 1
ATOM 1312 C C . VAL A 1 169 ? 17.550 12.917 -5.338 1.00 93.56 169 VAL A C 1
ATOM 1314 O O . VAL A 1 169 ? 18.295 13.808 -4.942 1.00 93.56 169 VAL A O 1
ATOM 1317 N N . ASP A 1 170 ? 16.272 12.835 -4.967 1.00 94.88 170 ASP A N 1
ATOM 1318 C CA . ASP A 1 170 ? 15.626 13.744 -4.025 1.00 94.88 170 ASP A CA 1
ATOM 1319 C C . ASP A 1 170 ? 14.598 13.000 -3.149 1.00 94.88 170 ASP A C 1
ATOM 1321 O O . ASP A 1 170 ? 14.972 12.205 -2.294 1.00 94.88 170 ASP A O 1
ATOM 1325 N N . GLN A 1 171 ? 13.301 13.248 -3.318 1.00 96.62 171 GLN A N 1
ATOM 1326 C CA . GLN A 1 171 ? 12.230 12.587 -2.576 1.00 96.62 171 GLN A CA 1
ATOM 1327 C C . GLN A 1 171 ? 11.493 11.601 -3.492 1.00 96.62 171 GLN A C 1
ATOM 1329 O O . GLN A 1 171 ? 11.274 11.915 -4.663 1.00 96.62 171 GLN A O 1
ATOM 1334 N N . PRO A 1 172 ? 11.035 10.439 -2.991 1.00 97.00 172 PRO A N 1
ATOM 1335 C CA . PRO A 1 172 ? 10.201 9.525 -3.766 1.00 97.00 172 PRO A CA 1
ATOM 1336 C C . PRO A 1 172 ? 9.014 10.216 -4.442 1.00 97.00 172 PRO A C 1
ATOM 1338 O O . PRO A 1 172 ? 8.495 11.216 -3.942 1.00 97.00 172 PRO A O 1
ATOM 1341 N N . ILE A 1 173 ? 8.560 9.649 -5.561 1.00 98.00 173 ILE A N 1
ATOM 1342 C CA . ILE A 1 173 ? 7.315 10.092 -6.197 1.00 98.00 173 ILE A CA 1
ATOM 1343 C C . ILE A 1 173 ? 6.149 9.879 -5.226 1.00 98.00 173 ILE A C 1
ATOM 1345 O O . ILE A 1 173 ? 6.080 8.838 -4.572 1.00 98.00 173 ILE A O 1
ATOM 1349 N N . ALA A 1 174 ? 5.220 10.830 -5.167 1.00 97.25 174 ALA A N 1
ATOM 1350 C CA . ALA A 1 174 ? 3.970 10.744 -4.420 1.00 97.25 174 ALA A CA 1
ATOM 1351 C C . ALA A 1 174 ? 2.955 9.839 -5.141 1.00 97.25 174 ALA A C 1
ATOM 1353 O O . ALA A 1 174 ? 1.923 10.273 -5.648 1.00 97.25 174 ALA A O 1
ATOM 1354 N N . ILE A 1 175 ? 3.294 8.555 -5.256 1.00 97.81 175 ILE A N 1
ATOM 1355 C CA . ILE A 1 175 ? 2.564 7.545 -6.026 1.00 97.81 175 ILE A CA 1
ATOM 1356 C C . ILE A 1 175 ? 1.125 7.385 -5.522 1.00 97.81 175 ILE A C 1
ATOM 1358 O O . ILE A 1 175 ? 0.214 7.138 -6.320 1.00 97.81 175 ILE A O 1
ATOM 1362 N N . ASP A 1 176 ? 0.913 7.472 -4.212 1.00 95.06 176 ASP A N 1
ATOM 1363 C CA . ASP A 1 176 ? -0.415 7.376 -3.616 1.00 95.06 176 ASP A CA 1
ATOM 1364 C C . ASP A 1 176 ? -1.277 8.624 -3.864 1.00 95.06 176 ASP A C 1
ATOM 1366 O O . ASP A 1 176 ? -2.436 8.469 -4.244 1.00 95.06 176 ASP A O 1
ATOM 1370 N N . LEU A 1 177 ? -0.698 9.824 -3.768 1.00 96.50 177 LEU A N 1
ATOM 1371 C CA . LEU A 1 177 ? -1.324 11.100 -4.116 1.00 96.50 177 LEU A CA 1
ATOM 1372 C C . LEU A 1 177 ? -1.743 11.122 -5.586 1.00 96.50 177 LEU A C 1
ATOM 1374 O O . LEU A 1 177 ? -2.886 11.445 -5.904 1.00 96.50 177 LEU A O 1
ATOM 1378 N N . LEU A 1 178 ? -0.844 10.729 -6.492 1.00 97.94 178 LEU A N 1
ATOM 1379 C CA . LEU A 1 178 ? -1.142 10.643 -7.923 1.00 97.94 178 LEU A CA 1
ATOM 1380 C C . LEU A 1 178 ? -2.329 9.702 -8.184 1.00 97.94 178 LEU A C 1
ATOM 1382 O O . LEU A 1 178 ? -3.235 10.029 -8.946 1.00 97.94 178 LEU A O 1
ATOM 1386 N N . LYS A 1 179 ? -2.373 8.558 -7.493 1.00 96.06 179 LYS A N 1
ATOM 1387 C CA . LYS A 1 179 ? -3.483 7.598 -7.573 1.00 96.06 179 LYS A CA 1
ATOM 1388 C C . LYS A 1 179 ? -4.784 8.153 -6.990 1.00 96.06 179 LYS A C 1
ATOM 1390 O O . LYS A 1 179 ? -5.844 7.958 -7.582 1.00 96.06 179 LYS A O 1
ATOM 1395 N N . ARG A 1 180 ? -4.706 8.850 -5.855 1.00 95.81 180 ARG A N 1
ATOM 1396 C CA . ARG A 1 180 ? -5.840 9.528 -5.220 1.00 95.81 180 ARG A CA 1
ATOM 1397 C C . ARG A 1 180 ? -6.441 10.569 -6.160 1.00 95.81 180 ARG A C 1
ATOM 1399 O O . ARG A 1 180 ? -7.648 10.567 -6.371 1.00 95.81 180 ARG A O 1
ATOM 1406 N N . TYR A 1 181 ? -5.598 11.407 -6.762 1.00 96.50 181 TYR A N 1
ATOM 1407 C CA . TYR A 1 181 ? -6.015 12.445 -7.699 1.00 96.50 181 TYR A CA 1
ATOM 1408 C C . TYR A 1 181 ? -6.790 11.874 -8.890 1.00 96.50 181 TYR A C 1
ATOM 1410 O O . TYR A 1 181 ? -7.821 12.426 -9.265 1.00 96.50 181 TYR A O 1
ATOM 1418 N N . LEU A 1 182 ? -6.325 10.755 -9.459 1.00 94.88 182 LEU A N 1
ATOM 1419 C CA . LEU A 1 182 ? -7.046 10.059 -10.526 1.00 94.88 182 LEU A CA 1
ATOM 1420 C C . LEU A 1 182 ? -8.446 9.627 -10.077 1.00 94.88 182 LEU A C 1
ATOM 1422 O O . LEU A 1 182 ? -9.431 9.935 -10.740 1.00 94.88 182 LEU A O 1
ATOM 1426 N N . ALA A 1 183 ? -8.534 8.939 -8.939 1.00 93.56 183 ALA A N 1
ATOM 1427 C CA . ALA A 1 183 ? -9.781 8.346 -8.467 1.00 93.56 183 ALA A CA 1
ATOM 1428 C C . ALA A 1 183 ? -10.811 9.381 -7.983 1.00 93.56 183 ALA A C 1
ATOM 1430 O O . ALA A 1 183 ? -12.017 9.200 -8.131 1.00 93.56 183 ALA A O 1
ATOM 1431 N N . ASP A 1 184 ? -10.358 10.488 -7.403 1.00 92.88 184 ASP A N 1
ATOM 1432 C CA . ASP A 1 184 ? -11.242 11.552 -6.925 1.00 92.88 184 ASP A CA 1
ATOM 1433 C C . ASP A 1 184 ? -11.805 12.407 -8.073 1.00 92.88 184 ASP A C 1
ATOM 1435 O O . ASP A 1 184 ? -12.841 13.045 -7.905 1.00 92.88 184 ASP A O 1
ATOM 1439 N N . ARG A 1 185 ? -11.168 12.373 -9.250 1.00 87.00 185 ARG A N 1
ATOM 1440 C CA . ARG A 1 185 ? -11.630 13.040 -10.478 1.00 87.00 185 ARG A CA 1
ATOM 1441 C C . ARG A 1 185 ? -12.482 12.165 -11.385 1.00 87.00 185 ARG A C 1
ATOM 1443 O O . ARG A 1 185 ? -12.929 12.658 -12.419 1.00 87.00 185 ARG A O 1
ATOM 1450 N N . GLU A 1 186 ? -12.657 10.896 -11.028 1.00 83.44 186 GLU A N 1
ATOM 1451 C CA . GLU A 1 186 ? -13.411 9.935 -11.822 1.00 83.44 186 GLU A CA 1
ATOM 1452 C C . GLU A 1 186 ? -14.778 10.511 -12.202 1.00 83.44 186 GLU A C 1
ATOM 1454 O O . GLU A 1 186 ? -15.574 10.911 -11.347 1.00 83.44 186 GLU A O 1
ATOM 1459 N N . SER A 1 187 ? -15.022 10.572 -13.508 1.00 67.75 187 SER A N 1
ATOM 1460 C CA . SER A 1 187 ? -16.277 11.026 -14.087 1.00 67.75 187 SER A CA 1
ATOM 1461 C C . SER A 1 187 ? -17.110 9.804 -14.471 1.00 67.75 187 SER A C 1
ATOM 1463 O O . SER A 1 187 ? -16.544 8.783 -14.862 1.00 67.75 187 SER A O 1
ATOM 1465 N N . PRO A 1 188 ? -18.453 9.888 -14.466 1.00 60.56 188 PRO A N 1
ATOM 1466 C CA . PRO A 1 188 ? -19.305 8.830 -15.015 1.00 60.56 188 PRO A CA 1
ATOM 1467 C C . PRO A 1 188 ? -18.971 8.437 -16.468 1.00 60.56 188 PRO A C 1
ATOM 1469 O O . PRO A 1 188 ? -19.358 7.360 -16.904 1.00 60.56 188 PRO A O 1
ATOM 1472 N N . HIS A 1 189 ? -18.264 9.301 -17.207 1.00 57.72 189 HIS A N 1
ATOM 1473 C CA . HIS A 1 189 ? -17.872 9.098 -18.605 1.00 57.72 189 HIS A CA 1
ATOM 1474 C C . HIS A 1 189 ? -16.434 8.580 -18.779 1.00 57.72 189 HIS A C 1
ATOM 1476 O O . HIS A 1 189 ? -15.955 8.535 -19.908 1.00 57.72 189 HIS A O 1
ATOM 1482 N N . THR A 1 190 ? -15.722 8.234 -17.699 1.00 62.31 190 THR A N 1
ATOM 1483 C CA . THR A 1 190 ? -14.335 7.758 -17.784 1.00 62.31 190 THR A CA 1
ATOM 1484 C C . THR A 1 190 ? -14.256 6.438 -18.586 1.00 62.31 190 THR A C 1
ATOM 1486 O O . THR A 1 190 ? -14.910 5.460 -18.211 1.00 62.31 190 THR A O 1
ATOM 1489 N N . PRO A 1 191 ? -13.466 6.380 -19.681 1.00 53.34 191 PRO A N 1
ATOM 1490 C CA . PRO A 1 191 ? -13.174 5.155 -20.428 1.00 53.34 191 PRO A CA 1
ATOM 1491 C C . PRO A 1 191 ? -12.774 3.975 -19.526 1.00 53.34 191 PRO A C 1
ATOM 1493 O O . PRO A 1 191 ? -11.924 4.121 -18.650 1.00 53.34 191 PRO A O 1
ATOM 1496 N N . GLY A 1 192 ? -13.359 2.793 -19.759 1.00 52.88 192 GLY A N 1
ATOM 1497 C CA . GLY A 1 192 ? -13.122 1.589 -18.945 1.00 52.88 192 GLY A CA 1
ATOM 1498 C C . GLY A 1 192 ? -14.366 0.987 -18.280 1.00 52.88 192 GLY A C 1
ATOM 1499 O O . GLY A 1 192 ? -14.236 0.248 -17.307 1.00 52.88 192 GLY A O 1
ATOM 1500 N N . ALA A 1 193 ? -15.572 1.263 -18.789 1.00 52.62 193 ALA A N 1
ATOM 1501 C CA . ALA A 1 193 ? -16.820 0.673 -18.289 1.00 52.62 193 ALA A CA 1
ATOM 1502 C C . ALA A 1 193 ? -16.778 -0.872 -18.182 1.00 52.62 193 ALA A C 1
ATOM 1504 O O . ALA A 1 193 ? -17.431 -1.448 -17.311 1.00 52.62 193 ALA A O 1
ATOM 1505 N N . ASP A 1 194 ? -15.931 -1.532 -18.978 1.00 58.47 194 ASP A N 1
ATOM 1506 C CA . ASP A 1 194 ? -15.724 -2.983 -18.963 1.00 58.47 194 ASP A CA 1
ATOM 1507 C C . ASP A 1 194 ? -15.180 -3.525 -17.626 1.00 58.47 194 ASP A C 1
ATOM 1509 O O . ASP A 1 194 ? -15.422 -4.687 -17.303 1.00 58.47 194 ASP A O 1
ATOM 1513 N N . PHE A 1 195 ? -14.512 -2.711 -16.790 1.00 62.94 195 PHE A N 1
ATOM 1514 C CA . PHE A 1 195 ? -14.054 -3.149 -15.455 1.00 62.94 195 PHE A CA 1
ATOM 1515 C C . PHE A 1 195 ? -15.208 -3.474 -14.497 1.00 62.94 195 PHE A C 1
ATOM 1517 O O . PHE A 1 195 ? -15.006 -4.169 -13.500 1.00 62.94 195 PHE A O 1
ATOM 1524 N N . PHE A 1 196 ? -16.410 -2.982 -14.800 1.00 69.56 196 PHE A N 1
ATOM 1525 C CA . PHE A 1 196 ? -17.633 -3.257 -14.051 1.00 69.56 196 PHE A CA 1
ATOM 1526 C C . PHE A 1 196 ? -18.446 -4.406 -14.649 1.00 69.56 196 PHE A C 1
ATOM 1528 O O . PHE A 1 196 ? -19.566 -4.652 -14.204 1.00 69.56 196 PHE A O 1
ATOM 1535 N N . THR A 1 197 ? -17.886 -5.124 -15.624 1.00 82.56 197 THR A N 1
ATOM 1536 C CA . THR A 1 197 ? -18.553 -6.267 -16.243 1.00 82.56 197 THR A CA 1
ATOM 1537 C C . THR A 1 197 ? -18.139 -7.552 -15.524 1.00 82.56 197 THR A C 1
ATOM 1539 O O . THR A 1 197 ? -16.940 -7.841 -15.420 1.00 82.56 197 THR A O 1
ATOM 1542 N N . PRO A 1 198 ? -19.096 -8.329 -14.986 1.00 89.00 198 PRO A N 1
ATOM 1543 C CA . PRO A 1 198 ? -18.790 -9.642 -14.440 1.00 89.00 198 PRO A CA 1
ATOM 1544 C C . PRO A 1 198 ? -18.324 -10.597 -15.545 1.00 89.00 198 PRO A C 1
ATOM 1546 O O . PRO A 1 198 ? -18.590 -10.394 -16.729 1.00 89.00 198 PRO A O 1
ATOM 1549 N N . GLY A 1 199 ? -17.635 -11.666 -15.148 1.00 91.81 199 GLY A N 1
ATOM 1550 C CA . GLY A 1 199 ? -17.351 -12.765 -16.067 1.00 91.81 199 GLY A CA 1
ATOM 1551 C C . GLY A 1 199 ? -18.634 -13.500 -16.477 1.00 91.81 199 GLY A C 1
ATOM 1552 O O . GLY A 1 199 ? -19.679 -13.297 -15.853 1.00 91.81 199 GLY A O 1
ATOM 1553 N N . PRO A 1 200 ? -18.569 -14.388 -17.485 1.00 93.38 200 PRO A N 1
ATOM 1554 C CA . PRO A 1 200 ? -19.696 -15.245 -17.848 1.00 93.38 200 PRO A CA 1
ATOM 1555 C C . PRO A 1 200 ? -20.226 -16.005 -16.626 1.00 93.38 200 PRO A C 1
ATOM 1557 O O . PRO A 1 200 ? -19.442 -16.642 -15.922 1.00 93.38 200 PRO A O 1
ATOM 1560 N N . GLU A 1 201 ? -21.535 -15.925 -16.371 1.00 94.75 201 GLU A N 1
ATOM 1561 C CA . GLU A 1 201 ? -22.137 -16.489 -15.157 1.00 94.75 201 GLU A CA 1
ATOM 1562 C C . GLU A 1 201 ? -21.863 -17.991 -15.018 1.00 94.75 201 GLU A C 1
ATOM 1564 O O . GLU A 1 201 ? -22.035 -18.780 -15.951 1.00 94.75 201 GLU A O 1
ATOM 1569 N N . ARG A 1 202 ? -21.469 -18.387 -13.809 1.00 95.31 202 ARG A N 1
ATOM 1570 C CA . ARG A 1 202 ? -21.245 -19.775 -13.399 1.00 95.31 202 ARG A CA 1
ATOM 1571 C C . ARG A 1 202 ? -22.362 -20.218 -12.454 1.00 95.31 202 ARG A C 1
ATOM 1573 O O . ARG A 1 202 ? -22.890 -19.426 -11.684 1.00 95.31 202 ARG A O 1
ATOM 1580 N N . GLY A 1 203 ? -22.698 -21.509 -12.457 1.00 90.88 203 GLY A N 1
ATOM 1581 C CA . GLY A 1 203 ? -23.741 -22.052 -11.568 1.00 90.88 203 GLY A CA 1
ATOM 1582 C C . GLY A 1 203 ? -23.328 -22.175 -10.093 1.00 90.88 203 GLY A C 1
ATOM 1583 O O . GLY A 1 203 ? -24.176 -22.321 -9.215 1.00 90.88 203 GLY A O 1
ATOM 1584 N N . THR A 1 204 ? -22.027 -22.118 -9.815 1.00 95.88 204 THR A N 1
ATOM 1585 C CA . THR A 1 204 ? -21.432 -22.442 -8.514 1.00 95.88 204 THR A CA 1
ATOM 1586 C C . THR A 1 204 ? -21.339 -21.211 -7.615 1.00 95.88 204 THR A C 1
ATOM 1588 O O . THR A 1 204 ? -20.683 -20.236 -7.977 1.00 95.88 204 THR A O 1
ATOM 1591 N N . LYS A 1 205 ? -21.950 -21.247 -6.424 1.00 97.00 205 LYS A N 1
ATOM 1592 C CA . LYS A 1 205 ? -22.005 -20.090 -5.511 1.00 97.00 205 LYS A CA 1
ATOM 1593 C C . LYS A 1 205 ? -20.851 -20.097 -4.512 1.00 97.00 205 LYS A C 1
ATOM 1595 O O . LYS A 1 205 ? -20.482 -21.156 -3.999 1.00 97.00 205 LYS A O 1
ATOM 1600 N N . VAL A 1 206 ? -20.345 -18.913 -4.153 1.00 98.69 206 VAL A N 1
ATOM 1601 C CA . VAL A 1 206 ? -19.369 -18.768 -3.057 1.00 98.69 206 VAL A CA 1
ATOM 1602 C C . VAL A 1 206 ? -19.801 -17.732 -2.017 1.00 98.69 206 VAL A C 1
ATOM 1604 O O . VAL A 1 206 ? -20.304 -16.654 -2.339 1.00 98.69 206 VAL A O 1
ATOM 1607 N N . ALA A 1 207 ? -19.606 -18.088 -0.745 1.00 98.75 207 ALA A N 1
ATOM 1608 C CA . ALA A 1 207 ? -19.879 -17.228 0.400 1.00 98.75 207 ALA A CA 1
ATOM 1609 C C . ALA A 1 207 ? -18.594 -16.560 0.890 1.00 98.75 207 ALA A C 1
ATOM 1611 O O . ALA A 1 207 ? -17.563 -17.212 1.060 1.00 98.75 207 ALA A O 1
ATOM 1612 N N . ILE A 1 208 ? -18.666 -15.266 1.190 1.00 98.81 208 ILE A N 1
ATOM 1613 C CA . ILE A 1 208 ? -17.567 -14.513 1.799 1.00 98.81 208 ILE A CA 1
ATOM 1614 C C . ILE A 1 208 ? -18.039 -13.980 3.148 1.00 98.81 208 ILE A C 1
ATOM 1616 O O . ILE A 1 208 ? -18.997 -13.217 3.220 1.00 98.81 208 ILE A O 1
ATOM 1620 N N . VAL A 1 209 ? -17.370 -14.367 4.229 1.00 98.50 209 VAL A N 1
ATOM 1621 C CA . VAL A 1 209 ? -17.688 -13.924 5.590 1.00 98.50 209 VAL A CA 1
ATOM 1622 C C . VAL A 1 209 ? -16.763 -12.771 5.968 1.00 98.50 209 VAL A C 1
ATOM 1624 O O . VAL A 1 209 ? -15.594 -12.984 6.288 1.00 98.50 209 VAL A O 1
ATOM 1627 N N . GLY A 1 210 ? -17.302 -11.553 5.939 1.00 98.12 210 GLY A N 1
ATOM 1628 C CA . GLY A 1 210 ? -16.606 -10.297 6.213 1.00 98.12 210 GLY A CA 1
ATOM 1629 C C . GLY A 1 210 ? -16.431 -9.428 4.965 1.00 98.12 210 GLY A C 1
ATOM 1630 O O . GLY A 1 210 ? -15.913 -9.872 3.943 1.00 98.12 210 GLY A O 1
ATOM 1631 N N . SER A 1 211 ? -16.817 -8.154 5.065 1.00 97.81 211 SER A N 1
ATOM 1632 C CA . SER A 1 211 ? -16.718 -7.163 3.978 1.00 97.81 211 SER A CA 1
ATOM 1633 C C . SER A 1 211 ? -15.524 -6.208 4.132 1.00 97.81 211 SER A C 1
ATOM 1635 O O . SER A 1 211 ? -15.555 -5.068 3.670 1.00 97.81 211 SER A O 1
ATOM 1637 N N . GLY A 1 212 ? -14.467 -6.645 4.823 1.00 97.25 212 GLY A N 1
ATOM 1638 C CA . GLY A 1 212 ? -13.202 -5.910 4.896 1.00 97.25 212 GLY A CA 1
ATOM 1639 C C . GLY A 1 212 ? -12.428 -5.926 3.566 1.00 97.25 212 GLY A C 1
ATOM 1640 O O . GLY A 1 212 ? -12.891 -6.520 2.590 1.00 97.25 212 GLY A O 1
ATOM 1641 N N . PRO A 1 213 ? -11.216 -5.338 3.520 1.00 97.62 213 PRO A N 1
ATOM 1642 C CA . PRO A 1 213 ? -10.415 -5.254 2.293 1.00 97.62 213 PRO A CA 1
ATOM 1643 C C . PRO A 1 213 ? -10.223 -6.607 1.590 1.00 97.62 213 PRO A C 1
ATOM 1645 O O . PRO A 1 213 ? -10.415 -6.711 0.383 1.00 97.62 213 PRO A O 1
ATOM 1648 N N . THR A 1 214 ? -9.911 -7.663 2.349 1.00 98.44 214 THR A N 1
ATOM 1649 C CA . THR A 1 214 ? -9.731 -9.022 1.817 1.00 98.44 214 THR A CA 1
ATOM 1650 C C . THR A 1 214 ? -11.003 -9.563 1.171 1.00 98.44 214 THR A C 1
ATOM 1652 O O . THR A 1 214 ? -10.944 -10.054 0.048 1.00 98.44 214 THR A O 1
ATOM 1655 N N . GLY A 1 215 ? -12.148 -9.456 1.853 1.00 98.50 215 GLY A N 1
ATOM 1656 C CA . GLY A 1 215 ? -13.423 -9.956 1.338 1.00 98.50 215 GLY A CA 1
ATOM 1657 C C . GLY A 1 215 ? -13.894 -9.187 0.105 1.00 98.50 215 GLY A C 1
ATOM 1658 O O . GLY A 1 215 ? -14.321 -9.796 -0.869 1.00 98.50 215 GLY A O 1
ATOM 1659 N N . LEU A 1 216 ? -13.743 -7.859 0.105 1.00 98.38 216 LEU A N 1
ATOM 1660 C CA . LEU A 1 216 ? -14.103 -7.005 -1.031 1.00 98.38 216 LEU A CA 1
ATOM 1661 C C . LEU A 1 216 ? -13.225 -7.264 -2.260 1.00 98.38 216 LEU A C 1
ATOM 1663 O O . LEU A 1 216 ? -13.744 -7.355 -3.369 1.00 98.38 216 LEU A O 1
ATOM 1667 N N . MET A 1 217 ? -11.910 -7.413 -2.071 1.00 97.88 217 MET A N 1
ATOM 1668 C CA . MET A 1 217 ? -11.000 -7.737 -3.170 1.00 97.88 217 MET A CA 1
ATOM 1669 C C . MET A 1 217 ? -11.278 -9.132 -3.737 1.00 97.88 217 MET A C 1
ATOM 1671 O O . MET A 1 217 ? -11.307 -9.307 -4.953 1.00 97.88 217 MET A O 1
ATOM 1675 N N . ALA A 1 218 ? -11.532 -10.113 -2.865 1.00 98.50 218 ALA A N 1
ATOM 1676 C CA . ALA A 1 218 ? -11.871 -11.459 -3.305 1.00 98.50 218 ALA A CA 1
ATOM 1677 C C . ALA A 1 218 ? -13.199 -11.489 -4.075 1.00 98.50 218 ALA A C 1
ATOM 1679 O O . ALA A 1 218 ? -13.283 -12.115 -5.127 1.00 98.50 218 ALA A O 1
ATOM 1680 N N . ALA A 1 219 ? -14.217 -10.773 -3.588 1.00 98.25 219 ALA A N 1
ATOM 1681 C CA . ALA A 1 219 ? -15.501 -10.639 -4.270 1.00 98.25 219 ALA A CA 1
ATOM 1682 C C . ALA A 1 219 ? -15.350 -10.010 -5.660 1.00 98.25 219 ALA A C 1
ATOM 1684 O O . ALA A 1 219 ? -15.944 -10.503 -6.616 1.00 98.25 219 ALA A O 1
ATOM 1685 N N . TYR A 1 220 ? -14.537 -8.955 -5.777 1.00 96.94 220 TYR A N 1
ATOM 1686 C CA . TYR A 1 220 ? -14.241 -8.308 -7.054 1.00 96.94 220 TYR A CA 1
ATOM 1687 C C . TYR A 1 220 ? -13.638 -9.295 -8.065 1.00 96.94 220 TYR A C 1
ATOM 1689 O O . TYR A 1 220 ? -14.190 -9.475 -9.150 1.00 96.94 220 TYR A O 1
ATOM 1697 N N . ASP A 1 221 ? -12.548 -9.979 -7.701 1.00 96.44 221 ASP A N 1
ATOM 1698 C CA . ASP A 1 221 ? -11.876 -10.915 -8.609 1.00 96.44 221 ASP A CA 1
ATOM 1699 C C . ASP A 1 221 ? -12.784 -12.133 -8.929 1.00 96.44 221 ASP A C 1
ATOM 1701 O O . ASP A 1 221 ? -12.888 -12.536 -10.087 1.00 96.44 221 ASP A O 1
ATOM 1705 N N . LEU A 1 222 ? -13.530 -12.673 -7.954 1.00 98.00 222 LEU A N 1
ATOM 1706 C CA . LEU A 1 222 ? -14.448 -13.806 -8.170 1.00 98.00 222 LEU A CA 1
ATOM 1707 C C . LEU A 1 222 ? -15.659 -13.469 -9.049 1.00 98.00 222 LEU A C 1
ATOM 1709 O O . LEU A 1 222 ? -16.068 -14.308 -9.854 1.00 98.00 222 LEU A O 1
ATOM 1713 N N . ARG A 1 223 ? -16.210 -12.252 -8.952 1.00 96.62 223 ARG A N 1
ATOM 1714 C CA . ARG A 1 223 ? -17.256 -11.790 -9.879 1.00 96.62 223 ARG A CA 1
ATOM 1715 C C . ARG A 1 223 ? -16.736 -11.667 -11.305 1.00 96.62 223 ARG A C 1
ATOM 1717 O O . ARG A 1 223 ? -17.454 -12.015 -12.238 1.00 96.62 223 ARG A O 1
ATOM 1724 N N . ARG A 1 224 ? -15.476 -11.269 -11.494 1.00 94.62 224 ARG A N 1
ATOM 1725 C CA . ARG A 1 224 ? -14.827 -11.262 -12.817 1.00 94.62 224 ARG A CA 1
ATOM 1726 C C . ARG A 1 224 ? -14.548 -12.666 -13.360 1.00 94.62 224 ARG A C 1
ATOM 1728 O O . ARG A 1 224 ? -14.516 -12.839 -14.572 1.00 94.62 224 ARG A O 1
ATOM 1735 N N . TYR A 1 225 ? -14.423 -13.673 -12.496 1.00 96.06 225 TYR A N 1
ATOM 1736 C CA . TYR A 1 225 ? -14.432 -15.083 -12.907 1.00 96.06 225 TYR A CA 1
ATOM 1737 C C . TYR A 1 225 ? -15.840 -15.641 -13.184 1.00 96.06 225 TYR A C 1
ATOM 1739 O O . TYR A 1 225 ? -15.948 -16.752 -13.709 1.00 96.06 225 TYR A O 1
ATOM 1747 N N . GLY A 1 226 ? -16.900 -14.892 -12.854 1.00 97.06 226 GLY A N 1
ATOM 1748 C CA . GLY A 1 226 ? -18.295 -15.238 -13.143 1.00 97.06 226 GLY A CA 1
ATOM 1749 C C . GLY A 1 226 ? -19.043 -15.969 -12.024 1.00 97.06 226 GLY A C 1
ATOM 1750 O O . GLY A 1 226 ? -20.158 -16.426 -12.239 1.00 97.06 226 GLY A O 1
ATOM 1751 N N . TYR A 1 227 ? -18.469 -16.112 -10.827 1.00 98.19 227 TYR A N 1
ATOM 1752 C CA . TYR A 1 227 ? -19.142 -16.811 -9.721 1.00 98.19 227 TYR A CA 1
ATOM 1753 C C . TYR A 1 227 ? -20.185 -15.921 -9.041 1.00 98.19 227 TYR A C 1
ATOM 1755 O O . TYR A 1 227 ? -19.851 -14.784 -8.721 1.00 98.19 227 TYR A O 1
ATOM 1763 N N . PRO A 1 228 ? -21.412 -16.380 -8.748 1.00 97.75 228 PRO A N 1
ATOM 1764 C CA . PRO A 1 228 ? -22.334 -15.663 -7.870 1.00 97.75 228 PRO A CA 1
ATOM 1765 C C . PRO A 1 228 ? -21.774 -15.572 -6.443 1.00 97.75 228 PRO A C 1
ATOM 1767 O O . PRO A 1 228 ? -21.394 -16.587 -5.850 1.00 97.75 228 PRO A O 1
ATOM 1770 N N . ILE A 1 229 ? -21.727 -14.355 -5.891 1.00 98.25 229 ILE A N 1
ATOM 1771 C CA . ILE A 1 229 ? -21.111 -14.068 -4.587 1.00 98.25 229 ILE A CA 1
ATOM 1772 C C . ILE A 1 229 ? -22.127 -13.467 -3.627 1.00 98.25 229 ILE A C 1
ATOM 1774 O O . ILE A 1 229 ? -22.780 -12.476 -3.956 1.00 98.25 229 ILE A O 1
ATOM 1778 N N . THR A 1 230 ? -22.153 -13.993 -2.403 1.00 98.69 230 THR A N 1
ATOM 1779 C CA . THR A 1 230 ? -22.851 -13.375 -1.271 1.00 98.69 230 THR A CA 1
ATOM 1780 C C . THR A 1 230 ? -21.851 -13.065 -0.158 1.00 98.69 230 THR A C 1
ATOM 1782 O O . THR A 1 230 ? -21.150 -13.949 0.342 1.00 98.69 230 THR A O 1
ATOM 1785 N N . ILE A 1 231 ? -21.778 -11.794 0.236 1.00 98.81 231 ILE A N 1
ATOM 1786 C CA . ILE A 1 231 ? -20.927 -11.294 1.317 1.00 98.81 231 ILE A CA 1
ATOM 1787 C C . ILE A 1 231 ? -21.772 -11.143 2.582 1.00 98.81 231 ILE A C 1
ATOM 1789 O O . ILE A 1 231 ? -22.708 -10.344 2.622 1.00 98.81 231 ILE A O 1
ATOM 1793 N N . PHE A 1 232 ? -21.415 -11.872 3.632 1.00 98.62 232 PHE A N 1
ATOM 1794 C CA . PHE A 1 232 ? -22.041 -11.807 4.948 1.00 98.62 232 PHE A CA 1
ATOM 1795 C C . PHE A 1 232 ? -21.239 -10.873 5.853 1.00 98.62 232 PHE A C 1
ATOM 1797 O O . PHE A 1 232 ? -20.071 -11.129 6.142 1.00 98.62 232 PHE A O 1
ATOM 1804 N N . GLU A 1 233 ? -21.854 -9.783 6.304 1.00 98.12 233 GLU A N 1
ATOM 1805 C CA . GLU A 1 233 ? -21.212 -8.758 7.126 1.00 98.12 233 GLU A CA 1
ATOM 1806 C C . GLU A 1 233 ? -21.963 -8.585 8.445 1.00 98.12 233 GLU A C 1
ATOM 1808 O O . GLU A 1 233 ? -23.163 -8.319 8.461 1.00 98.12 233 GLU A O 1
ATOM 1813 N N . ALA A 1 234 ? -21.248 -8.683 9.565 1.00 97.00 234 ALA A N 1
ATOM 1814 C CA . ALA A 1 234 ? -21.829 -8.557 10.897 1.00 97.00 234 ALA A CA 1
ATOM 1815 C C . ALA A 1 234 ? -22.239 -7.112 11.240 1.00 97.00 234 ALA A C 1
ATOM 1817 O O . ALA A 1 234 ? -23.104 -6.893 12.089 1.00 97.00 234 ALA A O 1
ATOM 1818 N N . LEU A 1 235 ? -21.602 -6.117 10.623 1.00 96.62 235 LEU A N 1
ATOM 1819 C CA . LEU A 1 235 ? -21.881 -4.697 10.809 1.00 96.62 235 LEU A CA 1
ATOM 1820 C C . LEU A 1 235 ? -23.089 -4.223 9.980 1.00 96.62 235 LEU A C 1
ATOM 1822 O O . LEU A 1 235 ? -23.466 -4.850 8.990 1.00 96.62 235 LEU A O 1
ATOM 1826 N N . PRO A 1 236 ? -23.709 -3.086 10.353 1.00 96.69 236 PRO A N 1
ATOM 1827 C CA . PRO A 1 236 ? -24.801 -2.492 9.579 1.00 96.69 236 PRO A CA 1
ATOM 1828 C C . PRO A 1 236 ? -24.352 -1.827 8.269 1.00 96.69 236 PRO A C 1
ATOM 1830 O O . PRO A 1 236 ? -25.203 -1.337 7.536 1.00 96.69 236 PRO A O 1
ATOM 1833 N N . LEU A 1 237 ? -23.048 -1.781 7.994 1.00 95.50 237 LEU A N 1
ATOM 1834 C CA . LEU A 1 237 ? -22.445 -1.160 6.818 1.00 95.50 237 LEU A CA 1
ATOM 1835 C C . LEU A 1 237 ? -21.197 -1.950 6.388 1.00 95.50 237 LEU A C 1
ATOM 1837 O O . LEU A 1 237 ? -20.540 -2.538 7.254 1.00 95.50 237 LEU A O 1
ATOM 1841 N N . PRO A 1 238 ? -20.876 -1.991 5.083 1.00 96.81 238 PRO A N 1
ATOM 1842 C CA . PRO A 1 238 ? -19.730 -2.734 4.576 1.00 96.81 238 PRO A CA 1
ATOM 1843 C C . PRO A 1 238 ? -18.403 -1.978 4.755 1.00 96.81 238 PRO A C 1
ATOM 1845 O O . PRO A 1 238 ? -18.388 -0.773 4.993 1.00 96.81 238 PRO A O 1
ATOM 1848 N N . GLY A 1 239 ? -17.279 -2.677 4.584 1.00 95.69 239 GLY A N 1
ATOM 1849 C CA . GLY A 1 239 ? -15.931 -2.089 4.567 1.00 95.69 239 GLY A CA 1
ATOM 1850 C C . GLY A 1 239 ? -15.047 -2.478 5.753 1.00 95.69 239 GLY A C 1
ATOM 1851 O O . GLY A 1 239 ? -13.876 -2.093 5.804 1.00 95.69 239 GLY A O 1
ATOM 1852 N N . GLY A 1 240 ? -15.569 -3.253 6.709 1.00 95.19 240 GLY A N 1
ATOM 1853 C CA . GLY A 1 240 ? -14.808 -3.749 7.859 1.00 95.19 240 GLY A CA 1
ATOM 1854 C C . GLY A 1 240 ? -14.085 -2.632 8.625 1.00 95.19 240 GLY A C 1
ATOM 1855 O O . GLY A 1 240 ? -14.648 -1.572 8.896 1.00 95.19 240 GLY A O 1
ATOM 1856 N N . THR A 1 241 ? -12.811 -2.843 8.969 1.00 92.56 241 THR A N 1
ATOM 1857 C CA . THR A 1 241 ? -11.993 -1.863 9.711 1.00 92.56 241 THR A CA 1
ATOM 1858 C C . THR A 1 241 ? -11.738 -0.553 8.960 1.00 92.56 241 THR A C 1
ATOM 1860 O O . THR A 1 241 ? -11.468 0.451 9.616 1.00 92.56 241 THR A O 1
ATOM 1863 N N . MET A 1 242 ? -11.875 -0.504 7.630 1.00 95.00 242 MET A N 1
ATOM 1864 C CA . MET A 1 242 ? -11.820 0.771 6.899 1.00 95.00 242 MET A CA 1
ATOM 1865 C C . MET A 1 242 ? -12.990 1.671 7.287 1.00 95.00 242 MET A C 1
ATOM 1867 O O . MET A 1 242 ? -12.822 2.873 7.446 1.00 95.00 242 MET A O 1
ATOM 1871 N N . ALA A 1 243 ? -14.163 1.071 7.481 1.00 95.44 243 ALA A N 1
ATOM 1872 C CA . ALA A 1 243 ? -15.391 1.795 7.756 1.00 95.44 243 ALA A CA 1
ATOM 1873 C C . ALA A 1 243 ? -15.530 2.204 9.227 1.00 95.44 243 ALA A C 1
ATOM 1875 O O . ALA A 1 243 ? -16.080 3.258 9.528 1.00 95.44 243 ALA A O 1
ATOM 1876 N N . VAL A 1 244 ? -15.040 1.366 10.150 1.00 94.69 244 VAL A N 1
ATOM 1877 C CA . VAL A 1 244 ? -15.251 1.564 11.597 1.00 94.69 244 VAL A CA 1
ATOM 1878 C C . VAL A 1 244 ? -13.976 1.747 12.420 1.00 94.69 244 VAL A C 1
ATOM 1880 O O . VAL A 1 244 ? -14.055 1.984 13.619 1.00 94.69 244 VAL A O 1
ATOM 1883 N N . GLY A 1 245 ? -12.799 1.604 11.817 1.00 93.19 245 GLY A N 1
ATOM 1884 C CA . GLY A 1 245 ? -11.504 1.655 12.507 1.00 93.19 245 GLY A CA 1
ATOM 1885 C C . GLY A 1 245 ? -10.559 2.737 11.991 1.00 93.19 245 GLY A C 1
ATOM 1886 O O . GLY A 1 245 ? -9.386 2.706 12.354 1.00 93.19 245 GLY A O 1
ATOM 1887 N N . THR A 1 246 ? -11.056 3.647 11.152 1.00 93.44 246 THR A N 1
ATOM 1888 C CA . THR A 1 246 ? -10.307 4.741 10.520 1.00 93.44 246 THR A CA 1
ATOM 1889 C C . THR A 1 246 ? -11.019 6.066 10.785 1.00 93.44 246 THR A C 1
ATOM 1891 O O . THR A 1 246 ? -12.250 6.117 10.779 1.00 93.44 246 THR A O 1
ATOM 1894 N N . GLY A 1 247 ? -10.267 7.145 11.011 1.00 92.06 247 GLY A N 1
ATOM 1895 C CA . GLY A 1 247 ? -10.847 8.484 11.140 1.00 92.06 247 GLY A CA 1
ATOM 1896 C C . GLY A 1 247 ? -11.537 8.944 9.847 1.00 92.06 247 GLY A C 1
ATOM 1897 O O . GLY A 1 247 ? -10.920 8.946 8.782 1.00 92.06 247 GLY A O 1
ATOM 1898 N N . ARG A 1 248 ? -12.801 9.398 9.925 1.00 92.19 248 ARG A N 1
ATOM 1899 C CA . ARG A 1 248 ? -13.569 9.895 8.753 1.00 92.19 248 ARG A CA 1
ATOM 1900 C C . ARG A 1 248 ? -12.912 11.085 8.044 1.00 92.19 248 ARG A C 1
ATOM 1902 O O . ARG A 1 248 ? -13.093 11.276 6.850 1.00 92.19 248 ARG A O 1
ATOM 1909 N N . PHE A 1 249 ? -12.116 11.853 8.782 1.00 93.31 249 PHE A N 1
ATOM 1910 C CA . PHE A 1 249 ? -11.331 12.971 8.263 1.00 93.31 249 PHE A CA 1
ATOM 1911 C C . PHE A 1 249 ? -10.115 12.527 7.423 1.00 93.31 249 PHE A C 1
ATOM 1913 O O . PHE A 1 249 ? -9.471 13.368 6.798 1.00 93.31 249 PHE A O 1
ATOM 1920 N N . ARG A 1 250 ? -9.787 11.225 7.423 1.00 93.31 250 ARG A N 1
ATOM 1921 C CA . ARG A 1 250 ? -8.744 10.603 6.592 1.00 93.31 250 ARG A CA 1
ATOM 1922 C C . ARG A 1 250 ? -9.343 9.731 5.489 1.00 93.31 250 ARG A C 1
ATOM 1924 O O . ARG A 1 250 ? -8.849 9.738 4.368 1.00 93.31 250 ARG A O 1
ATOM 1931 N N . LEU A 1 251 ? -10.422 9.002 5.790 1.00 94.94 251 LEU A N 1
ATOM 1932 C CA . LEU A 1 251 ? -11.212 8.268 4.800 1.00 94.94 251 LEU A CA 1
ATOM 1933 C C . LEU A 1 251 ? -12.695 8.661 4.889 1.00 94.94 251 LEU A C 1
ATOM 1935 O O . LEU A 1 251 ? -13.409 8.141 5.753 1.00 94.94 251 LEU A O 1
ATOM 1939 N N . PRO A 1 252 ? -13.173 9.549 4.000 1.00 93.88 252 PRO A N 1
ATOM 1940 C CA . PRO A 1 252 ? -14.574 9.950 3.975 1.00 93.88 252 PRO A CA 1
ATOM 1941 C C . PRO A 1 252 ? -15.518 8.789 3.648 1.00 93.88 252 PRO A C 1
ATOM 1943 O O . PRO A 1 252 ? -15.224 7.939 2.804 1.00 93.88 252 PRO A O 1
ATOM 1946 N N . GLU A 1 253 ? -16.696 8.792 4.272 1.00 92.50 253 GLU A N 1
ATOM 1947 C CA . GLU A 1 253 ? -17.709 7.742 4.094 1.00 92.50 253 GLU A CA 1
ATOM 1948 C C . GLU A 1 253 ? -18.208 7.649 2.646 1.00 92.50 253 GLU A C 1
ATOM 1950 O O . GLU A 1 253 ? -18.363 6.550 2.120 1.00 92.50 253 GLU A O 1
ATOM 1955 N N . GLU A 1 254 ? -18.377 8.787 1.969 1.00 92.88 254 GLU A N 1
ATOM 1956 C CA . GLU A 1 254 ? -18.805 8.820 0.565 1.00 92.88 254 GLU A CA 1
ATOM 1957 C C . GLU A 1 254 ? -17.778 8.169 -0.370 1.00 92.88 254 GLU A C 1
ATOM 1959 O O . GLU A 1 254 ? -18.150 7.441 -1.291 1.00 92.88 254 GLU A O 1
ATOM 1964 N N . VAL A 1 255 ? -16.480 8.355 -0.102 1.00 93.75 255 VAL A N 1
ATOM 1965 C CA . VAL A 1 255 ? -15.401 7.713 -0.871 1.00 93.75 255 VAL A CA 1
ATOM 1966 C C . VAL A 1 255 ? -15.455 6.199 -0.684 1.00 93.75 255 VAL A C 1
ATOM 1968 O O . VAL A 1 255 ? -15.436 5.455 -1.666 1.00 93.75 255 VAL A O 1
ATOM 1971 N N . LEU A 1 256 ? -15.580 5.747 0.568 1.00 94.50 256 LEU A N 1
ATOM 1972 C CA . LEU A 1 256 ? -15.707 4.329 0.896 1.00 94.50 256 LEU A CA 1
ATOM 1973 C C . LEU A 1 256 ? -16.938 3.711 0.215 1.00 94.50 256 LEU A C 1
ATOM 1975 O O . LEU A 1 256 ? -16.837 2.669 -0.431 1.00 94.50 256 LEU A O 1
ATOM 1979 N N . LYS A 1 257 ? -18.099 4.362 0.330 1.00 94.38 257 LYS A N 1
ATOM 1980 C CA . LYS A 1 257 ? -19.361 3.901 -0.254 1.00 94.38 257 LYS A CA 1
ATOM 1981 C C . LYS A 1 257 ? -19.272 3.806 -1.774 1.00 94.38 257 LYS A C 1
ATOM 1983 O O . LYS A 1 257 ? -19.664 2.777 -2.321 1.00 94.38 257 LYS A O 1
ATOM 1988 N N . ARG A 1 258 ? -18.738 4.839 -2.437 1.00 92.69 258 ARG A N 1
ATOM 1989 C CA . ARG A 1 258 ? -18.553 4.885 -3.896 1.00 92.69 258 ARG A CA 1
ATOM 1990 C C . ARG A 1 258 ? -17.718 3.709 -4.394 1.00 92.69 258 ARG A C 1
ATOM 1992 O O . ARG A 1 258 ? -18.099 3.059 -5.359 1.00 92.69 258 ARG A O 1
ATOM 1999 N N . GLU A 1 259 ? -16.600 3.419 -3.737 1.00 93.06 259 GLU A N 1
ATOM 2000 C CA . GLU A 1 259 ? -15.704 2.352 -4.184 1.00 93.06 259 GLU A CA 1
ATOM 2001 C C . GLU A 1 259 ? -16.190 0.948 -3.808 1.00 93.06 259 GLU A C 1
ATOM 2003 O O . GLU A 1 259 ? -16.001 0.016 -4.581 1.00 93.06 259 GLU A O 1
ATOM 2008 N N . ILE A 1 260 ? -16.886 0.772 -2.681 1.00 95.12 260 ILE A N 1
ATOM 2009 C CA . ILE A 1 260 ? -17.536 -0.512 -2.364 1.00 95.12 260 ILE A CA 1
ATOM 2010 C C . ILE A 1 260 ? -18.686 -0.806 -3.337 1.00 95.12 260 ILE A C 1
ATOM 2012 O O . ILE A 1 260 ? -18.927 -1.965 -3.680 1.00 95.12 260 ILE A O 1
ATOM 2016 N N . ASP A 1 261 ? -19.388 0.225 -3.810 1.00 93.00 261 ASP A N 1
ATOM 2017 C CA . ASP A 1 261 ? -20.491 0.081 -4.765 1.00 93.00 261 ASP A CA 1
ATOM 2018 C C . ASP A 1 261 ? -20.057 -0.557 -6.094 1.00 93.00 261 ASP A C 1
ATOM 2020 O O . ASP A 1 261 ? -20.864 -1.198 -6.755 1.00 93.00 261 ASP A O 1
ATOM 2024 N N . ILE A 1 262 ? -18.770 -0.489 -6.442 1.00 91.31 262 ILE A N 1
ATOM 2025 C CA . ILE A 1 262 ? -18.179 -1.202 -7.585 1.00 91.31 262 ILE A CA 1
ATOM 2026 C C . ILE A 1 262 ? -18.413 -2.712 -7.476 1.00 91.31 262 ILE A C 1
ATOM 2028 O O . ILE A 1 262 ? -18.849 -3.354 -8.429 1.00 91.31 262 ILE A O 1
ATOM 2032 N N . VAL A 1 263 ? -18.171 -3.280 -6.294 1.00 95.00 263 VAL A N 1
ATOM 2033 C CA . VAL A 1 263 ? -18.349 -4.716 -6.034 1.00 95.00 263 VAL A CA 1
ATOM 2034 C C . VAL A 1 263 ? -19.830 -5.095 -6.107 1.00 95.00 263 VAL A C 1
ATOM 2036 O O . VAL A 1 263 ? -20.179 -6.163 -6.606 1.00 95.00 263 VAL A O 1
ATOM 2039 N N . ARG A 1 264 ? -20.717 -4.194 -5.668 1.00 94.25 264 ARG A N 1
ATOM 2040 C CA . ARG A 1 264 ? -22.171 -4.369 -5.782 1.00 94.25 264 ARG A CA 1
ATOM 2041 C C . ARG A 1 264 ? -22.637 -4.322 -7.238 1.00 94.25 264 ARG A C 1
ATOM 2043 O O . ARG A 1 264 ? -23.405 -5.185 -7.645 1.00 94.25 264 ARG A O 1
ATOM 2050 N N . LYS A 1 265 ? -22.144 -3.364 -8.027 1.00 92.00 265 LYS A N 1
ATOM 2051 C CA . LYS A 1 265 ? -22.435 -3.225 -9.466 1.00 92.00 265 LYS A CA 1
ATOM 2052 C C . LYS A 1 265 ? -21.972 -4.428 -10.282 1.00 92.00 265 LYS A C 1
ATOM 2054 O O . LYS A 1 265 ? -22.644 -4.800 -11.233 1.00 92.00 265 LYS A O 1
ATOM 2059 N N . LEU A 1 266 ? -20.895 -5.086 -9.854 1.00 92.81 266 LEU A N 1
ATOM 2060 C CA . LEU A 1 266 ? -20.447 -6.363 -10.416 1.00 92.81 266 LEU A CA 1
ATOM 2061 C C . LEU A 1 266 ? -21.371 -7.549 -10.085 1.00 92.81 266 LEU A C 1
ATOM 2063 O O . LEU A 1 266 ? -21.145 -8.651 -10.583 1.00 92.81 266 LEU A O 1
ATOM 2067 N N . GLY A 1 267 ? -22.399 -7.363 -9.253 1.00 94.06 267 GLY A N 1
ATOM 2068 C CA . GLY A 1 267 ? -23.400 -8.381 -8.928 1.00 94.06 267 GLY A CA 1
ATOM 2069 C C . GLY A 1 267 ? -23.156 -9.140 -7.623 1.00 94.06 267 GLY A C 1
ATOM 2070 O O . GLY A 1 267 ? -23.779 -10.174 -7.408 1.00 94.06 267 GLY A O 1
ATOM 2071 N N . ALA A 1 268 ? -22.263 -8.672 -6.743 1.00 97.06 268 ALA A N 1
ATOM 2072 C CA . ALA A 1 268 ? -22.135 -9.264 -5.411 1.00 97.06 268 ALA A CA 1
ATOM 2073 C C . ALA A 1 268 ? -23.303 -8.845 -4.497 1.00 97.06 268 ALA A C 1
ATOM 2075 O O . ALA A 1 268 ? -23.590 -7.655 -4.330 1.00 97.06 268 ALA A O 1
ATOM 2076 N N . GLU A 1 269 ? -23.938 -9.819 -3.846 1.00 98.19 269 GLU A N 1
ATOM 2077 C CA . GLU A 1 269 ? -24.982 -9.596 -2.843 1.00 98.19 269 GLU A CA 1
ATOM 2078 C C . GLU A 1 269 ? -24.349 -9.274 -1.480 1.00 98.19 269 GLU A C 1
ATOM 2080 O O . GLU A 1 269 ? -23.426 -9.956 -1.038 1.00 98.19 269 GLU A O 1
ATOM 2085 N N . PHE A 1 270 ? -24.860 -8.263 -0.775 1.00 98.50 270 PHE A N 1
ATOM 2086 C CA . PHE A 1 270 ? -24.417 -7.920 0.581 1.00 98.50 270 PHE A CA 1
ATOM 2087 C C . PHE A 1 270 ? -25.514 -8.233 1.600 1.00 98.50 270 PHE A C 1
ATOM 2089 O O . PHE A 1 270 ? -26.560 -7.585 1.612 1.00 98.50 270 PHE A O 1
ATOM 2096 N N . ARG A 1 271 ? -25.238 -9.158 2.521 1.00 98.31 271 ARG A N 1
ATOM 2097 C CA . ARG A 1 271 ? -26.071 -9.453 3.693 1.00 98.31 271 ARG A CA 1
ATOM 2098 C C . ARG A 1 271 ? -25.463 -8.811 4.933 1.00 98.31 271 ARG A C 1
ATOM 2100 O O . ARG A 1 271 ? -24.632 -9.398 5.623 1.00 98.31 271 ARG A O 1
ATOM 2107 N N . LEU A 1 272 ? -25.855 -7.565 5.181 1.00 98.25 272 LEU A N 1
ATOM 2108 C CA . LEU A 1 272 ? -25.418 -6.785 6.344 1.00 98.25 272 LEU A CA 1
ATOM 2109 C C . LEU A 1 272 ? -26.117 -7.263 7.624 1.00 98.25 272 LEU A C 1
ATOM 2111 O O . LEU A 1 272 ? -27.117 -7.979 7.566 1.00 98.25 272 LEU A O 1
ATOM 2115 N N . LYS A 1 273 ? -25.604 -6.854 8.792 1.00 97.69 273 LYS A N 1
ATOM 2116 C CA . LYS A 1 273 ? -26.101 -7.269 10.121 1.00 97.69 273 LYS A CA 1
ATOM 2117 C C . LYS A 1 273 ? -26.209 -8.793 10.293 1.00 97.69 273 LYS A C 1
ATOM 2119 O O . LYS A 1 273 ? -26.984 -9.271 11.116 1.00 97.69 273 LYS A O 1
ATOM 2124 N N . THR A 1 274 ? -25.432 -9.555 9.532 1.00 96.88 274 THR A N 1
ATOM 2125 C CA . THR A 1 274 ? -25.497 -11.013 9.490 1.00 96.88 274 THR A CA 1
ATOM 2126 C C . THR A 1 274 ? -24.189 -11.586 10.010 1.00 96.88 274 THR A C 1
ATOM 2128 O O . THR A 1 274 ? -23.183 -11.653 9.305 1.00 96.88 274 THR A O 1
ATOM 2131 N N . ARG A 1 275 ? -24.186 -11.986 11.285 1.00 95.44 275 ARG A N 1
ATOM 2132 C CA . ARG A 1 275 ? -23.065 -12.716 11.879 1.00 95.44 275 ARG A CA 1
ATOM 2133 C C . ARG A 1 275 ? -23.216 -14.199 11.551 1.00 95.44 275 ARG A C 1
ATOM 2135 O O . ARG A 1 275 ? -24.190 -14.815 11.963 1.00 95.44 275 ARG A O 1
ATOM 2142 N N . VAL A 1 276 ? -22.240 -14.761 10.846 1.00 95.00 276 VAL A N 1
ATOM 2143 C CA . VAL A 1 276 ? -22.194 -16.199 10.551 1.00 95.00 276 VAL A CA 1
ATOM 2144 C C . VAL A 1 276 ? -21.724 -16.950 11.795 1.00 95.00 276 VAL A C 1
ATOM 2146 O O . VAL A 1 276 ? -20.669 -16.629 12.343 1.00 95.00 276 VAL A O 1
ATOM 2149 N N . GLY A 1 277 ? -22.527 -17.918 12.241 1.00 89.06 277 GLY A N 1
ATOM 2150 C CA . GLY A 1 277 ? -22.247 -18.754 13.412 1.00 89.06 277 GLY A CA 1
ATOM 2151 C C . GLY A 1 277 ? -21.836 -20.195 13.089 1.00 89.06 277 GLY A C 1
ATOM 2152 O O . GLY A 1 277 ? -21.212 -20.831 13.929 1.00 89.06 277 GLY A O 1
ATOM 2153 N N . SER A 1 278 ? -22.153 -20.699 11.893 1.00 90.94 278 SER A N 1
ATOM 2154 C CA . SER A 1 278 ? -21.888 -22.081 11.472 1.00 90.94 278 SER A CA 1
ATOM 2155 C C . SER A 1 278 ? -21.470 -22.125 10.001 1.00 90.94 278 SER A C 1
ATOM 2157 O O . SER A 1 278 ? -21.997 -21.389 9.164 1.00 90.94 278 SER A O 1
ATOM 2159 N N . LEU A 1 279 ? -20.491 -22.980 9.691 1.00 93.00 279 LEU A N 1
ATOM 2160 C CA . LEU A 1 279 ? -20.072 -23.252 8.313 1.00 93.00 279 LEU A CA 1
ATOM 2161 C C . LEU A 1 279 ? -21.045 -24.210 7.623 1.00 93.00 279 LEU A C 1
ATOM 2163 O O . LEU A 1 279 ? -21.254 -24.123 6.416 1.00 93.00 279 LEU A O 1
ATOM 2167 N N . GLU A 1 280 ? -21.640 -25.109 8.399 1.00 92.31 280 GLU A N 1
ATOM 2168 C CA . GLU A 1 280 ? -22.620 -26.099 7.973 1.00 92.31 280 GLU A CA 1
ATOM 2169 C C . GLU A 1 280 ? -23.874 -25.412 7.431 1.00 92.31 280 GLU A C 1
ATOM 2171 O O . GLU A 1 280 ? -24.344 -25.789 6.363 1.00 92.31 280 GLU A O 1
ATOM 2176 N N . ASP A 1 281 ? -24.337 -24.334 8.073 1.00 93.38 281 ASP A N 1
ATOM 2177 C CA . ASP A 1 281 ? -25.464 -23.525 7.589 1.00 93.38 281 ASP A CA 1
ATOM 2178 C C . ASP A 1 281 ? -25.197 -22.906 6.211 1.00 93.38 281 ASP A C 1
ATOM 2180 O O . ASP A 1 281 ? -26.100 -22.793 5.378 1.00 93.38 281 ASP A O 1
ATOM 2184 N N . LEU A 1 282 ? -23.956 -22.485 5.950 1.00 95.81 282 LEU A N 1
ATOM 2185 C CA . LEU A 1 282 ? -23.566 -21.974 4.636 1.00 95.81 282 LEU A CA 1
ATOM 2186 C C . LEU A 1 282 ? -23.489 -23.117 3.615 1.00 95.81 282 LEU A C 1
ATOM 2188 O O . LEU A 1 282 ? -24.019 -22.995 2.513 1.00 95.81 282 LEU A O 1
ATOM 2192 N N . LYS A 1 283 ? -22.902 -24.261 3.975 1.00 94.75 283 LYS A N 1
ATOM 2193 C CA . LYS A 1 283 ? -22.878 -25.435 3.087 1.00 94.75 283 LYS A CA 1
ATOM 2194 C C . LYS A 1 283 ? -24.296 -25.914 2.744 1.00 94.75 283 LYS A C 1
ATOM 2196 O O . LYS A 1 283 ? -24.579 -26.171 1.578 1.00 94.75 283 LYS A O 1
ATOM 2201 N N . ALA A 1 284 ? -25.206 -25.939 3.718 1.00 95.81 284 ALA A N 1
ATOM 2202 C CA . ALA A 1 284 ? -26.612 -26.304 3.536 1.00 95.81 284 ALA A CA 1
ATOM 2203 C C . ALA A 1 284 ? -27.378 -25.327 2.624 1.00 95.81 284 ALA A C 1
ATOM 2205 O O . ALA A 1 284 ? -28.302 -25.732 1.925 1.00 95.81 284 ALA A O 1
ATOM 2206 N N . GLN A 1 285 ? -26.964 -24.056 2.568 1.00 95.50 285 GLN A N 1
ATOM 2207 C CA . GLN A 1 285 ? -27.477 -23.064 1.610 1.00 95.50 285 GLN A CA 1
ATOM 2208 C C . GLN A 1 285 ? -26.912 -23.229 0.184 1.00 95.50 285 GLN A C 1
ATOM 2210 O O . GLN A 1 285 ? -27.271 -22.458 -0.709 1.00 95.50 285 GLN A O 1
ATOM 2215 N N . GLY A 1 286 ? -26.046 -24.221 -0.047 1.00 96.12 286 GLY A N 1
ATOM 2216 C CA . GLY A 1 286 ? -25.510 -24.560 -1.365 1.00 96.12 286 GLY A CA 1
ATOM 2217 C C . GLY A 1 286 ? -24.262 -23.774 -1.775 1.00 96.12 286 GLY A C 1
ATOM 2218 O O . GLY A 1 286 ? -23.980 -23.684 -2.966 1.00 96.12 286 GLY A O 1
ATOM 2219 N N . TYR A 1 287 ? -23.519 -23.184 -0.831 1.00 97.94 287 TYR A N 1
ATOM 2220 C CA . TYR A 1 287 ? -22.226 -22.560 -1.141 1.00 97.94 287 TYR A CA 1
ATOM 2221 C C . TYR A 1 287 ? -21.128 -23.626 -1.263 1.00 97.94 287 TYR A C 1
ATOM 2223 O O . TYR A 1 287 ? -20.834 -24.339 -0.304 1.00 97.94 287 TYR A O 1
ATOM 2231 N N . ASN A 1 288 ? -20.495 -23.713 -2.436 1.00 96.69 288 ASN A N 1
ATOM 2232 C CA . ASN A 1 288 ? -19.467 -24.719 -2.737 1.00 96.69 288 ASN A CA 1
ATOM 2233 C C . ASN A 1 288 ? -18.071 -24.319 -2.242 1.00 96.69 288 ASN A C 1
ATOM 2235 O O . ASN A 1 288 ? -17.225 -25.181 -2.010 1.00 96.69 288 ASN A O 1
ATOM 2239 N N . ALA A 1 289 ? -17.831 -23.016 -2.087 1.00 98.38 289 ALA A N 1
ATOM 2240 C CA . ALA A 1 289 ? -16.633 -22.482 -1.457 1.00 98.38 289 ALA A CA 1
ATOM 2241 C C . ALA A 1 289 ? -16.989 -21.358 -0.476 1.00 98.38 289 ALA A C 1
ATOM 2243 O O . ALA A 1 289 ? -17.898 -20.556 -0.717 1.00 98.38 289 ALA A O 1
ATOM 2244 N N . ILE A 1 290 ? -16.264 -21.310 0.640 1.00 98.69 290 ILE A N 1
ATOM 2245 C CA . ILE A 1 290 ? -16.453 -20.339 1.718 1.00 98.69 290 ILE A CA 1
ATOM 2246 C C . ILE A 1 290 ? -15.116 -19.659 2.006 1.00 98.69 290 ILE A C 1
ATOM 2248 O O . ILE A 1 290 ? -14.109 -20.322 2.252 1.00 98.69 290 ILE A O 1
ATOM 2252 N N . LEU A 1 291 ? -15.117 -18.327 2.022 1.00 98.81 291 LEU A N 1
ATOM 2253 C CA . LEU A 1 291 ? -13.988 -17.505 2.444 1.00 98.81 291 LEU A CA 1
ATOM 2254 C C . LEU A 1 291 ? -14.253 -16.887 3.819 1.00 98.81 291 LEU A C 1
ATOM 2256 O O . LEU A 1 291 ? -15.167 -16.080 3.976 1.00 98.81 291 LEU A O 1
ATOM 2260 N N . LEU A 1 292 ? -13.396 -17.179 4.795 1.00 98.44 292 LEU A N 1
ATOM 2261 C CA . LEU A 1 292 ? -13.352 -16.491 6.084 1.00 98.44 292 LEU A CA 1
ATOM 2262 C C . LEU A 1 292 ? -12.417 -15.273 6.012 1.00 98.44 292 LEU A C 1
ATOM 2264 O O . LEU A 1 292 ? -11.199 -15.387 6.146 1.00 98.44 292 LEU A O 1
ATOM 2268 N N . ALA A 1 293 ? -13.002 -14.088 5.834 1.00 98.00 293 ALA A N 1
ATOM 2269 C CA . ALA A 1 293 ? -12.330 -12.786 5.809 1.00 98.00 293 ALA A CA 1
ATOM 2270 C C . ALA A 1 293 ? -12.720 -11.934 7.037 1.00 98.00 293 ALA A C 1
ATOM 2272 O O . ALA A 1 293 ? -13.036 -10.748 6.934 1.00 98.00 293 ALA A O 1
ATOM 2273 N N . LEU A 1 294 ? -12.694 -12.563 8.217 1.00 95.75 294 LEU A N 1
ATOM 2274 C CA . LEU A 1 294 ? -13.249 -12.044 9.478 1.00 95.75 294 LEU A CA 1
ATOM 2275 C C . LEU A 1 294 ? -12.542 -10.794 10.027 1.00 95.75 294 LEU A C 1
ATOM 2277 O O . LEU A 1 294 ? -13.092 -10.094 10.876 1.00 95.75 294 LEU A O 1
ATOM 2281 N N . GLY A 1 295 ? -11.308 -10.541 9.587 1.00 95.31 295 GLY A N 1
ATOM 2282 C CA . GLY A 1 295 ? -10.445 -9.516 10.164 1.00 95.31 295 GLY A CA 1
ATOM 2283 C C . GLY A 1 295 ? -10.017 -9.824 11.608 1.00 95.31 295 GLY A C 1
ATOM 2284 O O . GLY A 1 295 ? -10.258 -10.908 12.142 1.00 95.31 295 GLY A O 1
ATOM 2285 N N . ALA A 1 296 ? -9.392 -8.844 12.260 1.00 94.19 296 ALA A N 1
ATOM 2286 C CA . ALA A 1 296 ? -9.006 -8.907 13.668 1.00 94.19 296 ALA A CA 1
ATOM 2287 C C . ALA A 1 296 ? -9.700 -7.786 14.454 1.00 94.19 296 ALA A C 1
ATOM 2289 O O . ALA A 1 296 ? -9.223 -6.653 14.509 1.00 94.19 296 ALA A O 1
ATOM 2290 N N . HIS A 1 297 ? -10.854 -8.104 15.044 1.00 92.81 297 HIS A N 1
ATOM 2291 C CA . HIS A 1 297 ? -11.715 -7.132 15.730 1.00 92.81 297 HIS A CA 1
ATOM 2292 C C . HIS A 1 297 ? -11.741 -7.286 17.253 1.00 92.81 297 HIS A C 1
ATOM 2294 O O . HIS A 1 297 ? -12.225 -6.388 17.940 1.00 92.81 297 HIS A O 1
ATOM 2300 N N . LYS A 1 298 ? -11.256 -8.407 17.796 1.00 92.75 298 LYS A N 1
ATOM 2301 C CA . LYS A 1 298 ? -11.317 -8.683 19.231 1.00 92.75 298 LYS A CA 1
ATOM 2302 C C . LYS A 1 298 ? -10.051 -8.155 19.912 1.00 92.75 298 LYS A C 1
ATOM 2304 O O . LYS A 1 298 ? -8.965 -8.624 19.569 1.00 92.75 298 LYS A O 1
ATOM 2309 N N . PRO A 1 299 ? -10.139 -7.202 20.854 1.00 92.50 299 PRO A N 1
ATOM 2310 C CA . PRO A 1 299 ? -8.966 -6.748 21.590 1.00 92.50 299 PRO A CA 1
ATOM 2311 C C . PRO A 1 299 ? -8.424 -7.878 22.473 1.00 92.50 299 PRO A C 1
ATOM 2313 O O . PRO A 1 299 ? -9.191 -8.618 23.091 1.00 92.50 299 PRO A O 1
ATOM 2316 N N . ARG A 1 300 ? -7.097 -8.019 22.548 1.00 89.69 300 ARG A N 1
ATOM 2317 C CA . ARG A 1 300 ? -6.466 -8.797 23.620 1.00 89.69 300 ARG A CA 1
ATOM 2318 C C . ARG A 1 300 ? -6.595 -8.039 24.938 1.00 89.69 300 ARG A C 1
ATOM 2320 O O . ARG A 1 300 ? -6.522 -6.810 24.951 1.00 89.69 300 ARG A O 1
ATOM 2327 N N . ASN A 1 301 ? -6.732 -8.782 26.033 1.00 82.62 301 ASN A N 1
ATOM 2328 C CA . ASN A 1 301 ? -6.739 -8.201 27.370 1.00 82.62 301 ASN A CA 1
ATOM 2329 C C . ASN A 1 301 ? -5.426 -7.450 27.622 1.00 82.62 301 ASN A C 1
ATOM 2331 O O . ASN A 1 301 ? -4.353 -7.913 27.230 1.00 82.62 301 ASN A O 1
ATOM 2335 N N . THR A 1 302 ? -5.525 -6.282 28.253 1.00 80.94 302 THR A N 1
ATOM 2336 C CA . THR A 1 302 ? -4.362 -5.513 28.698 1.00 80.94 302 THR A CA 1
ATOM 2337 C C . THR A 1 302 ? -4.168 -5.695 30.191 1.00 80.94 302 THR A C 1
ATOM 2339 O O . THR A 1 302 ? -5.100 -5.461 30.959 1.00 80.94 302 THR A O 1
ATOM 2342 N N . ASP A 1 303 ? -2.943 -5.993 30.608 1.00 84.38 303 ASP A N 1
ATOM 2343 C CA . ASP A 1 303 ? -2.592 -6.204 32.015 1.00 84.38 303 ASP A CA 1
ATOM 2344 C C . ASP A 1 303 ? -2.339 -4.874 32.750 1.00 84.38 303 ASP A C 1
ATOM 2346 O O . ASP A 1 303 ? -1.309 -4.681 33.394 1.00 84.38 303 ASP A O 1
ATOM 2350 N N . ILE A 1 304 ? -3.258 -3.910 32.620 1.00 91.38 304 ILE A N 1
ATOM 2351 C CA . ILE A 1 304 ? -3.191 -2.627 33.334 1.00 91.38 304 ILE A CA 1
ATOM 2352 C C . ILE A 1 304 ? -4.241 -2.640 34.453 1.00 91.38 304 ILE A C 1
ATOM 2354 O O . ILE A 1 304 ? -5.441 -2.649 34.164 1.00 91.38 304 ILE A O 1
ATOM 2358 N N . PRO A 1 305 ? -3.834 -2.596 35.735 1.00 95.12 305 PRO A N 1
ATOM 2359 C CA . PRO A 1 305 ? -4.769 -2.522 36.851 1.00 95.12 305 PRO A CA 1
ATOM 2360 C C . PRO A 1 305 ? -5.763 -1.365 36.692 1.00 95.12 305 PRO A C 1
ATOM 2362 O O . PRO A 1 305 ? -5.364 -0.234 36.414 1.00 95.12 305 PRO A O 1
ATOM 2365 N N . GLY A 1 306 ? -7.055 -1.641 36.894 1.00 92.38 306 GLY A N 1
ATOM 2366 C CA . GLY A 1 306 ? -8.137 -0.660 36.731 1.00 92.38 306 GLY A CA 1
ATOM 2367 C C . GLY A 1 306 ? -8.738 -0.568 35.320 1.00 92.38 306 GLY A C 1
ATOM 2368 O O . GLY A 1 306 ? -9.590 0.289 35.100 1.00 92.38 306 GLY A O 1
ATOM 2369 N N . HIS A 1 307 ? -8.340 -1.442 34.385 1.00 92.38 307 HIS A N 1
ATOM 2370 C CA . HIS A 1 307 ? -8.867 -1.498 33.011 1.00 92.38 307 HIS A CA 1
ATOM 2371 C C . HIS A 1 307 ? -10.400 -1.627 32.917 1.00 92.38 307 HIS A C 1
ATOM 2373 O O . HIS A 1 307 ? -11.001 -1.070 32.007 1.00 92.38 307 HIS A O 1
ATOM 2379 N N . GLU A 1 308 ? -11.048 -2.277 33.884 1.00 92.44 308 GLU A N 1
ATOM 2380 C CA . GLU A 1 308 ? -12.506 -2.491 33.892 1.00 92.44 308 GLU A CA 1
ATOM 2381 C C . GLU A 1 308 ? -13.326 -1.247 34.301 1.00 92.44 308 GLU A C 1
ATOM 2383 O O . GLU A 1 308 ? -14.555 -1.292 34.373 1.00 92.44 308 GLU A O 1
ATOM 2388 N N . ALA A 1 309 ? -12.674 -0.122 34.618 1.00 93.81 309 ALA A N 1
ATOM 2389 C CA . ALA A 1 309 ? -13.370 1.091 35.037 1.00 93.81 309 ALA A CA 1
ATOM 2390 C C . ALA A 1 309 ? -14.249 1.674 33.913 1.00 93.81 309 ALA A C 1
ATOM 2392 O O . ALA A 1 309 ? -13.873 1.726 32.740 1.00 93.81 309 ALA A O 1
ATOM 2393 N N . ARG A 1 310 ? -15.416 2.225 34.276 1.00 93.69 310 ARG A N 1
ATOM 2394 C CA . ARG A 1 310 ? -16.264 2.952 33.320 1.00 93.69 310 ARG A CA 1
ATOM 2395 C C . ARG A 1 310 ? -15.516 4.177 32.795 1.00 93.69 310 ARG A C 1
ATOM 2397 O O . ARG A 1 310 ? -15.050 5.001 33.582 1.00 93.69 310 ARG A O 1
ATOM 2404 N N . GLY A 1 311 ? -15.468 4.319 31.473 1.00 92.62 311 GLY A N 1
ATOM 2405 C CA . GLY A 1 311 ? -14.652 5.336 30.802 1.00 92.62 311 GLY A CA 1
ATOM 2406 C C . GLY A 1 311 ? -13.303 4.809 30.305 1.00 92.62 311 GLY A C 1
ATOM 2407 O O . GLY A 1 311 ? -12.471 5.605 29.894 1.00 92.62 311 GLY A O 1
ATOM 2408 N N . VAL A 1 312 ? -13.088 3.492 30.307 1.00 94.62 312 VAL A N 1
ATOM 2409 C CA . VAL A 1 312 ? -12.000 2.831 29.577 1.00 94.62 312 VAL A CA 1
ATOM 2410 C C . VAL A 1 312 ? -12.594 2.084 28.378 1.00 94.62 312 VAL A C 1
ATOM 2412 O O . VAL A 1 312 ? -13.626 1.427 28.507 1.00 94.62 312 VAL A O 1
ATOM 2415 N N . MET A 1 313 ? -11.992 2.217 27.195 1.00 94.50 313 MET A N 1
ATOM 2416 C CA . MET A 1 313 ? -12.338 1.416 26.010 1.00 94.50 313 MET A CA 1
ATOM 2417 C C . MET A 1 313 ? -11.170 1.335 25.031 1.00 94.50 313 MET A C 1
ATOM 2419 O O . MET A 1 313 ? -10.302 2.199 25.046 1.00 94.50 313 MET A O 1
ATOM 2423 N N . ASP A 1 314 ? -11.148 0.335 24.156 1.00 95.56 314 ASP A N 1
ATOM 2424 C CA . ASP A 1 314 ? -10.122 0.238 23.119 1.00 95.56 314 ASP A CA 1
ATOM 2425 C C . ASP A 1 314 ? -10.398 1.165 21.919 1.00 95.56 314 ASP A C 1
ATOM 2427 O O . ASP A 1 314 ? -11.530 1.588 21.661 1.00 95.56 314 ASP A O 1
ATOM 2431 N N . SER A 1 315 ? -9.339 1.480 21.174 1.00 95.38 315 SER A N 1
ATOM 2432 C CA . SER A 1 315 ? -9.358 2.407 20.041 1.00 95.38 315 SER A CA 1
ATOM 2433 C C . SER A 1 315 ? -10.294 1.977 18.915 1.00 95.38 315 SER A C 1
ATOM 2435 O O . SER A 1 315 ? -10.948 2.833 18.319 1.00 95.38 315 SER A O 1
ATOM 2437 N N . LEU A 1 316 ? -10.415 0.674 18.637 1.00 95.00 316 LEU A N 1
ATOM 2438 C CA . LEU A 1 316 ? -11.331 0.175 17.616 1.00 95.00 316 LEU A CA 1
ATOM 2439 C C . LEU A 1 316 ? -12.783 0.312 18.075 1.00 95.00 316 LEU A C 1
ATOM 2441 O O . LEU A 1 316 ? -13.617 0.768 17.299 1.00 95.00 316 LEU A O 1
ATOM 2445 N N . THR A 1 317 ? -13.093 -0.025 19.327 1.00 95.25 317 THR A N 1
ATOM 2446 C CA . THR A 1 317 ? -14.431 0.172 19.900 1.00 95.25 317 THR A CA 1
ATOM 2447 C C . THR A 1 317 ? -14.823 1.647 19.912 1.00 95.25 317 THR A C 1
ATOM 2449 O O . THR A 1 317 ? -15.953 1.976 19.543 1.00 95.25 317 THR A O 1
ATOM 2452 N N . PHE A 1 318 ? -13.907 2.543 20.294 1.00 96.44 318 PHE A N 1
ATOM 2453 C CA . PHE A 1 318 ? -14.143 3.986 20.262 1.00 96.44 318 PHE A CA 1
ATOM 2454 C C . PHE A 1 318 ? -14.461 4.467 18.843 1.00 96.44 318 PHE A C 1
ATOM 2456 O O . PHE A 1 318 ? -15.550 4.989 18.609 1.00 96.44 318 PHE A O 1
ATOM 2463 N N . LEU A 1 319 ? -13.565 4.227 17.879 1.00 95.94 319 LEU A N 1
ATOM 2464 C CA . LEU A 1 319 ? -13.757 4.654 16.490 1.00 95.94 319 LEU A CA 1
ATOM 2465 C C . LEU A 1 319 ? -15.005 4.031 15.863 1.00 95.94 319 LEU A C 1
ATOM 2467 O O . LEU A 1 319 ? -15.735 4.714 15.149 1.00 95.94 319 LEU A O 1
ATOM 2471 N N . LYS A 1 320 ? -15.322 2.778 16.201 1.00 96.06 320 LYS A N 1
ATOM 2472 C CA . LYS A 1 320 ? -16.539 2.113 15.735 1.00 96.06 320 LYS A CA 1
ATOM 2473 C C . LYS A 1 320 ? -17.795 2.799 16.250 1.00 96.06 320 LYS A C 1
ATOM 2475 O O . LYS A 1 320 ? -18.745 2.953 15.488 1.00 96.06 320 LYS A O 1
ATOM 2480 N N . LYS A 1 321 ? -17.815 3.237 17.513 1.00 95.62 321 LYS A N 1
ATOM 2481 C CA . LYS A 1 321 ? -18.933 4.029 18.043 1.00 95.62 321 LYS A CA 1
ATOM 2482 C C . LYS A 1 321 ? -19.080 5.345 17.288 1.00 95.62 321 LYS A C 1
ATOM 2484 O O . LYS A 1 321 ? -20.192 5.673 16.891 1.00 95.62 321 LYS A O 1
ATOM 2489 N N . VAL A 1 322 ? -17.974 6.043 17.025 1.00 94.50 322 VAL A N 1
ATOM 2490 C CA . VAL A 1 322 ? -17.977 7.293 16.245 1.00 94.50 322 VAL A CA 1
ATOM 2491 C C . VAL A 1 322 ? -18.509 7.058 14.827 1.00 94.50 322 VAL A C 1
ATOM 2493 O O . VAL A 1 322 ? -19.432 7.740 14.392 1.00 94.50 322 VAL A O 1
ATOM 2496 N N . ALA A 1 323 ? -17.997 6.043 14.131 1.00 94.12 323 ALA A N 1
ATOM 2497 C CA . ALA A 1 323 ? -18.396 5.691 12.770 1.00 94.12 323 ALA A CA 1
ATOM 2498 C C . ALA A 1 323 ? -19.852 5.204 12.655 1.00 94.12 323 ALA A C 1
ATOM 2500 O O . ALA A 1 323 ? -20.458 5.308 11.594 1.00 94.12 323 ALA A O 1
ATOM 2501 N N . LEU A 1 324 ? -20.430 4.679 13.735 1.00 94.19 324 LEU A N 1
ATOM 2502 C CA . LEU A 1 324 ? -21.831 4.254 13.789 1.00 94.19 324 LEU A CA 1
ATOM 2503 C C . LEU A 1 324 ? -22.750 5.305 14.427 1.00 94.19 324 LEU A C 1
ATOM 2505 O O . LEU A 1 324 ? -23.903 4.996 14.720 1.00 94.19 324 LEU A O 1
ATOM 2509 N N . ASN A 1 325 ? -22.246 6.524 14.666 1.00 92.38 325 ASN A N 1
ATOM 2510 C CA . ASN A 1 325 ? -22.954 7.611 15.350 1.00 92.38 325 ASN A CA 1
ATOM 2511 C C . ASN A 1 325 ? -23.570 7.167 16.699 1.00 92.38 325 ASN A C 1
ATOM 2513 O O . ASN A 1 325 ? -24.652 7.599 17.093 1.00 92.38 325 ASN A O 1
ATOM 2517 N N . GLN A 1 326 ? -22.886 6.269 17.410 1.00 93.75 326 GLN A N 1
ATOM 2518 C CA . GLN A 1 326 ? -23.275 5.784 18.730 1.00 93.75 326 GLN A CA 1
ATOM 2519 C C . GLN A 1 326 ? -22.745 6.709 19.828 1.00 93.75 326 GLN A C 1
ATOM 2521 O O . GLN A 1 326 ? -21.717 7.370 19.683 1.00 93.75 326 GLN A O 1
ATOM 2526 N N . LYS A 1 327 ? -23.418 6.706 20.982 1.00 87.44 327 LYS A N 1
ATOM 2527 C CA . LYS A 1 327 ? -23.035 7.534 22.130 1.00 87.44 327 LYS A CA 1
ATOM 2528 C C . LYS A 1 327 ? -21.645 7.156 22.664 1.00 87.44 327 LYS A C 1
ATOM 2530 O O . LYS A 1 327 ? -21.399 6.004 23.039 1.00 87.44 327 LYS A O 1
ATOM 2535 N N . VAL A 1 328 ? -20.768 8.153 22.765 1.00 88.56 328 VAL A N 1
ATOM 2536 C CA . VAL A 1 328 ? -19.464 8.067 23.441 1.00 88.56 328 VAL A CA 1
ATOM 2537 C C . VAL A 1 328 ? -19.528 8.729 24.832 1.00 88.56 328 VAL A C 1
ATOM 2539 O O . VAL A 1 328 ? -20.402 9.569 25.063 1.00 88.56 328 VAL A O 1
ATOM 2542 N N . PRO A 1 329 ? -18.677 8.328 25.799 1.00 80.75 329 PRO A N 1
ATOM 2543 C CA . PRO A 1 329 ? -18.593 8.972 27.116 1.00 80.75 329 PRO A CA 1
ATOM 2544 C C . PRO A 1 329 ? -18.205 10.453 27.023 1.00 80.75 329 PRO A C 1
ATOM 2546 O O . PRO A 1 329 ? -17.729 10.896 25.987 1.00 80.75 329 PRO A O 1
ATOM 2549 N N . ALA A 1 330 ? -18.374 11.213 28.111 1.00 72.94 330 ALA A N 1
ATOM 2550 C CA . ALA A 1 330 ? -17.946 12.613 28.167 1.00 72.94 330 ALA A CA 1
ATOM 2551 C C . ALA A 1 330 ? -16.436 12.752 27.894 1.00 72.94 330 ALA A C 1
ATOM 2553 O O . ALA A 1 330 ? -15.638 12.008 28.461 1.00 72.94 330 ALA A O 1
ATOM 2554 N N . LEU A 1 331 ? -16.059 13.716 27.049 1.00 79.19 331 LEU A N 1
ATOM 2555 C CA . LEU A 1 331 ? -14.735 13.772 26.421 1.00 79.19 331 LEU A CA 1
ATOM 2556 C C . LEU A 1 331 ? -13.823 14.894 26.932 1.00 79.19 331 LEU A C 1
ATOM 2558 O O . LEU A 1 331 ? -12.899 15.248 26.226 1.00 79.19 331 LEU A O 1
ATOM 2562 N N . SER A 1 332 ? -14.021 15.480 28.119 1.00 90.81 332 SER A N 1
ATOM 2563 C CA . SER A 1 332 ? -13.249 16.688 28.483 1.00 90.81 332 SER A CA 1
ATOM 2564 C C . SER A 1 332 ? -11.728 16.466 28.462 1.00 90.81 332 SER A C 1
ATOM 2566 O O . SER A 1 332 ? -11.034 17.215 27.777 1.00 90.81 332 SER A O 1
ATOM 2568 N N . ARG A 1 333 ? -11.212 15.456 29.175 1.00 96.44 333 ARG A N 1
ATOM 2569 C CA . ARG A 1 333 ? -9.793 15.057 29.132 1.00 96.44 333 ARG A CA 1
ATOM 2570 C C . ARG A 1 333 ? -9.668 13.610 28.692 1.00 96.44 333 ARG A C 1
ATOM 2572 O O . ARG A 1 333 ? -10.141 12.708 29.391 1.00 96.44 333 ARG A O 1
ATOM 2579 N N . VAL A 1 334 ? -9.020 13.386 27.557 1.00 97.69 334 VAL A N 1
ATOM 2580 C CA . VAL A 1 334 ? -8.856 12.059 26.963 1.00 97.69 334 VAL A CA 1
ATOM 2581 C C . VAL A 1 334 ? -7.387 11.670 26.980 1.00 97.69 334 VAL A C 1
ATOM 2583 O O . VAL A 1 334 ? -6.525 12.427 26.540 1.00 97.69 334 VAL A O 1
ATOM 2586 N N . VAL A 1 335 ? -7.098 10.461 27.454 1.00 98.06 335 VAL A N 1
ATOM 2587 C CA . VAL A 1 335 ? -5.764 9.869 27.334 1.00 98.06 335 VAL A CA 1
ATOM 2588 C C . VAL A 1 335 ? -5.825 8.667 26.404 1.00 98.06 335 VAL A C 1
ATOM 2590 O O . VAL A 1 335 ? -6.598 7.741 26.633 1.00 98.06 335 VAL A O 1
ATOM 2593 N N . VAL A 1 336 ? -4.993 8.662 25.368 1.00 97.81 336 VAL A N 1
ATOM 2594 C CA . VAL A 1 336 ? -4.852 7.543 24.432 1.00 97.81 336 VAL A CA 1
ATOM 2595 C C . VAL A 1 336 ? -3.548 6.808 24.719 1.00 97.81 336 VAL A C 1
ATOM 2597 O O . VAL A 1 336 ? -2.493 7.427 24.823 1.00 97.81 336 VAL A O 1
ATOM 2600 N N . LEU A 1 337 ? -3.598 5.484 24.851 1.00 96.56 337 LEU A N 1
ATOM 2601 C CA . LEU A 1 337 ? -2.419 4.649 25.082 1.00 96.56 337 LEU A CA 1
ATOM 2602 C C . LEU A 1 337 ? -1.957 4.022 23.767 1.00 96.56 337 LEU A C 1
ATOM 2604 O O . LEU A 1 337 ? -2.705 3.266 23.148 1.00 96.56 337 LEU A O 1
ATOM 2608 N N . GLY A 1 338 ? -0.708 4.273 23.376 1.00 92.38 338 GLY A N 1
ATOM 2609 C CA . GLY A 1 338 ? -0.101 3.722 22.161 1.00 92.38 338 GLY A CA 1
ATOM 2610 C C . GLY A 1 338 ? 0.054 4.739 21.028 1.00 92.38 338 GLY A C 1
ATOM 2611 O O . GLY A 1 338 ? -0.429 5.859 21.109 1.00 92.38 338 GLY A O 1
ATOM 2612 N N . GLY A 1 339 ? 0.759 4.340 19.966 1.00 90.12 339 GLY A N 1
ATOM 2613 C CA . GLY A 1 339 ? 1.155 5.225 18.861 1.00 90.12 339 GLY A CA 1
ATOM 2614 C C . GLY A 1 339 ? 0.901 4.640 17.470 1.00 90.12 339 GLY A C 1
ATOM 2615 O O . GLY A 1 339 ? 1.671 4.891 16.555 1.00 90.12 339 GLY A O 1
ATOM 2616 N N . SER A 1 340 ? -0.112 3.786 17.311 1.00 92.19 340 SER A N 1
ATOM 2617 C CA . SER A 1 340 ? -0.501 3.287 15.980 1.00 92.19 340 SER A CA 1
ATOM 2618 C C . SER A 1 340 ? -1.327 4.328 15.217 1.00 92.19 340 SER A C 1
ATOM 2620 O O . SER A 1 340 ? -1.896 5.212 15.857 1.00 92.19 340 SER A O 1
ATOM 2622 N N . ASP A 1 341 ? -1.491 4.184 13.896 1.00 92.25 341 ASP A N 1
ATOM 2623 C CA . ASP A 1 341 ? -2.391 5.051 13.108 1.00 92.25 341 ASP A CA 1
ATOM 2624 C C . ASP A 1 341 ? -3.795 5.115 13.719 1.00 92.25 341 ASP A C 1
ATOM 2626 O O . ASP A 1 341 ? -4.394 6.175 13.837 1.00 92.25 341 ASP A O 1
ATOM 2630 N N . ARG A 1 342 ? -4.293 3.980 14.222 1.00 93.25 342 ARG A N 1
ATOM 2631 C CA . ARG A 1 342 ? -5.589 3.902 14.908 1.00 93.25 342 ARG A CA 1
ATOM 2632 C C . ARG A 1 342 ? -5.615 4.685 16.224 1.00 93.25 342 ARG A C 1
ATOM 2634 O O . ARG A 1 342 ? -6.651 5.225 16.598 1.00 93.25 342 ARG A O 1
ATOM 2641 N N . SER A 1 343 ? -4.496 4.724 16.947 1.00 95.44 343 SER A N 1
ATOM 2642 C CA . SER A 1 343 ? -4.357 5.510 18.181 1.00 95.44 343 SER A CA 1
ATOM 2643 C C . SER A 1 343 ? -4.392 7.006 17.863 1.00 95.44 343 SER A C 1
ATOM 2645 O O . SER A 1 343 ? -5.096 7.759 18.532 1.00 95.44 343 SER A O 1
ATOM 2647 N N . VAL A 1 344 ? -3.683 7.420 16.811 1.00 96.62 344 VAL A N 1
ATOM 2648 C CA . VAL A 1 344 ? -3.682 8.807 16.329 1.00 96.62 344 VAL A CA 1
ATOM 2649 C C . VAL A 1 344 ? -5.071 9.200 15.815 1.00 96.62 344 VAL A C 1
ATOM 2651 O O . VAL A 1 344 ? -5.587 10.248 16.197 1.00 96.62 344 VAL A O 1
ATOM 2654 N N . ASP A 1 345 ? -5.741 8.321 15.066 1.00 96.44 345 ASP A N 1
ATOM 2655 C CA . ASP A 1 345 ? -7.109 8.549 14.594 1.00 96.44 345 ASP A CA 1
ATOM 2656 C C . ASP A 1 345 ? -8.102 8.705 15.747 1.00 96.44 345 ASP A C 1
ATOM 2658 O O . ASP A 1 345 ? -8.972 9.578 15.706 1.00 96.44 345 ASP A O 1
ATOM 2662 N N . ALA A 1 346 ? -7.976 7.884 16.794 1.00 96.88 346 ALA A N 1
ATOM 2663 C CA . ALA A 1 346 ? -8.786 8.003 18.001 1.00 96.88 346 ALA A CA 1
ATOM 2664 C C . ALA A 1 346 ? -8.541 9.337 18.724 1.00 96.88 346 ALA A C 1
ATOM 2666 O O . ALA A 1 346 ? -9.506 10.000 19.103 1.00 96.88 346 ALA A O 1
ATOM 2667 N N . ALA A 1 347 ? -7.280 9.762 18.863 1.00 97.31 347 ALA A N 1
ATOM 2668 C CA . ALA A 1 347 ? -6.926 11.040 19.483 1.00 97.31 347 ALA A CA 1
ATOM 2669 C C . ALA A 1 347 ? -7.530 12.232 18.718 1.00 97.31 347 ALA A C 1
ATOM 2671 O O . ALA A 1 347 ? -8.235 13.062 19.292 1.00 97.31 347 ALA A O 1
ATOM 2672 N N . ARG A 1 348 ? -7.333 12.270 17.398 1.00 96.81 348 ARG A N 1
ATOM 2673 C CA . ARG A 1 348 ? -7.862 13.318 16.511 1.00 96.81 348 ARG A CA 1
ATOM 2674 C C . ARG A 1 348 ? -9.392 13.307 16.421 1.00 96.81 348 ARG A C 1
ATOM 2676 O O . ARG A 1 348 ? -10.018 14.362 16.306 1.00 96.81 348 ARG A O 1
ATOM 2683 N N . SER A 1 349 ? -10.016 12.129 16.500 1.00 96.00 349 SER A N 1
ATOM 2684 C CA . SER A 1 349 ? -11.479 11.996 16.570 1.00 96.00 349 SER A CA 1
ATOM 2685 C C . SER A 1 349 ? -12.031 12.500 17.903 1.00 96.00 349 SER A C 1
ATOM 2687 O O . SER A 1 349 ? -13.094 13.112 17.919 1.00 96.00 349 SER A O 1
ATOM 2689 N N . ALA A 1 350 ? -11.322 12.283 19.015 1.00 96.00 350 ALA A N 1
ATOM 2690 C CA . ALA A 1 350 ? -11.726 12.803 20.317 1.00 96.00 350 ALA A CA 1
ATOM 2691 C C . ALA A 1 350 ? -11.760 14.340 20.331 1.00 96.00 350 ALA A C 1
ATOM 2693 O O . ALA A 1 350 ? -12.746 14.906 20.802 1.00 96.00 350 ALA A O 1
ATOM 2694 N N . LEU A 1 351 ? -10.756 15.006 19.742 1.00 94.94 351 LEU A N 1
ATOM 2695 C CA . LEU A 1 351 ? -10.756 16.468 19.572 1.00 94.94 351 LEU A CA 1
ATOM 2696 C C . LEU A 1 351 ? -11.986 16.953 18.794 1.00 94.94 351 LEU A C 1
ATOM 2698 O O . LEU A 1 351 ? -12.718 17.815 19.267 1.00 94.94 351 LEU A O 1
ATOM 2702 N N . ARG A 1 352 ? -12.298 16.323 17.656 1.00 92.81 352 ARG A N 1
ATOM 2703 C CA . ARG A 1 352 ? -13.472 16.668 16.823 1.00 92.81 352 ARG A CA 1
ATOM 2704 C C . ARG A 1 352 ? -14.811 16.450 17.518 1.00 92.81 352 ARG A C 1
ATOM 2706 O O . ARG A 1 352 ? -15.811 17.060 17.159 1.00 92.81 352 ARG A O 1
ATOM 2713 N N . LEU A 1 353 ? -14.852 15.576 18.514 1.00 93.50 353 LEU A N 1
ATOM 2714 C CA . LEU A 1 353 ? -16.040 15.353 19.332 1.00 93.50 353 LEU A CA 1
ATOM 2715 C C . LEU A 1 353 ? -16.101 16.294 20.548 1.00 93.50 353 LEU A C 1
ATOM 2717 O O . LEU A 1 353 ? -16.999 16.157 21.377 1.00 93.50 353 LEU A O 1
ATOM 2721 N N . GLY A 1 354 ? -15.182 17.260 20.644 1.00 92.56 354 GLY A N 1
ATOM 2722 C CA . GLY A 1 354 ? -15.170 18.310 21.658 1.00 92.56 354 GLY A CA 1
ATOM 2723 C C . GLY A 1 354 ? -14.320 18.022 22.884 1.00 92.56 354 GLY A C 1
ATOM 2724 O O . GLY A 1 354 ? -14.587 18.581 23.951 1.00 92.56 354 GLY A O 1
ATOM 2725 N N . ALA A 1 355 ? -13.318 17.149 22.770 1.00 95.31 355 ALA A N 1
ATOM 2726 C CA . ALA A 1 355 ? -12.333 17.015 23.831 1.00 95.31 355 ALA A CA 1
ATOM 2727 C C . ALA A 1 355 ? -11.512 18.296 23.996 1.00 95.31 355 ALA A C 1
ATOM 2729 O O . ALA A 1 355 ? -11.034 18.854 23.015 1.00 95.31 355 ALA A O 1
ATOM 2730 N N . LYS A 1 356 ? -11.334 18.745 25.245 1.00 94.00 356 LYS A N 1
ATOM 2731 C CA . LYS A 1 356 ? -10.549 19.953 25.555 1.00 94.00 356 LYS A CA 1
ATOM 2732 C C . LYS A 1 356 ? -9.056 19.659 25.603 1.00 94.00 356 LYS A C 1
ATOM 2734 O O . LYS A 1 356 ? -8.251 20.486 25.202 1.00 94.00 356 LYS A O 1
ATOM 2739 N N . GLU A 1 357 ? -8.702 18.485 26.117 1.00 96.75 357 GLU A N 1
ATOM 2740 C CA . GLU A 1 357 ? -7.322 18.028 26.243 1.00 96.75 357 GLU A CA 1
ATOM 2741 C C . GLU A 1 357 ? -7.235 16.579 25.771 1.00 96.75 357 GLU A C 1
ATOM 2743 O O . GLU A 1 357 ? -7.991 15.718 26.236 1.00 96.75 357 GLU A O 1
ATOM 2748 N N . VAL A 1 358 ? -6.302 16.305 24.860 1.00 98.06 358 VAL A N 1
ATOM 2749 C CA . VAL A 1 358 ? -6.019 14.951 24.382 1.00 98.06 358 VAL A CA 1
ATOM 2750 C C . VAL A 1 358 ? -4.527 14.683 24.483 1.00 98.06 358 VAL A C 1
ATOM 2752 O O . VAL A 1 358 ? -3.724 15.343 23.824 1.00 98.06 358 VAL A O 1
ATOM 2755 N N . THR A 1 359 ? -4.167 13.677 25.277 1.00 98.44 359 THR A N 1
ATOM 2756 C CA . THR A 1 359 ? -2.775 13.261 25.472 1.00 98.44 359 THR A CA 1
ATOM 2757 C C . THR A 1 359 ? -2.573 11.834 24.985 1.00 98.44 359 THR A C 1
ATOM 2759 O O . THR A 1 359 ? -3.267 10.915 25.418 1.00 98.44 359 THR A O 1
ATOM 2762 N N . VAL A 1 360 ? -1.585 11.621 24.122 1.00 98.38 360 VAL A N 1
ATOM 2763 C CA . VAL A 1 360 ? -1.134 10.295 23.696 1.00 98.38 360 VAL A CA 1
ATOM 2764 C C . VAL A 1 360 ? 0.053 9.876 24.560 1.00 98.38 360 VAL A C 1
ATOM 2766 O O . VAL A 1 360 ? 1.126 10.469 24.473 1.00 98.38 360 VAL A O 1
ATOM 2769 N N . LEU A 1 361 ? -0.117 8.840 25.385 1.00 97.38 361 LEU A N 1
ATOM 2770 C CA . LEU A 1 361 ? 0.978 8.213 26.126 1.00 97.38 361 LEU A CA 1
ATOM 2771 C C . LEU A 1 361 ? 1.626 7.119 25.274 1.00 97.38 361 LEU A C 1
ATOM 2773 O O . LEU A 1 361 ? 0.975 6.138 24.895 1.00 97.38 361 LEU A O 1
ATOM 2777 N N . PHE A 1 362 ? 2.929 7.245 25.025 1.00 95.62 362 PHE A N 1
ATOM 2778 C CA . PHE A 1 362 ? 3.689 6.263 24.260 1.00 95.62 362 PHE A CA 1
ATOM 2779 C C . PHE A 1 362 ? 4.940 5.803 25.008 1.00 95.62 362 PHE A C 1
ATOM 2781 O O . PHE A 1 362 ? 5.753 6.599 25.463 1.00 95.62 362 PHE A O 1
ATOM 2788 N N . SER A 1 363 ? 5.120 4.485 25.095 1.00 92.81 363 SER A N 1
ATOM 2789 C CA . SER A 1 363 ? 6.204 3.843 25.857 1.00 92.81 363 SER A CA 1
ATOM 2790 C C . SER A 1 363 ? 7.603 3.988 25.247 1.00 92.81 363 SER A C 1
ATOM 2792 O O . SER A 1 363 ? 8.576 3.565 25.864 1.00 92.81 363 SER A O 1
ATOM 2794 N N . ARG A 1 364 ? 7.728 4.551 24.041 1.00 92.25 364 ARG A N 1
ATOM 2795 C CA . ARG A 1 364 ? 9.007 4.720 23.330 1.00 92.25 364 ARG A CA 1
ATOM 2796 C C . ARG A 1 364 ? 9.187 6.159 22.846 1.00 92.25 364 ARG A C 1
ATOM 2798 O O . ARG A 1 364 ? 8.369 7.025 23.161 1.00 92.25 364 ARG A O 1
ATOM 2805 N N . SER A 1 365 ? 10.275 6.430 22.125 1.00 91.06 365 SER A N 1
ATOM 2806 C CA . SER A 1 365 ? 10.532 7.755 21.555 1.00 91.06 365 SER A CA 1
ATOM 2807 C C . SER A 1 365 ? 9.710 8.003 20.287 1.00 91.06 365 SER A C 1
ATOM 2809 O O . SER A 1 365 ? 9.185 7.072 19.675 1.00 91.06 365 SER A O 1
ATOM 2811 N N . ARG A 1 366 ? 9.667 9.265 19.840 1.00 91.88 366 ARG A N 1
ATOM 2812 C CA . ARG A 1 366 ? 9.034 9.674 18.575 1.00 91.88 366 ARG A CA 1
ATOM 2813 C C . ARG A 1 366 ? 9.519 8.861 17.369 1.00 91.88 366 ARG A C 1
ATOM 2815 O O . ARG A 1 366 ? 8.718 8.530 16.506 1.00 91.88 366 ARG A O 1
ATOM 2822 N N . LYS A 1 367 ? 10.812 8.509 17.313 1.00 88.50 367 LYS A N 1
ATOM 2823 C CA . LYS A 1 367 ? 11.408 7.771 16.180 1.00 88.50 367 LYS A CA 1
ATOM 2824 C C . LYS A 1 367 ? 10.847 6.357 16.019 1.00 88.50 367 LYS A C 1
ATOM 2826 O O . LYS A 1 367 ? 10.980 5.764 14.958 1.00 88.50 367 LYS A O 1
ATOM 2831 N N . GLU A 1 368 ? 10.273 5.804 17.083 1.00 90.06 368 GLU A N 1
ATOM 2832 C CA . GLU A 1 368 ? 9.755 4.436 17.125 1.00 90.06 368 GLU A CA 1
ATOM 2833 C C . GLU A 1 368 ? 8.229 4.398 17.042 1.00 90.06 368 GLU A C 1
ATOM 2835 O O . GLU A 1 368 ? 7.637 3.337 17.249 1.00 90.06 368 GLU A O 1
ATOM 2840 N N . LEU A 1 369 ? 7.588 5.547 16.800 1.00 90.94 369 LEU A N 1
ATOM 2841 C CA . LEU A 1 369 ? 6.142 5.646 16.709 1.00 90.94 369 LEU A CA 1
ATOM 2842 C C . LEU A 1 369 ? 5.671 4.976 15.404 1.00 90.94 369 LEU A C 1
ATOM 2844 O O . LEU A 1 369 ? 6.159 5.346 14.339 1.00 90.94 369 LEU A O 1
ATOM 2848 N N . PRO A 1 370 ? 4.785 3.961 15.468 1.00 90.25 370 PRO A N 1
ATOM 2849 C CA . PRO A 1 370 ? 4.382 3.227 14.269 1.00 90.25 370 PRO A CA 1
ATOM 2850 C C . PRO A 1 370 ? 3.525 4.009 13.271 1.00 90.25 370 PRO A C 1
ATOM 2852 O O . PRO A 1 370 ? 3.477 3.604 12.114 1.00 90.25 370 PRO A O 1
ATOM 2855 N N . ALA A 1 371 ? 2.803 5.038 13.725 1.00 91.94 371 ALA A N 1
ATOM 2856 C CA . ALA A 1 371 ? 1.924 5.829 12.870 1.00 91.94 371 ALA A CA 1
ATOM 2857 C C . ALA A 1 371 ? 2.691 6.607 11.791 1.00 91.94 371 ALA A C 1
ATOM 2859 O O . ALA A 1 371 ? 3.854 6.973 11.981 1.00 91.94 371 ALA A O 1
ATOM 2860 N N . GLU A 1 372 ? 2.013 6.897 10.683 1.00 89.38 372 GLU A N 1
ATOM 2861 C CA . GLU A 1 372 ? 2.589 7.659 9.576 1.00 89.38 372 GLU A CA 1
ATOM 2862 C C . GLU A 1 372 ? 3.053 9.055 10.049 1.00 89.38 372 GLU A C 1
ATOM 2864 O O . GLU A 1 372 ? 2.285 9.764 10.709 1.00 89.38 372 GLU A O 1
ATOM 2869 N N . PRO A 1 373 ? 4.276 9.507 9.700 1.00 90.19 373 PRO A N 1
ATOM 2870 C CA . PRO A 1 373 ? 4.814 10.785 10.174 1.00 90.19 373 PRO A CA 1
ATOM 2871 C C . PRO A 1 373 ? 3.913 11.996 9.913 1.00 90.19 373 PRO A C 1
ATOM 2873 O O . PRO A 1 373 ? 3.804 12.865 10.778 1.00 90.19 373 PRO A O 1
ATOM 2876 N N . LEU A 1 374 ? 3.240 12.031 8.757 1.00 88.94 374 LEU A N 1
ATOM 2877 C CA . LEU A 1 374 ? 2.282 13.085 8.421 1.00 88.94 374 LEU A CA 1
ATOM 2878 C C . LEU A 1 374 ? 1.120 13.121 9.422 1.00 88.94 374 LEU A C 1
ATOM 2880 O O . LEU A 1 374 ? 0.782 14.185 9.929 1.00 88.94 374 LEU A O 1
ATOM 2884 N N . GLU A 1 375 ? 0.559 11.965 9.776 1.00 92.44 375 GLU A N 1
ATOM 2885 C CA . GLU A 1 375 ? -0.566 11.870 10.713 1.00 92.44 375 GLU A CA 1
ATOM 2886 C C . GLU A 1 375 ? -0.176 12.315 12.128 1.00 92.44 375 GLU A C 1
ATOM 2888 O O . GLU A 1 375 ? -0.978 12.940 12.823 1.00 92.44 375 GLU A O 1
ATOM 2893 N N . ILE A 1 376 ? 1.068 12.052 12.542 1.00 94.75 376 ILE A N 1
ATOM 2894 C CA . ILE A 1 376 ? 1.620 12.548 13.812 1.00 94.75 376 ILE A CA 1
ATOM 2895 C C . ILE A 1 376 ? 1.692 14.076 13.790 1.00 94.75 376 ILE A C 1
ATOM 2897 O O . ILE A 1 376 ? 1.192 14.728 14.704 1.00 94.75 376 ILE A O 1
ATOM 2901 N N . SER A 1 377 ? 2.288 14.648 12.741 1.00 93.88 377 SER A N 1
ATOM 2902 C CA . SER A 1 377 ? 2.425 16.099 12.599 1.00 93.88 377 SER A CA 1
ATOM 2903 C C . SER A 1 377 ? 1.070 16.806 12.523 1.00 93.88 377 SER A C 1
ATOM 2905 O O . SER A 1 377 ? 0.895 17.852 13.144 1.00 93.88 377 SER A O 1
ATOM 2907 N N . GLU A 1 378 ? 0.091 16.230 11.825 1.00 94.06 378 GLU A N 1
ATOM 2908 C CA . GLU A 1 378 ? -1.266 16.775 11.758 1.00 94.06 378 GLU A CA 1
ATOM 2909 C C . GLU A 1 378 ? -1.999 16.682 13.104 1.00 94.06 378 GLU A C 1
ATOM 2911 O O . GLU A 1 378 ? -2.714 17.614 13.470 1.00 94.06 378 GLU A O 1
ATOM 2916 N N . ALA A 1 379 ? -1.794 15.610 13.877 1.00 95.88 379 ALA A N 1
ATOM 2917 C CA . ALA A 1 379 ? -2.337 15.497 15.231 1.00 95.88 379 ALA A CA 1
ATOM 2918 C C . ALA A 1 379 ? -1.753 16.558 16.180 1.00 95.88 379 ALA A C 1
ATOM 2920 O O . ALA A 1 379 ? -2.495 17.180 16.938 1.00 95.88 379 ALA A O 1
ATOM 2921 N N . GLU A 1 380 ? -0.441 16.798 16.121 1.00 96.31 380 GLU A N 1
ATOM 2922 C CA . GLU A 1 380 ? 0.226 17.835 16.923 1.00 96.31 380 GLU A CA 1
ATOM 2923 C C . GLU A 1 380 ? -0.279 19.237 16.567 1.00 96.31 380 GLU A C 1
ATOM 2925 O O . GLU A 1 380 ? -0.563 20.034 17.460 1.00 96.31 380 GLU A O 1
ATOM 2930 N N . ARG A 1 381 ? -0.464 19.524 15.271 1.00 95.19 381 ARG A N 1
ATOM 2931 C CA . ARG A 1 381 ? -1.043 20.793 14.792 1.00 95.19 381 ARG A CA 1
ATOM 2932 C C . ARG A 1 381 ? -2.482 21.007 15.269 1.00 95.19 381 ARG A C 1
ATOM 2934 O O . ARG A 1 381 ? -2.886 22.145 15.478 1.00 95.19 381 ARG A O 1
ATOM 2941 N N . GLU A 1 382 ? -3.244 19.930 15.453 1.00 95.25 382 GLU A N 1
ATOM 2942 C CA . GLU A 1 382 ? -4.600 19.962 16.020 1.00 95.25 382 GLU A CA 1
ATOM 2943 C C . GLU A 1 382 ? -4.618 20.091 17.554 1.00 95.25 382 GLU A C 1
ATOM 2945 O O . GLU A 1 382 ? -5.688 20.271 18.130 1.00 95.25 382 GLU A O 1
ATOM 2950 N N . GLY A 1 383 ? -3.460 20.032 18.221 1.00 96.00 383 GLY A N 1
ATOM 2951 C CA . GLY A 1 383 ? -3.339 20.189 19.672 1.00 96.00 383 GLY A CA 1
ATOM 2952 C C . GLY A 1 383 ? -3.251 18.879 20.460 1.00 96.00 383 GLY A C 1
ATOM 2953 O O . GLY A 1 383 ? -3.349 18.903 21.687 1.00 96.00 383 GLY A O 1
ATOM 2954 N N . VAL A 1 384 ? -3.049 17.731 19.801 1.00 97.56 384 VAL A N 1
ATOM 2955 C CA . VAL A 1 384 ? -2.750 16.472 20.503 1.00 97.56 384 VAL A CA 1
ATOM 2956 C C . VAL A 1 384 ? -1.366 16.557 21.144 1.00 97.56 384 VAL A C 1
ATOM 2958 O O . VAL A 1 384 ? -0.364 16.786 20.467 1.00 97.56 384 VAL A O 1
ATOM 2961 N N . VAL A 1 385 ? -1.291 16.302 22.450 1.00 98.12 385 VAL A N 1
ATOM 2962 C CA . VAL A 1 385 ? -0.026 16.280 23.192 1.00 98.12 385 VAL A CA 1
ATOM 2963 C C . VAL A 1 385 ? 0.544 14.865 23.201 1.00 98.12 385 VAL A C 1
ATOM 2965 O O . VAL A 1 385 ? -0.071 13.943 23.735 1.00 98.12 385 VAL A O 1
ATOM 2968 N N . PHE A 1 386 ? 1.746 14.673 22.658 1.00 98.00 386 PHE A N 1
ATOM 2969 C CA . PHE A 1 386 ? 2.450 13.391 22.734 1.00 98.00 386 PHE A CA 1
ATOM 2970 C C . PHE A 1 386 ? 3.398 13.351 23.931 1.00 98.00 386 PHE A C 1
ATOM 2972 O O . PHE A 1 386 ? 4.372 14.097 24.011 1.00 98.00 386 PHE A O 1
ATOM 2979 N N . GLN A 1 387 ? 3.142 12.416 24.840 1.00 97.12 387 GLN A N 1
ATOM 2980 C CA . GLN A 1 387 ? 3.968 12.147 26.006 1.00 97.12 387 GLN A CA 1
ATOM 2981 C C . GLN A 1 387 ? 4.740 10.840 25.779 1.00 97.12 387 GLN A C 1
ATOM 2983 O O . GLN A 1 387 ? 4.240 9.729 25.983 1.00 97.12 387 GLN A O 1
ATOM 2988 N N . TYR A 1 388 ? 5.977 10.995 25.313 1.00 95.44 388 TYR A N 1
ATOM 2989 C CA . TYR A 1 388 ? 6.891 9.897 24.999 1.00 95.44 388 TYR A CA 1
ATOM 2990 C C . TYR A 1 388 ? 7.506 9.268 26.255 1.00 95.44 388 TYR A C 1
ATOM 2992 O O . TYR A 1 388 ? 7.382 9.797 27.363 1.00 95.44 388 TYR A O 1
ATOM 3000 N N . LEU A 1 389 ? 8.182 8.128 26.062 1.00 94.62 389 LEU A N 1
ATOM 3001 C CA . LEU A 1 389 ? 8.885 7.378 27.111 1.00 94.62 389 LEU A CA 1
ATOM 3002 C C . LEU A 1 389 ? 8.023 7.157 28.362 1.00 94.62 389 LEU A C 1
ATOM 3004 O O . LEU A 1 389 ? 8.488 7.298 29.487 1.00 94.62 389 LEU A O 1
ATOM 3008 N N . SER A 1 390 ? 6.744 6.848 28.164 1.00 95.44 390 SER A N 1
ATOM 3009 C CA . SER A 1 390 ? 5.755 6.779 29.239 1.00 95.44 390 SER A CA 1
ATOM 3010 C C . SER A 1 390 ? 5.063 5.424 29.254 1.00 95.44 390 SER A C 1
ATOM 3012 O O . SER A 1 390 ? 4.334 5.065 28.327 1.00 95.44 390 SER A O 1
ATOM 3014 N N . VAL A 1 391 ? 5.319 4.652 30.311 1.00 94.69 391 VAL A N 1
ATOM 3015 C CA . VAL A 1 391 ? 4.754 3.316 30.521 1.00 94.69 391 VAL A CA 1
ATOM 3016 C C . VAL A 1 391 ? 3.583 3.422 31.498 1.00 94.69 391 VAL A C 1
ATOM 3018 O O . VAL A 1 391 ? 3.812 3.777 32.657 1.00 94.69 391 VAL A O 1
ATOM 3021 N N . PRO A 1 392 ? 2.342 3.129 31.074 1.00 94.62 392 PRO A N 1
ATOM 3022 C CA . PRO A 1 392 ? 1.196 3.146 31.976 1.00 94.62 392 PRO A CA 1
ATOM 3023 C C . PRO A 1 392 ? 1.342 2.057 33.047 1.00 94.62 392 PRO A C 1
ATOM 3025 O O . PRO A 1 392 ? 1.663 0.915 32.726 1.00 94.62 392 PRO A O 1
ATOM 3028 N N . THR A 1 393 ? 1.102 2.407 34.312 1.00 95.19 393 THR A N 1
ATOM 3029 C CA . THR A 1 393 ? 1.228 1.487 35.458 1.00 95.19 393 THR A CA 1
ATOM 3030 C C . THR A 1 393 ? -0.116 1.113 36.065 1.00 95.19 393 THR A C 1
ATOM 3032 O O . THR A 1 393 ? -0.310 -0.034 36.456 1.00 95.19 393 THR A O 1
ATOM 3035 N N . LYS A 1 394 ? -1.056 2.061 36.156 1.00 96.19 394 LYS A N 1
ATOM 3036 C CA . LYS A 1 394 ? -2.379 1.843 36.756 1.00 96.19 394 LYS A CA 1
ATOM 3037 C C . LYS A 1 394 ? -3.384 2.876 36.265 1.00 96.19 394 LYS A C 1
ATOM 3039 O O . LYS A 1 394 ? -3.078 4.062 36.206 1.00 96.19 394 LYS A O 1
ATOM 3044 N N . ILE A 1 395 ? -4.608 2.443 35.994 1.00 97.06 395 ILE A N 1
ATOM 3045 C CA . ILE A 1 395 ? -5.755 3.323 35.772 1.00 97.06 395 ILE A CA 1
ATOM 3046 C C . ILE A 1 395 ? -6.378 3.656 37.129 1.00 97.06 395 ILE A C 1
ATOM 3048 O O . ILE A 1 395 ? -6.678 2.768 37.932 1.00 97.06 395 ILE A O 1
ATOM 3052 N N . THR A 1 396 ? -6.555 4.946 37.411 1.00 97.12 396 THR A N 1
ATOM 3053 C CA . THR A 1 396 ? -7.196 5.408 38.644 1.00 97.12 396 THR A CA 1
ATOM 3054 C C . THR A 1 396 ? -8.686 5.607 38.414 1.00 97.12 396 THR A C 1
ATOM 3056 O O . THR A 1 396 ? -9.100 6.167 37.397 1.00 97.12 396 THR A O 1
ATOM 3059 N N . ALA A 1 397 ? -9.494 5.173 39.378 1.00 95.75 397 ALA A N 1
ATOM 3060 C CA . ALA A 1 397 ? -10.941 5.291 39.324 1.00 95.75 397 ALA A CA 1
ATOM 3061 C C . ALA A 1 397 ? -11.514 5.680 40.692 1.00 95.75 397 ALA A C 1
ATOM 3063 O O . ALA A 1 397 ? -10.962 5.321 41.731 1.00 95.75 397 ALA A O 1
ATOM 3064 N N . PHE A 1 398 ? -12.640 6.388 40.676 1.00 94.75 398 PHE A N 1
ATOM 3065 C CA . PHE A 1 398 ? -13.450 6.723 41.846 1.00 94.75 398 PHE A CA 1
ATOM 3066 C C . PHE A 1 398 ? -14.901 6.317 41.562 1.00 94.75 398 PHE A C 1
ATOM 3068 O O . PHE A 1 398 ? -15.422 6.613 40.486 1.00 94.75 398 PHE A O 1
ATOM 3075 N N . ASN A 1 399 ? -15.545 5.583 42.476 1.00 92.50 399 ASN A N 1
ATOM 3076 C CA . ASN A 1 399 ? -16.889 5.008 42.282 1.00 92.50 399 ASN A CA 1
ATOM 3077 C C . ASN A 1 399 ? -17.047 4.248 40.944 1.00 92.50 399 ASN A C 1
ATOM 3079 O O . ASN A 1 399 ? -18.031 4.396 40.207 1.00 92.50 399 ASN A O 1
ATOM 3083 N N . GLY A 1 400 ? -16.017 3.472 40.587 1.00 91.50 400 GLY A N 1
ATOM 3084 C CA . GLY A 1 400 ? -15.969 2.677 39.357 1.00 91.50 400 GLY A CA 1
ATOM 3085 C C . GLY A 1 400 ? -15.903 3.488 38.057 1.00 91.50 400 GLY A C 1
ATOM 3086 O O . GLY A 1 400 ? -16.098 2.916 36.987 1.00 91.50 400 GLY A O 1
ATOM 3087 N N . LYS A 1 401 ? -15.670 4.806 38.117 1.00 94.00 401 LYS A N 1
ATOM 3088 C CA . LYS A 1 401 ? -15.466 5.679 36.952 1.00 94.00 401 LYS A CA 1
ATOM 3089 C C . LYS A 1 401 ? -14.015 6.144 36.896 1.00 94.00 401 LYS A C 1
ATOM 3091 O O . LYS A 1 401 ? -13.449 6.496 37.930 1.00 94.00 401 LYS A O 1
ATOM 3096 N N . VAL A 1 402 ? -13.431 6.160 35.702 1.00 95.31 402 VAL A N 1
ATOM 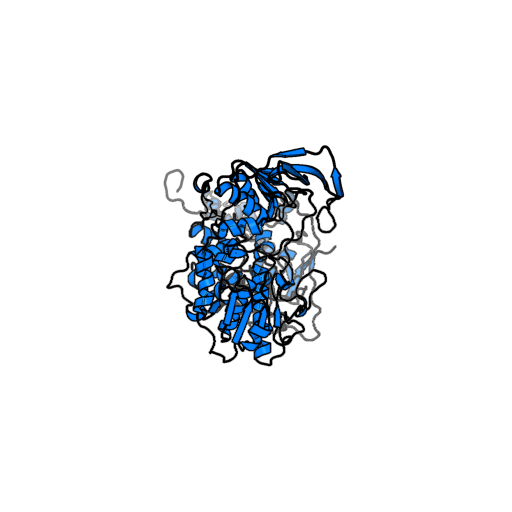3097 C CA . VAL A 1 402 ? -12.063 6.638 35.485 1.00 95.31 402 VAL A CA 1
ATOM 3098 C C . VAL A 1 402 ? -11.892 8.089 35.948 1.00 95.31 402 VAL A C 1
ATOM 3100 O O . VAL A 1 402 ? -12.779 8.926 35.769 1.00 95.31 402 VAL A O 1
ATOM 3103 N N . THR A 1 403 ? -10.751 8.366 36.575 1.00 95.88 403 THR A N 1
ATOM 3104 C CA . THR A 1 403 ? -10.326 9.711 36.997 1.00 95.88 403 THR A CA 1
ATOM 3105 C C . THR A 1 403 ? -8.951 10.091 36.453 1.00 95.88 403 THR A C 1
ATOM 3107 O O . THR A 1 403 ? -8.559 11.259 36.521 1.00 95.88 403 THR A O 1
ATOM 3110 N N . GLY A 1 404 ? -8.201 9.123 35.920 1.00 96.38 404 GLY A N 1
ATOM 3111 C CA . GLY A 1 404 ? -6.847 9.345 35.441 1.00 96.38 404 GLY A CA 1
ATOM 3112 C C . GLY A 1 404 ? -6.044 8.072 35.222 1.00 96.38 404 GLY A C 1
ATOM 3113 O O . GLY A 1 404 ? -6.554 6.953 35.318 1.00 96.38 404 GLY A O 1
ATOM 3114 N N . ILE A 1 405 ? -4.763 8.267 34.933 1.00 97.50 405 ILE A N 1
ATOM 3115 C CA . ILE A 1 405 ? -3.785 7.205 34.739 1.00 97.50 405 ILE A CA 1
ATOM 3116 C C . ILE A 1 405 ? -2.460 7.560 35.415 1.00 97.50 405 ILE A C 1
ATOM 3118 O O . ILE A 1 405 ? -1.991 8.700 35.356 1.00 97.50 405 ILE A O 1
ATOM 3122 N N . CYS A 1 406 ? -1.863 6.562 36.054 1.00 97.50 406 CYS A N 1
ATOM 3123 C CA . CYS A 1 406 ? -0.495 6.580 36.535 1.00 97.50 406 CYS A CA 1
ATOM 3124 C C . CYS A 1 406 ? 0.447 6.028 35.464 1.00 97.50 406 CYS A C 1
ATOM 3126 O O . CYS A 1 406 ? 0.122 5.059 34.771 1.00 97.50 406 CYS A O 1
ATOM 3128 N N . PHE A 1 407 ? 1.632 6.617 35.351 1.00 96.69 407 PHE A N 1
ATOM 3129 C CA . PHE A 1 407 ? 2.673 6.141 34.451 1.00 96.69 407 PHE A CA 1
ATOM 3130 C C . PHE A 1 407 ? 4.064 6.432 35.013 1.00 96.69 407 PHE A C 1
ATOM 3132 O O . PHE A 1 407 ? 4.254 7.306 35.862 1.00 96.69 407 PHE A O 1
ATOM 3139 N N . LYS A 1 408 ? 5.042 5.682 34.518 1.00 96.19 408 LYS A N 1
ATOM 3140 C CA . LYS A 1 408 ? 6.463 5.828 34.841 1.00 96.19 408 LYS A CA 1
ATOM 3141 C C . LYS A 1 408 ? 7.276 6.057 33.580 1.00 96.19 408 LYS A C 1
ATOM 3143 O O . LYS A 1 408 ? 6.800 5.813 32.469 1.00 96.19 408 LYS A O 1
ATOM 3148 N N . GLU A 1 409 ? 8.501 6.522 33.764 1.00 94.75 409 GLU A N 1
ATOM 3149 C CA . GLU A 1 409 ? 9.409 6.776 32.657 1.00 94.75 409 GLU A CA 1
ATOM 3150 C C . GLU A 1 409 ? 9.985 5.464 32.113 1.00 94.75 409 GLU A C 1
ATOM 3152 O O . GLU A 1 409 ? 10.369 4.565 32.865 1.00 94.75 409 GLU A O 1
ATOM 3157 N N . ALA A 1 410 ? 9.996 5.338 30.790 1.00 93.00 410 ALA A N 1
ATOM 3158 C CA . ALA A 1 410 ? 10.511 4.182 30.079 1.00 93.00 410 ALA A CA 1
ATOM 3159 C C . ALA A 1 410 ? 12.038 4.237 29.989 1.00 93.00 410 ALA A C 1
ATOM 3161 O O . ALA A 1 410 ? 12.595 5.193 29.450 1.00 93.00 410 ALA A O 1
ATOM 3162 N N . VAL A 1 411 ? 12.707 3.160 30.398 1.00 90.12 411 VAL A N 1
ATOM 3163 C CA . VAL A 1 411 ? 14.132 2.955 30.118 1.00 90.12 411 VAL A CA 1
ATOM 3164 C C . VAL A 1 411 ? 14.258 2.011 28.929 1.00 90.12 411 VAL A C 1
ATO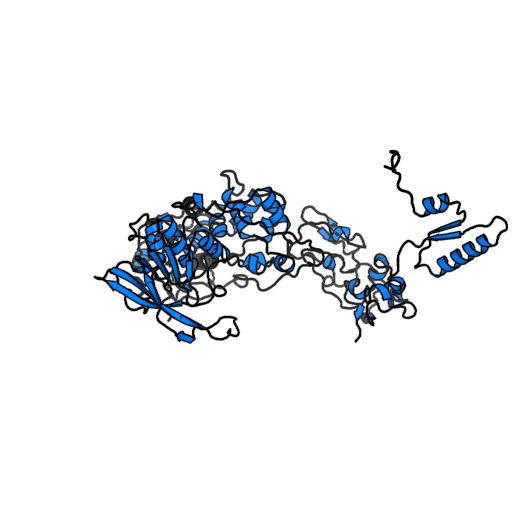M 3166 O O . VAL A 1 411 ? 13.804 0.864 28.973 1.00 90.12 411 VAL A O 1
ATOM 3169 N N . LEU A 1 412 ? 14.854 2.501 27.842 1.00 89.88 412 LEU A N 1
ATOM 3170 C CA . LEU A 1 412 ? 15.039 1.743 26.606 1.00 89.88 412 LEU A CA 1
ATOM 3171 C C . LEU A 1 412 ? 16.466 1.195 26.500 1.00 89.88 412 LEU A C 1
ATOM 3173 O O . LEU A 1 412 ? 17.420 1.836 26.931 1.00 89.88 412 LEU A O 1
ATOM 3177 N N . SER A 1 413 ? 16.617 0.033 25.871 1.00 86.81 413 SER A N 1
ATOM 3178 C CA . SER A 1 413 ? 17.924 -0.521 25.519 1.00 86.81 413 SER A CA 1
ATOM 3179 C C . SER A 1 413 ? 18.616 0.301 24.430 1.00 86.81 413 SER A C 1
ATOM 3181 O O . SER A 1 413 ? 17.979 1.067 23.698 1.00 86.81 413 SER A O 1
ATOM 3183 N N . SER A 1 414 ? 19.905 0.036 24.216 1.00 86.12 414 SER A N 1
ATOM 3184 C CA . SER A 1 414 ? 20.550 0.349 22.938 1.00 86.12 414 SER A CA 1
ATOM 3185 C C . SER A 1 414 ? 19.762 -0.271 21.768 1.00 86.12 414 SER A C 1
ATOM 3187 O O . SER A 1 414 ? 19.087 -1.294 21.958 1.00 86.12 414 SER A O 1
ATOM 3189 N N . PRO A 1 415 ? 19.801 0.330 20.563 1.00 84.75 415 PRO A N 1
ATOM 3190 C CA . PRO A 1 415 ? 19.188 -0.259 19.377 1.00 84.75 415 PRO A CA 1
ATOM 3191 C C . PRO A 1 415 ? 19.678 -1.692 19.147 1.00 84.75 415 PRO A C 1
ATOM 3193 O O . PRO A 1 415 ? 20.868 -1.977 19.239 1.00 84.75 415 PRO A O 1
ATOM 3196 N N . THR A 1 416 ? 18.749 -2.598 18.855 1.00 79.88 416 THR A N 1
ATOM 3197 C CA . THR A 1 416 ? 19.059 -3.956 18.385 1.00 79.88 416 THR A CA 1
ATOM 3198 C C . THR A 1 416 ? 19.662 -3.914 16.977 1.00 79.88 416 THR A C 1
ATOM 3200 O O . THR A 1 416 ? 19.629 -2.875 16.319 1.00 79.88 416 THR A O 1
ATOM 3203 N N . SER A 1 417 ? 20.147 -5.051 16.469 1.00 78.12 417 SER A N 1
ATOM 3204 C CA . SER A 1 417 ? 20.616 -5.194 15.077 1.00 78.12 417 SER A CA 1
ATOM 3205 C C . SER A 1 417 ? 19.575 -4.780 14.025 1.00 78.12 417 SER A C 1
ATOM 3207 O O . SER A 1 417 ? 19.936 -4.374 12.928 1.00 78.12 417 SER A O 1
ATOM 3209 N N . LEU A 1 418 ? 18.284 -4.817 14.373 1.00 70.50 418 LEU A N 1
ATOM 3210 C CA . LEU A 1 418 ? 17.166 -4.346 13.545 1.00 70.50 418 LEU A CA 1
ATOM 3211 C C . LEU A 1 418 ? 16.812 -2.863 13.788 1.00 70.50 418 LEU A C 1
ATOM 3213 O O . LEU A 1 418 ? 15.718 -2.420 13.445 1.00 70.50 418 LEU A O 1
ATOM 3217 N N . GLY A 1 419 ? 17.672 -2.110 14.478 1.00 71.81 419 GLY A N 1
ATOM 3218 C CA . GLY A 1 419 ? 17.482 -0.696 14.818 1.00 71.81 419 GLY A CA 1
ATOM 3219 C C . GLY A 1 419 ? 16.439 -0.412 15.909 1.00 71.81 419 GLY A C 1
ATOM 3220 O O . GLY A 1 419 ? 16.299 0.729 16.345 1.00 71.81 419 GLY A O 1
ATOM 3221 N N . ARG A 1 420 ? 15.708 -1.424 16.396 1.00 74.44 420 ARG A N 1
ATOM 3222 C CA . ARG A 1 420 ? 14.642 -1.256 17.403 1.00 74.44 420 ARG A CA 1
ATOM 3223 C C . ARG A 1 420 ? 15.191 -1.270 18.821 1.00 74.44 420 ARG A C 1
ATOM 3225 O O . ARG A 1 420 ? 15.998 -2.143 19.132 1.00 74.44 420 ARG A O 1
ATOM 3232 N N . ARG A 1 421 ? 14.700 -0.403 19.711 1.00 83.69 421 ARG A N 1
ATOM 3233 C CA . ARG A 1 421 ? 15.015 -0.472 21.147 1.00 83.69 421 ARG A CA 1
ATOM 3234 C C . ARG A 1 421 ? 13.971 -1.294 21.903 1.00 83.69 421 ARG A C 1
ATOM 3236 O O . ARG A 1 421 ? 12.774 -1.271 21.592 1.00 83.69 421 ARG A O 1
ATOM 3243 N N . ARG A 1 422 ? 14.426 -2.048 22.902 1.00 84.31 422 ARG A N 1
ATOM 3244 C CA . ARG A 1 422 ? 13.565 -2.819 23.808 1.00 84.31 422 ARG A CA 1
ATOM 3245 C C . ARG A 1 422 ? 13.263 -1.984 25.047 1.00 84.31 422 ARG A C 1
ATOM 3247 O O . ARG A 1 422 ? 14.135 -1.269 25.524 1.00 84.31 422 ARG A O 1
ATOM 3254 N N . LEU A 1 423 ? 12.040 -2.086 25.562 1.00 86.38 423 LEU A N 1
ATOM 3255 C CA . LEU A 1 423 ? 11.714 -1.548 26.881 1.00 86.38 423 LEU A CA 1
ATOM 3256 C C . LEU A 1 423 ? 12.364 -2.462 27.923 1.00 86.38 423 LEU A C 1
ATOM 3258 O O . LEU A 1 423 ? 12.037 -3.645 27.963 1.00 86.38 423 LEU A O 1
ATOM 3262 N N . LEU A 1 424 ? 13.305 -1.934 28.705 1.00 84.94 424 LEU A N 1
ATOM 3263 C CA . LEU A 1 424 ? 14.006 -2.692 29.743 1.00 84.94 424 LEU A CA 1
ATOM 3264 C C . LEU A 1 424 ? 13.239 -2.654 31.060 1.00 84.94 424 LEU A C 1
ATOM 3266 O O . LEU A 1 424 ? 13.070 -3.675 31.718 1.00 84.94 424 LEU A O 1
ATOM 3270 N N . SER A 1 425 ? 12.774 -1.468 31.440 1.00 85.81 425 SER A N 1
ATOM 3271 C CA . SER A 1 425 ? 12.084 -1.245 32.704 1.00 85.81 425 SER A CA 1
ATOM 3272 C C . SER A 1 425 ? 11.272 0.049 32.660 1.00 85.81 425 SER A C 1
ATOM 3274 O O . SER A 1 425 ? 11.435 0.889 31.771 1.00 85.81 425 SER A O 1
ATOM 3276 N N . ALA A 1 426 ? 10.381 0.197 33.639 1.00 84.38 426 ALA A N 1
ATOM 3277 C CA . ALA A 1 426 ? 9.716 1.452 33.950 1.00 84.38 426 ALA A CA 1
ATOM 3278 C C . ALA A 1 426 ? 10.246 1.946 35.304 1.00 84.38 426 ALA A C 1
ATOM 3280 O O . ALA A 1 426 ? 10.060 1.275 36.323 1.00 84.38 426 ALA A O 1
ATOM 3281 N N . GLN A 1 427 ? 10.939 3.083 35.313 1.00 86.75 427 GLN A N 1
ATOM 3282 C CA . GLN A 1 427 ? 11.647 3.611 36.483 1.00 86.75 427 GLN A CA 1
ATOM 3283 C C . GLN A 1 427 ? 11.204 5.044 36.809 1.00 86.75 427 GLN A C 1
ATOM 3285 O O . GLN A 1 427 ? 10.382 5.643 36.112 1.00 86.75 427 GLN A O 1
ATOM 3290 N N . GLY A 1 428 ? 11.733 5.573 37.911 1.00 83.88 428 GLY A N 1
ATOM 3291 C CA . GLY A 1 428 ? 11.464 6.931 38.371 1.00 83.88 428 GLY A CA 1
ATOM 3292 C C . GLY A 1 428 ? 10.164 7.087 39.162 1.00 83.88 428 GLY A C 1
ATOM 3293 O O . GLY A 1 428 ? 9.463 6.119 39.482 1.00 83.88 428 GLY A O 1
ATOM 3294 N N . LEU A 1 429 ? 9.875 8.346 39.504 1.00 88.25 429 LEU A N 1
ATOM 3295 C CA . LEU A 1 429 ? 8.682 8.740 40.247 1.00 88.25 429 LEU A CA 1
ATOM 3296 C C . LEU A 1 429 ? 7.426 8.483 39.404 1.00 88.25 429 LEU A C 1
ATOM 3298 O O . LEU A 1 429 ? 7.365 8.863 38.234 1.00 88.25 429 LEU A O 1
ATOM 3302 N N . GLU A 1 430 ? 6.412 7.863 40.008 1.00 94.50 430 GLU A N 1
ATOM 3303 C CA . GLU A 1 430 ? 5.124 7.664 39.347 1.00 94.50 430 GLU A CA 1
ATOM 3304 C C . GLU A 1 430 ? 4.412 9.009 39.152 1.00 94.50 430 GLU A C 1
ATOM 3306 O O . GLU A 1 430 ? 4.116 9.728 40.109 1.00 94.50 430 GLU A O 1
ATOM 3311 N N . LYS A 1 431 ? 4.134 9.343 37.892 1.00 96.50 431 LYS A N 1
ATOM 3312 C CA . LYS A 1 431 ? 3.420 10.555 37.485 1.00 96.50 431 LYS A CA 1
ATOM 3313 C C . LYS A 1 431 ? 1.946 10.231 37.264 1.00 96.50 431 LYS A C 1
ATOM 3315 O O . LYS A 1 431 ? 1.587 9.092 36.965 1.00 96.50 431 LYS A O 1
ATOM 3320 N N . LYS A 1 432 ? 1.083 11.241 37.401 1.00 96.69 432 LYS A N 1
ATOM 3321 C CA . LYS A 1 432 ? -0.375 11.108 37.263 1.00 96.69 432 LYS A CA 1
ATOM 3322 C C . LYS A 1 432 ? -0.906 12.089 36.228 1.00 96.69 432 LYS A C 1
ATOM 3324 O O . LYS A 1 432 ? -0.582 13.272 36.287 1.00 96.69 432 LYS A O 1
ATOM 3329 N N . LEU A 1 433 ? -1.766 11.609 35.336 1.00 96.56 433 LEU A N 1
ATOM 3330 C CA . LEU A 1 433 ? -2.567 12.434 34.431 1.00 96.56 433 LEU A CA 1
ATOM 3331 C C . LEU A 1 433 ? -4.045 12.252 34.754 1.00 96.56 433 LEU A C 1
ATOM 3333 O O . LEU A 1 433 ? -4.504 11.126 34.938 1.00 96.56 433 LEU A O 1
ATOM 3337 N N . LYS A 1 434 ? -4.792 13.356 34.821 1.00 96.44 434 LYS A N 1
ATOM 3338 C CA . LYS A 1 434 ? -6.249 13.316 34.985 1.00 96.44 434 LYS A CA 1
ATOM 3339 C C . LYS A 1 434 ? -6.897 13.000 33.640 1.00 96.44 434 LYS A C 1
ATOM 3341 O O . LYS A 1 434 ? -6.503 13.567 32.627 1.00 96.44 434 LYS A O 1
ATOM 3346 N N . ALA A 1 435 ? -7.892 12.124 33.642 1.00 95.88 435 ALA A N 1
ATOM 3347 C CA . ALA A 1 435 ? -8.597 11.712 32.435 1.00 95.88 435 ALA A CA 1
ATOM 3348 C C . ALA A 1 435 ? -10.030 11.301 32.769 1.00 95.88 435 ALA A C 1
ATOM 3350 O O . ALA A 1 435 ? -10.272 10.644 33.781 1.00 95.88 435 ALA A O 1
ATOM 3351 N N . ASP A 1 436 ? -10.959 11.662 31.891 1.00 93.56 436 ASP A N 1
ATOM 3352 C CA . ASP A 1 436 ? -12.372 11.282 31.975 1.00 93.56 436 ASP A CA 1
ATOM 3353 C C . ASP A 1 436 ? -12.707 10.146 30.983 1.00 93.56 436 ASP A C 1
ATOM 3355 O O . ASP A 1 436 ? -13.720 9.459 31.139 1.00 93.56 436 ASP A O 1
ATOM 3359 N N . LEU A 1 437 ? -11.823 9.921 30.000 1.00 95.88 437 LEU A N 1
ATOM 3360 C CA . LEU A 1 437 ? -11.818 8.788 29.077 1.00 95.88 437 LEU A CA 1
ATOM 3361 C C . LEU A 1 437 ? -10.377 8.302 28.858 1.00 95.88 437 LEU A C 1
ATOM 3363 O O . LEU A 1 437 ? -9.483 9.099 28.570 1.00 95.88 437 LEU A O 1
ATOM 3367 N N . ILE A 1 438 ? -10.168 6.990 28.939 1.00 96.81 438 ILE A N 1
ATOM 3368 C CA . ILE A 1 438 ? -8.927 6.331 28.526 1.00 96.81 438 ILE A CA 1
ATOM 3369 C C . ILE A 1 438 ? -9.221 5.450 27.318 1.00 96.81 438 ILE A C 1
ATOM 3371 O O . ILE A 1 438 ? -10.056 4.546 27.385 1.00 96.81 438 ILE A O 1
ATOM 3375 N N . ILE A 1 439 ? -8.511 5.708 26.224 1.00 96.81 439 ILE A N 1
ATOM 3376 C CA . ILE A 1 439 ? -8.577 4.913 25.004 1.00 96.81 439 ILE A CA 1
ATOM 3377 C C . ILE A 1 439 ? -7.341 4.017 24.948 1.00 96.81 439 ILE A C 1
ATOM 3379 O O . ILE A 1 439 ? -6.228 4.493 24.731 1.00 96.81 439 ILE A O 1
ATOM 3383 N N . THR A 1 440 ? -7.512 2.716 25.151 1.00 96.06 440 THR A N 1
ATOM 3384 C CA . THR A 1 440 ? -6.415 1.747 25.050 1.00 96.06 440 THR A CA 1
ATOM 3385 C C . THR A 1 440 ? -6.168 1.359 23.590 1.00 96.06 440 THR A C 1
ATOM 3387 O O . THR A 1 440 ? -7.028 1.520 22.726 1.00 96.06 440 THR A O 1
ATOM 3390 N N . SER A 1 441 ? -4.980 0.847 23.272 1.00 92.31 441 SER A N 1
ATOM 3391 C CA . SER A 1 441 ? -4.681 0.336 21.929 1.00 92.31 441 SER A CA 1
ATOM 3392 C C . SER A 1 441 ? -4.019 -1.040 22.009 1.00 92.31 441 SER A C 1
ATOM 3394 O O . SER A 1 441 ? -2.820 -1.160 21.742 1.00 92.31 441 SER A O 1
ATOM 3396 N N . PRO A 1 442 ? -4.777 -2.079 22.409 1.00 91.88 442 PRO A N 1
ATOM 3397 C CA . PRO A 1 442 ? -4.264 -3.438 22.487 1.00 91.88 442 PRO A CA 1
ATOM 3398 C C . PRO A 1 442 ? -3.927 -3.989 21.099 1.00 91.88 442 PRO A C 1
ATOM 3400 O O . PRO A 1 442 ? -4.272 -3.424 20.059 1.00 91.88 442 PRO A O 1
ATOM 3403 N N . THR A 1 443 ? -3.271 -5.146 21.086 1.00 89.88 443 THR A N 1
ATOM 3404 C CA . THR A 1 443 ? -3.239 -5.975 19.876 1.00 89.88 443 THR A CA 1
ATOM 3405 C C . THR A 1 443 ? -4.622 -6.577 19.656 1.00 89.88 443 THR A C 1
ATOM 3407 O O . THR A 1 443 ? -5.267 -7.001 20.615 1.00 89.88 443 THR A O 1
ATOM 3410 N N . TYR A 1 444 ? -5.061 -6.647 18.404 1.00 92.31 444 TYR A N 1
ATOM 3411 C CA . TYR A 1 444 ? -6.338 -7.252 18.037 1.00 92.31 444 TYR A CA 1
ATOM 3412 C C . TYR A 1 444 ? -6.119 -8.645 17.454 1.00 92.31 444 TYR A C 1
ATOM 3414 O O . TYR A 1 444 ? -5.129 -8.892 16.766 1.00 92.31 444 TYR A O 1
ATOM 3422 N N . ILE A 1 445 ? -7.053 -9.546 17.734 1.00 93.88 445 ILE A N 1
ATOM 3423 C CA . ILE A 1 445 ? -7.089 -10.912 17.220 1.00 93.88 445 ILE A CA 1
ATOM 3424 C C . ILE A 1 445 ? -8.418 -11.184 16.505 1.00 93.88 445 ILE A C 1
ATOM 3426 O O . ILE A 1 445 ? -9.412 -10.483 16.743 1.00 93.88 445 ILE A O 1
ATOM 3430 N N . PRO A 1 446 ? -8.459 -12.196 15.628 1.00 93.94 446 PRO A N 1
ATOM 3431 C CA . PRO A 1 446 ? -9.704 -12.684 15.053 1.00 93.94 446 PRO A CA 1
ATOM 3432 C C . PRO A 1 446 ? -10.639 -13.234 16.136 1.00 93.94 446 PRO A C 1
ATOM 3434 O O . PRO A 1 446 ? -10.204 -13.872 17.098 1.00 93.94 446 PRO A O 1
ATOM 3437 N N . ASP A 1 447 ? -11.938 -12.989 15.979 1.00 92.75 447 ASP A N 1
ATOM 3438 C CA . ASP A 1 447 ? -12.962 -13.602 16.825 1.00 92.75 447 ASP A CA 1
ATOM 3439 C C . ASP A 1 447 ? -13.388 -14.942 16.219 1.00 92.75 447 ASP A C 1
ATOM 3441 O O . ASP A 1 447 ? -14.252 -15.000 15.348 1.00 92.75 447 ASP A O 1
ATOM 3445 N N . LEU A 1 448 ? -12.742 -16.018 16.670 1.00 92.62 448 LEU A N 1
ATOM 3446 C CA . LEU A 1 448 ? -12.987 -17.388 16.203 1.00 92.62 448 LEU A CA 1
ATOM 3447 C C . LEU A 1 448 ? -13.942 -18.163 17.118 1.00 92.62 448 LEU A C 1
ATOM 3449 O O . LEU A 1 448 ? -14.017 -19.382 17.027 1.00 92.62 448 LEU A O 1
ATOM 3453 N N . SER A 1 449 ? -14.661 -17.483 18.017 1.00 90.88 449 SER A N 1
ATOM 3454 C CA . SER A 1 449 ? -15.546 -18.130 18.997 1.00 90.88 449 SER A CA 1
ATOM 3455 C C . SER A 1 449 ? -16.574 -19.067 18.350 1.00 90.88 449 SER A C 1
ATOM 3457 O O . SER A 1 449 ? -16.721 -20.198 18.804 1.00 90.88 449 SER A O 1
ATOM 3459 N N . ALA A 1 450 ? -17.199 -18.638 17.250 1.00 88.38 450 ALA A N 1
ATOM 3460 C CA . ALA A 1 450 ? -18.156 -19.434 16.475 1.00 88.38 450 ALA A CA 1
ATOM 3461 C C . ALA A 1 450 ? -17.528 -20.641 15.749 1.00 88.38 450 ALA A C 1
ATOM 3463 O O . ALA A 1 450 ? -18.208 -21.620 15.470 1.00 88.38 450 ALA A O 1
ATOM 3464 N N . PHE A 1 451 ? -16.224 -20.595 15.467 1.00 90.69 451 PHE A N 1
ATOM 3465 C CA . PHE A 1 451 ? -15.520 -21.589 14.649 1.00 90.69 451 PHE A CA 1
ATOM 3466 C C . PHE A 1 451 ? -14.506 -22.412 15.445 1.00 90.69 451 PHE A C 1
ATOM 3468 O O . PHE A 1 451 ? -13.727 -23.169 14.870 1.00 90.69 451 PHE A O 1
ATOM 3475 N N . ARG A 1 452 ? -14.479 -22.256 16.776 1.00 84.69 452 ARG A N 1
ATOM 3476 C CA . ARG A 1 452 ? -13.378 -22.733 17.621 1.00 84.69 452 ARG A CA 1
ATOM 3477 C C . ARG A 1 452 ? -13.121 -24.233 17.484 1.00 84.69 452 ARG A C 1
ATOM 3479 O O . ARG A 1 452 ? -11.968 -24.646 17.547 1.00 84.69 452 ARG A O 1
ATOM 3486 N N . ASN A 1 453 ? -14.191 -25.003 17.302 1.00 86.94 453 ASN A N 1
ATOM 3487 C CA . ASN A 1 453 ? -14.158 -26.463 17.235 1.00 86.94 453 ASN A CA 1
ATOM 3488 C C . ASN A 1 453 ? -14.180 -27.001 15.799 1.00 86.94 453 ASN A C 1
ATOM 3490 O O . ASN A 1 453 ? -13.994 -28.196 15.606 1.00 86.94 453 ASN A O 1
ATOM 3494 N N . THR A 1 454 ? -14.434 -26.146 14.806 1.00 88.94 454 THR A N 1
ATOM 3495 C CA . THR A 1 454 ? -14.588 -26.559 13.407 1.00 88.94 454 THR A CA 1
ATOM 3496 C C . THR A 1 454 ? -13.401 -26.147 12.555 1.00 88.94 454 THR A C 1
ATOM 3498 O O . THR A 1 454 ? -13.025 -26.900 11.670 1.00 88.94 454 THR A O 1
ATOM 3501 N N . VAL A 1 455 ? -12.765 -25.004 12.831 1.00 93.81 455 VAL A N 1
ATOM 3502 C CA . VAL A 1 455 ? -11.668 -24.457 12.020 1.00 93.81 455 VAL A CA 1
ATOM 3503 C C . VAL A 1 455 ? -10.323 -24.602 12.744 1.00 93.81 455 VAL A C 1
ATOM 3505 O O . VAL A 1 455 ? -10.184 -24.090 13.858 1.00 93.81 455 VAL A O 1
ATOM 3508 N N . PRO A 1 456 ? -9.307 -25.236 12.123 1.00 93.81 456 PRO A N 1
ATOM 3509 C CA . PRO A 1 456 ? -7.959 -25.327 12.680 1.00 93.81 456 PRO A CA 1
ATOM 3510 C C . PRO A 1 456 ? -7.335 -23.955 12.966 1.00 93.81 456 PRO A C 1
ATOM 3512 O O . PRO A 1 456 ? -7.384 -23.040 12.139 1.00 93.81 456 PRO A O 1
ATOM 3515 N N . GLN A 1 457 ? -6.706 -23.820 14.135 1.00 94.81 457 GLN A N 1
ATOM 3516 C CA . GLN A 1 457 ? -6.103 -22.572 14.608 1.00 94.81 457 GLN A CA 1
ATOM 3517 C C . GLN A 1 457 ? -4.604 -22.727 14.847 1.00 94.81 457 GLN A C 1
ATOM 3519 O O . GLN A 1 457 ? -4.117 -23.797 15.203 1.00 94.81 457 GLN A O 1
ATOM 3524 N N . THR A 1 458 ? -3.872 -21.629 14.690 1.00 94.62 458 THR A N 1
ATOM 3525 C CA . THR A 1 458 ? -2.460 -21.535 15.066 1.00 94.62 458 THR A CA 1
ATOM 3526 C C . THR A 1 458 ? -2.309 -21.214 16.558 1.00 94.62 458 THR A C 1
ATOM 3528 O O . THR A 1 458 ? -3.241 -20.734 17.209 1.00 94.62 458 THR A O 1
ATOM 3531 N N . ALA A 1 459 ? -1.092 -21.358 17.093 1.00 91.12 459 ALA A N 1
ATOM 3532 C CA . ALA A 1 459 ? -0.752 -20.921 18.454 1.00 91.12 459 ALA A CA 1
ATOM 3533 C C . ALA A 1 459 ? -0.970 -19.409 18.699 1.00 91.12 459 ALA A C 1
ATOM 3535 O O . ALA A 1 459 ? -1.022 -18.960 19.843 1.00 91.12 459 ALA A O 1
ATOM 3536 N N . TRP A 1 460 ? -1.123 -18.611 17.637 1.00 87.50 460 TRP A N 1
ATOM 3537 C CA . TRP A 1 460 ? -1.348 -17.166 17.710 1.00 87.50 460 TRP A CA 1
ATOM 3538 C C . TRP A 1 460 ? -2.832 -16.775 17.742 1.00 87.50 460 TRP A C 1
ATOM 3540 O O . TRP A 1 460 ? -3.139 -15.578 17.764 1.00 87.50 460 TRP A O 1
ATOM 3550 N N . ASN A 1 461 ? -3.738 -17.762 17.800 1.00 90.75 461 ASN A N 1
ATOM 3551 C CA . ASN A 1 461 ? -5.192 -17.586 17.742 1.00 90.75 461 ASN A CA 1
ATOM 3552 C C . ASN A 1 461 ? -5.656 -16.965 16.405 1.00 90.75 461 ASN A C 1
ATOM 3554 O O . ASN A 1 461 ? -6.555 -16.122 16.368 1.00 90.75 461 ASN A O 1
ATOM 3558 N N . THR A 1 462 ? -4.997 -17.370 15.315 1.00 95.50 462 THR A N 1
ATOM 3559 C CA . THR A 1 462 ? -5.366 -17.092 13.917 1.00 95.50 462 THR A CA 1
ATOM 3560 C C . THR A 1 462 ? -5.732 -18.392 13.201 1.00 95.50 462 THR A C 1
ATOM 3562 O O . THR A 1 462 ? -5.454 -19.477 13.712 1.00 95.50 462 THR A O 1
ATOM 3565 N N . ILE A 1 463 ? -6.362 -18.305 12.029 1.00 96.88 463 ILE A N 1
ATOM 3566 C CA . ILE A 1 463 ? -6.759 -19.483 11.245 1.00 96.88 463 ILE A CA 1
ATOM 3567 C C . ILE A 1 463 ? -5.525 -20.121 10.595 1.00 96.88 463 ILE A C 1
ATOM 3569 O O . ILE A 1 463 ? -4.706 -19.427 9.992 1.00 96.88 463 ILE A O 1
ATOM 3573 N N . HIS A 1 464 ? -5.400 -21.445 10.708 1.00 96.94 464 HIS A N 1
ATOM 3574 C CA . HIS A 1 464 ? -4.345 -22.211 10.052 1.00 96.94 464 HIS A CA 1
ATOM 3575 C C . HIS A 1 464 ? -4.699 -22.479 8.582 1.00 96.94 464 HIS A C 1
ATOM 3577 O O . HIS A 1 464 ? -5.736 -23.074 8.280 1.00 96.94 464 HIS A O 1
ATOM 3583 N N . VAL A 1 465 ? -3.813 -22.068 7.675 1.00 97.94 465 VAL A N 1
ATOM 3584 C CA . VAL A 1 465 ? -3.950 -22.237 6.221 1.00 97.94 465 VAL A CA 1
ATOM 3585 C C . VAL A 1 465 ? -2.620 -22.640 5.597 1.00 97.94 465 VAL A C 1
ATOM 3587 O O . VAL A 1 465 ? -1.558 -22.378 6.165 1.00 97.94 465 VAL A O 1
ATOM 3590 N N . ASP A 1 466 ? -2.670 -23.205 4.396 1.00 97.00 466 ASP A N 1
ATOM 3591 C CA . ASP A 1 466 ? -1.496 -23.282 3.531 1.00 97.00 466 ASP A CA 1
ATOM 3592 C C . ASP A 1 466 ? -1.058 -21.854 3.121 1.00 97.00 466 ASP A C 1
ATOM 3594 O O . ASP A 1 466 ? -1.880 -21.067 2.646 1.00 97.00 466 ASP A O 1
ATOM 3598 N N . PRO A 1 467 ? 0.219 -21.470 3.301 1.00 93.75 467 PRO A N 1
ATOM 3599 C CA . PRO A 1 467 ? 0.665 -20.085 3.118 1.00 93.75 467 PRO A CA 1
ATOM 3600 C C . PRO A 1 467 ? 0.694 -19.627 1.651 1.00 93.75 467 PRO A C 1
ATOM 3602 O O . PRO A 1 467 ? 0.674 -18.421 1.382 1.00 93.75 467 PRO A O 1
ATOM 3605 N N . LEU A 1 468 ? 0.752 -20.565 0.700 1.00 93.81 468 LEU A N 1
ATOM 3606 C CA . LEU A 1 468 ? 0.746 -20.257 -0.726 1.00 93.81 468 LEU A CA 1
ATOM 3607 C C . LEU A 1 468 ? -0.686 -20.023 -1.209 1.00 93.81 468 LEU A C 1
ATOM 3609 O O . LEU A 1 468 ? -0.978 -18.986 -1.794 1.00 93.81 468 LEU A O 1
ATOM 3613 N N . THR A 1 469 ? -1.575 -20.967 -0.919 1.00 96.62 469 THR A N 1
ATOM 3614 C CA . THR A 1 469 ? -2.935 -21.059 -1.465 1.00 96.62 469 THR A CA 1
ATOM 3615 C C . THR A 1 469 ? -3.997 -20.444 -0.558 1.00 96.62 469 THR A C 1
ATOM 3617 O O . THR A 1 469 ? -5.095 -20.151 -1.023 1.00 96.62 469 THR A O 1
ATOM 3620 N N . LEU A 1 470 ? -3.710 -20.223 0.725 1.00 97.75 470 LEU A N 1
ATOM 3621 C CA . LEU A 1 470 ? -4.674 -19.762 1.732 1.00 97.75 470 LEU A CA 1
ATOM 3622 C C . LEU A 1 470 ? -5.876 -20.710 1.945 1.00 97.75 470 LEU A C 1
ATOM 3624 O O . LEU A 1 470 ? -6.887 -20.327 2.542 1.00 97.75 470 LEU A O 1
ATOM 3628 N N . ALA A 1 471 ? -5.762 -21.956 1.478 1.00 98.25 471 ALA A N 1
ATOM 3629 C CA . ALA A 1 471 ? -6.715 -23.020 1.758 1.00 98.25 471 ALA A CA 1
ATOM 3630 C C . ALA A 1 471 ? -6.548 -23.518 3.197 1.00 98.25 471 ALA A C 1
ATOM 3632 O O . ALA A 1 471 ? -5.429 -23.650 3.700 1.00 98.25 471 ALA A O 1
ATOM 3633 N N . THR A 1 472 ? -7.661 -23.808 3.866 1.00 97.88 472 THR A N 1
ATOM 3634 C CA . THR A 1 472 ? -7.633 -24.538 5.139 1.00 97.88 472 THR A CA 1
ATOM 3635 C C . THR A 1 472 ? -7.559 -26.049 4.869 1.00 97.88 472 THR A C 1
ATOM 3637 O O . THR A 1 472 ? -7.807 -26.479 3.744 1.00 97.88 472 THR A O 1
ATOM 3640 N N . PRO A 1 473 ? -7.291 -26.886 5.888 1.00 96.19 473 PRO A N 1
ATOM 3641 C CA . PRO A 1 473 ? -7.430 -28.339 5.757 1.00 96.19 473 PRO A CA 1
ATOM 3642 C C . PRO A 1 473 ? -8.865 -28.829 5.483 1.00 96.19 473 PRO A C 1
ATOM 3644 O O . PRO A 1 473 ? -9.058 -30.011 5.220 1.00 96.19 473 PRO A O 1
ATOM 3647 N N . ILE A 1 474 ? -9.876 -27.959 5.587 1.00 96.62 474 ILE A N 1
ATOM 3648 C CA . ILE A 1 474 ? -11.276 -28.302 5.334 1.00 96.62 474 ILE A CA 1
ATOM 3649 C C . ILE A 1 474 ? -11.589 -28.016 3.869 1.00 96.62 474 ILE A C 1
ATOM 3651 O O . ILE A 1 474 ? -11.436 -26.888 3.397 1.00 96.62 474 ILE A O 1
ATOM 3655 N N . GLU A 1 475 ? -12.086 -29.031 3.171 1.00 96.25 475 GLU A N 1
ATOM 3656 C CA . GLU A 1 475 ? -12.469 -28.928 1.767 1.00 96.25 475 GLU A CA 1
ATOM 3657 C C . GLU A 1 475 ? -13.488 -27.796 1.528 1.00 96.25 475 GLU A C 1
ATOM 3659 O O . GLU A 1 475 ? -14.469 -27.629 2.270 1.00 96.25 475 GLU A O 1
ATOM 3664 N N . GLY A 1 476 ? -13.209 -26.985 0.502 1.00 96.88 476 GLY A N 1
ATOM 3665 C CA . GLY A 1 476 ? -13.996 -25.811 0.122 1.00 96.88 476 GLY A CA 1
ATOM 3666 C C . GLY A 1 476 ? -13.884 -24.607 1.063 1.00 96.88 476 GLY A C 1
ATOM 3667 O O . GLY A 1 476 ? -14.559 -23.605 0.826 1.00 96.88 476 GLY A O 1
ATOM 3668 N N . LEU A 1 477 ? -13.054 -24.656 2.112 1.00 98.38 477 LEU A N 1
ATOM 3669 C CA . LEU A 1 477 ? -12.893 -23.557 3.065 1.00 98.38 477 LEU A CA 1
ATOM 3670 C C . LEU A 1 477 ? -11.524 -22.880 2.936 1.00 98.38 477 LEU A C 1
ATOM 3672 O O . LEU A 1 477 ? -10.469 -23.505 3.058 1.00 98.38 477 LEU A O 1
ATOM 3676 N N . PHE A 1 478 ? -11.561 -21.560 2.796 1.00 98.75 478 PHE A N 1
ATOM 3677 C CA . PHE A 1 478 ? -10.397 -20.692 2.677 1.00 98.75 478 PHE A CA 1
ATOM 3678 C C . PHE A 1 478 ? -10.448 -19.584 3.730 1.00 98.75 478 PHE A C 1
ATOM 3680 O O . PHE A 1 478 ? -11.523 -19.214 4.209 1.00 98.75 478 PHE A O 1
ATOM 3687 N N . ALA A 1 479 ? -9.299 -19.009 4.077 1.00 98.44 479 ALA A N 1
ATOM 3688 C CA . ALA A 1 479 ? -9.236 -17.861 4.979 1.00 98.44 479 ALA A CA 1
ATOM 3689 C C . ALA A 1 479 ? -8.153 -16.875 4.543 1.00 98.44 479 ALA A C 1
ATOM 3691 O O . ALA A 1 479 ? -7.124 -17.274 4.012 1.00 98.44 479 ALA A O 1
ATOM 3692 N N . GLY A 1 480 ? -8.357 -15.578 4.778 1.00 97.56 480 GLY A N 1
ATOM 3693 C CA . GLY A 1 480 ? -7.402 -14.559 4.341 1.00 97.56 480 GLY A CA 1
ATOM 3694 C C . GLY A 1 480 ? -7.404 -13.289 5.183 1.00 97.56 480 GLY A C 1
ATOM 3695 O O . GLY A 1 480 ? -8.285 -13.054 6.012 1.00 97.56 480 GLY A O 1
ATOM 3696 N N . GLY A 1 481 ? -6.399 -12.447 4.937 1.00 96.69 481 GLY A N 1
ATOM 3697 C CA . GLY A 1 481 ? -6.212 -11.174 5.632 1.00 96.69 481 GLY A CA 1
ATOM 3698 C C . GLY A 1 481 ? -5.855 -11.356 7.106 1.00 96.69 481 GLY A C 1
ATOM 3699 O O . GLY A 1 481 ? -5.266 -12.365 7.502 1.00 96.69 481 GLY A O 1
ATOM 3700 N N . ASP A 1 482 ? -6.264 -10.393 7.934 1.00 96.12 482 ASP A N 1
ATOM 3701 C CA . ASP A 1 482 ? -5.917 -10.370 9.360 1.00 96.12 482 ASP A CA 1
ATOM 3702 C C . ASP A 1 482 ? -6.418 -11.599 10.143 1.00 96.12 482 ASP A C 1
ATOM 3704 O O . ASP A 1 482 ? -5.897 -11.892 11.220 1.00 96.12 482 ASP A O 1
ATOM 3708 N N . ALA A 1 483 ? -7.392 -12.345 9.602 1.00 96.25 483 ALA A N 1
ATOM 3709 C CA . ALA A 1 483 ? -7.859 -13.611 10.169 1.00 96.25 483 ALA A CA 1
ATOM 3710 C C . ALA A 1 483 ? -6.767 -14.700 10.197 1.00 96.25 483 ALA A C 1
ATOM 3712 O O . ALA A 1 483 ? -6.800 -15.590 11.048 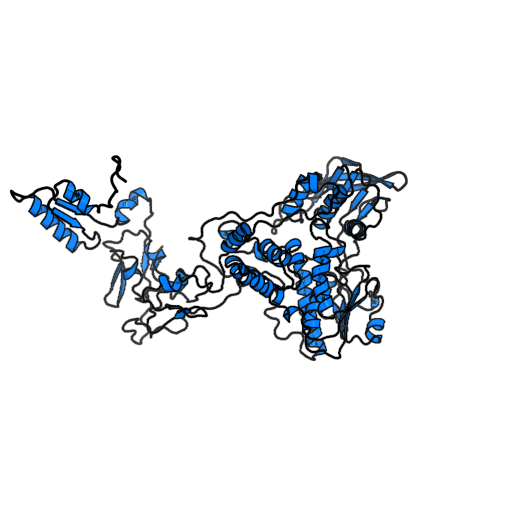1.00 96.25 483 ALA A O 1
ATOM 3713 N N . VAL A 1 484 ? -5.792 -14.610 9.288 1.00 96.94 484 VAL A N 1
ATOM 3714 C CA . VAL A 1 484 ? -4.678 -15.554 9.126 1.00 96.94 484 VAL A CA 1
ATOM 3715 C C . VAL A 1 484 ? -3.381 -14.966 9.677 1.00 96.94 484 VAL A C 1
ATOM 3717 O O . VAL A 1 484 ? -2.686 -15.608 10.466 1.00 96.94 484 VAL A O 1
ATOM 3720 N N . THR A 1 485 ? -3.056 -13.730 9.292 1.00 93.75 485 THR A N 1
ATOM 3721 C CA . THR A 1 485 ? -1.756 -13.105 9.590 1.00 93.75 485 THR A CA 1
ATOM 3722 C C . THR A 1 485 ? -1.720 -12.343 10.912 1.00 93.75 485 THR A C 1
ATOM 3724 O O . THR A 1 485 ? -0.644 -11.933 11.352 1.00 93.75 485 THR A O 1
ATOM 3727 N N . GLY A 1 486 ? -2.882 -12.094 11.522 1.00 91.31 486 GLY A N 1
ATOM 3728 C CA . GLY A 1 486 ? -3.055 -10.986 12.459 1.00 91.31 486 GLY A CA 1
ATOM 3729 C C . GLY A 1 486 ? -3.036 -9.626 11.740 1.00 91.31 486 GLY A C 1
ATOM 3730 O O . GLY A 1 486 ? -2.838 -9.587 10.524 1.00 91.31 486 GLY A O 1
ATOM 3731 N N . PRO A 1 487 ? -3.232 -8.512 12.472 1.00 89.06 487 PRO A N 1
ATOM 3732 C CA . PRO A 1 487 ? -3.352 -7.178 11.887 1.00 89.06 487 PRO A CA 1
ATOM 3733 C C . PRO A 1 487 ? -2.160 -6.791 11.000 1.00 89.06 487 PRO A C 1
ATOM 3735 O O . PRO A 1 487 ? -1.034 -6.647 11.490 1.00 89.06 487 PRO A O 1
ATOM 3738 N N . LYS A 1 488 ? -2.417 -6.581 9.708 1.00 89.88 488 LYS A N 1
ATOM 3739 C CA . LYS A 1 488 ? -1.461 -6.052 8.725 1.00 89.88 488 LYS A CA 1
ATOM 3740 C C . LYS A 1 488 ? -1.963 -4.737 8.123 1.00 89.88 488 LYS A C 1
ATOM 3742 O O . LYS A 1 488 ? -2.977 -4.184 8.546 1.00 89.88 488 LYS A O 1
ATOM 3747 N N . ASN A 1 489 ? -1.201 -4.169 7.188 1.00 90.38 489 ASN A N 1
ATOM 3748 C CA . ASN A 1 489 ? -1.617 -2.952 6.493 1.00 90.38 489 ASN A CA 1
ATOM 3749 C C . ASN A 1 489 ? -2.674 -3.250 5.411 1.00 90.38 489 ASN A C 1
ATOM 3751 O O . ASN A 1 489 ? -2.839 -4.379 4.951 1.00 90.38 489 ASN A O 1
ATOM 3755 N N . PHE A 1 490 ? -3.374 -2.199 4.987 1.00 93.38 490 PHE A N 1
ATOM 3756 C CA . PHE A 1 490 ? -4.474 -2.276 4.026 1.00 93.38 490 PHE A CA 1
ATOM 3757 C C . PHE A 1 490 ? -4.099 -2.970 2.701 1.00 93.38 490 PHE A C 1
ATOM 3759 O O . PHE A 1 490 ? -4.871 -3.783 2.192 1.00 93.38 490 PHE A O 1
ATOM 3766 N N . ILE A 1 491 ? -2.915 -2.686 2.145 1.00 95.06 491 ILE A N 1
ATOM 3767 C CA . ILE A 1 491 ? -2.520 -3.207 0.828 1.00 95.06 491 ILE A CA 1
ATOM 3768 C C . ILE A 1 491 ? -2.168 -4.705 0.875 1.00 95.06 491 ILE A C 1
ATOM 3770 O O . ILE A 1 491 ? -2.452 -5.426 -0.080 1.00 95.06 491 ILE A O 1
ATOM 3774 N N . GLU A 1 492 ? -1.640 -5.201 2.000 1.00 95.06 492 GLU A N 1
ATOM 3775 C CA . GLU A 1 492 ? -1.459 -6.641 2.246 1.00 95.06 492 GLU A CA 1
ATOM 3776 C C . GLU A 1 492 ? -2.805 -7.376 2.333 1.00 95.06 492 GLU A C 1
ATOM 3778 O O . GLU A 1 492 ? -2.947 -8.478 1.802 1.00 95.06 492 GLU A O 1
ATOM 3783 N N . ALA A 1 493 ? -3.824 -6.753 2.934 1.00 96.31 493 ALA A N 1
ATOM 3784 C CA . ALA A 1 493 ? -5.159 -7.340 3.016 1.00 96.31 493 ALA A CA 1
ATOM 3785 C C . ALA A 1 493 ? -5.832 -7.472 1.634 1.00 96.31 493 ALA A C 1
ATOM 3787 O O . ALA A 1 493 ? -6.490 -8.486 1.382 1.00 96.31 493 ALA A O 1
ATOM 3788 N N . LEU A 1 494 ? -5.633 -6.502 0.727 1.00 96.88 494 LEU A N 1
ATOM 3789 C CA . LEU A 1 494 ? -6.055 -6.630 -0.677 1.00 96.88 494 LEU A CA 1
ATOM 3790 C C . LEU A 1 494 ? -5.303 -7.769 -1.382 1.00 96.88 494 LEU A C 1
ATOM 3792 O O . LEU A 1 494 ? -5.927 -8.603 -2.033 1.00 96.88 494 LEU A O 1
ATOM 3796 N N . ALA A 1 495 ? -3.982 -7.864 -1.206 1.00 96.12 495 ALA A N 1
ATOM 3797 C CA . ALA A 1 495 ? -3.190 -8.942 -1.802 1.00 96.12 495 ALA A CA 1
ATOM 3798 C C . ALA A 1 495 ? -3.661 -10.334 -1.358 1.00 96.12 495 ALA A C 1
ATOM 3800 O O . ALA A 1 495 ? -3.802 -11.229 -2.190 1.00 96.12 495 ALA A O 1
ATOM 3801 N N . ALA A 1 496 ? -3.992 -10.501 -0.073 1.00 96.88 496 ALA A N 1
ATOM 3802 C CA . ALA A 1 496 ? -4.582 -11.739 0.431 1.00 96.88 496 ALA A CA 1
ATOM 3803 C C . ALA A 1 496 ? -5.935 -12.054 -0.232 1.00 96.88 496 ALA A C 1
ATOM 3805 O O . ALA A 1 496 ? -6.191 -13.207 -0.567 1.00 96.88 496 ALA A O 1
ATOM 3806 N N . GLY A 1 497 ? -6.778 -11.039 -0.458 1.00 97.56 497 GLY A N 1
ATOM 3807 C CA . GLY A 1 497 ? -8.070 -11.194 -1.135 1.00 97.56 497 GLY A CA 1
ATOM 3808 C C . GLY A 1 497 ? -7.931 -11.671 -2.583 1.00 97.56 497 GLY A C 1
ATOM 3809 O O . GLY A 1 497 ? -8.611 -12.604 -3.000 1.00 97.56 497 GLY A O 1
ATOM 3810 N N . ARG A 1 498 ? -6.983 -11.099 -3.329 1.00 95.75 498 ARG A N 1
ATOM 3811 C CA . ARG A 1 498 ? -6.658 -11.545 -4.692 1.00 95.75 498 ARG A CA 1
ATOM 3812 C C . ARG A 1 498 ? -6.122 -12.974 -4.721 1.00 95.75 498 ARG A C 1
ATOM 3814 O O . ARG A 1 498 ? -6.586 -13.806 -5.499 1.00 95.75 498 ARG A O 1
ATOM 3821 N N . LYS A 1 499 ? -5.163 -13.264 -3.841 1.00 96.62 499 LYS A N 1
ATOM 3822 C CA . LYS A 1 499 ? -4.543 -14.586 -3.719 1.00 96.62 499 LYS A CA 1
ATOM 3823 C C . LYS A 1 499 ? -5.583 -15.672 -3.440 1.00 96.62 499 LYS A C 1
ATOM 3825 O O . LYS A 1 499 ? -5.564 -16.718 -4.084 1.00 96.62 499 LYS A O 1
ATOM 3830 N N . VAL A 1 500 ? -6.498 -15.418 -2.503 1.00 97.88 500 VAL A N 1
ATOM 3831 C CA . VAL A 1 500 ? -7.527 -16.397 -2.139 1.00 97.88 500 VAL A CA 1
ATOM 3832 C C . VAL A 1 500 ? -8.615 -16.526 -3.206 1.00 97.88 500 VAL A C 1
ATOM 3834 O O . VAL A 1 500 ? -9.101 -17.630 -3.428 1.00 97.88 500 VAL A O 1
ATOM 3837 N N . ALA A 1 501 ? -8.955 -15.451 -3.926 1.00 97.88 501 ALA A N 1
ATOM 3838 C CA . ALA A 1 501 ? -9.871 -15.529 -5.065 1.00 97.88 501 ALA A CA 1
ATOM 3839 C C . ALA A 1 501 ? -9.341 -16.444 -6.174 1.00 97.88 501 ALA A C 1
ATOM 3841 O O . ALA A 1 501 ? -10.101 -17.256 -6.698 1.00 97.88 501 ALA A O 1
ATOM 3842 N N . LEU A 1 502 ? -8.042 -16.369 -6.491 1.00 97.25 502 LEU A N 1
ATOM 3843 C CA . LEU A 1 502 ? -7.415 -17.295 -7.436 1.00 97.25 502 LEU A CA 1
ATOM 3844 C C . LEU A 1 502 ? -7.491 -18.745 -6.938 1.00 97.25 502 LEU A C 1
ATOM 3846 O O . LEU A 1 502 ? -7.829 -19.642 -7.706 1.00 97.25 502 LEU A O 1
ATOM 3850 N N . SER A 1 503 ? -7.224 -18.983 -5.651 1.00 98.38 503 SER A N 1
ATOM 3851 C CA . SER A 1 503 ? -7.329 -20.326 -5.064 1.00 98.38 503 SER A CA 1
ATOM 3852 C C . SER A 1 503 ? -8.749 -20.883 -5.124 1.00 98.38 503 SER A C 1
ATOM 3854 O O . SER A 1 503 ? -8.936 -22.031 -5.510 1.00 98.38 503 SER A O 1
ATOM 3856 N N . ILE A 1 504 ? -9.754 -20.068 -4.794 1.00 98.69 504 ILE A N 1
ATOM 3857 C CA . ILE A 1 504 ? -11.166 -20.454 -4.888 1.00 98.69 504 ILE A CA 1
ATOM 3858 C C . ILE A 1 504 ? -11.538 -20.751 -6.342 1.00 98.69 504 ILE A C 1
ATOM 3860 O O . ILE A 1 504 ? -12.177 -21.764 -6.611 1.00 98.69 504 ILE A O 1
ATOM 3864 N N . HIS A 1 505 ? -11.119 -19.908 -7.290 1.00 97.94 505 HIS A N 1
ATOM 3865 C CA . HIS A 1 505 ? -11.388 -20.129 -8.709 1.00 97.94 505 HIS A CA 1
ATOM 3866 C C . HIS A 1 505 ? -10.820 -21.464 -9.205 1.00 97.94 505 HIS A C 1
ATOM 3868 O O . HIS A 1 505 ? -11.544 -22.206 -9.870 1.00 97.94 505 HIS A O 1
ATOM 3874 N N . ARG A 1 506 ? -9.570 -21.779 -8.846 1.00 97.38 506 ARG A N 1
ATOM 3875 C CA . ARG A 1 506 ? -8.909 -23.037 -9.215 1.00 97.38 506 ARG A CA 1
ATOM 3876 C C . ARG A 1 506 ? -9.569 -24.245 -8.574 1.00 97.38 506 ARG A C 1
ATOM 3878 O O . ARG A 1 506 ? -9.900 -25.190 -9.278 1.00 97.38 506 ARG A O 1
ATOM 3885 N N . TYR A 1 507 ? -9.861 -24.164 -7.277 1.00 98.25 507 TYR A N 1
ATOM 3886 C CA . TYR A 1 507 ? -10.597 -25.202 -6.557 1.00 98.25 507 TYR A CA 1
ATOM 3887 C C . TYR A 1 507 ? -11.932 -25.527 -7.240 1.00 98.25 507 TYR A C 1
ATOM 3889 O O . TYR A 1 507 ? -12.209 -26.683 -7.540 1.00 98.25 507 TYR A O 1
ATOM 3897 N N . LEU A 1 508 ? -12.732 -24.504 -7.559 1.00 97.81 508 LEU A N 1
ATOM 3898 C CA . LEU A 1 508 ? -14.035 -24.684 -8.207 1.00 97.81 508 LEU A CA 1
ATOM 3899 C C . LEU A 1 508 ? -13.942 -25.106 -9.683 1.00 97.81 508 LEU A C 1
ATOM 3901 O O . LEU A 1 508 ? -14.935 -25.580 -10.231 1.00 97.81 508 LEU A O 1
ATOM 3905 N N . SER A 1 509 ? -12.782 -24.934 -10.322 1.00 96.19 509 SER A N 1
ATOM 3906 C CA . SER A 1 509 ? -12.532 -25.354 -11.710 1.00 96.19 509 SER A CA 1
ATOM 3907 C C . SER A 1 509 ? -11.800 -26.700 -11.805 1.00 96.19 509 SER A C 1
ATOM 3909 O O . SER A 1 509 ? -11.572 -27.180 -12.909 1.00 96.19 509 SER A O 1
ATOM 3911 N N . GLY A 1 510 ? -11.445 -27.322 -10.672 1.00 95.88 510 GLY A N 1
ATOM 3912 C CA . GLY A 1 510 ? -10.678 -28.572 -10.637 1.00 95.88 510 GLY A CA 1
ATOM 3913 C C . GLY A 1 510 ? -9.202 -28.418 -11.027 1.00 95.88 510 GLY A C 1
ATOM 3914 O O . GLY A 1 510 ? -8.560 -29.400 -11.386 1.00 95.88 510 GLY A O 1
ATOM 3915 N N . GLU A 1 511 ? -8.663 -27.199 -10.977 1.00 96.62 511 GLU A N 1
ATOM 3916 C CA . GLU A 1 511 ? -7.259 -26.907 -11.276 1.00 96.62 511 GLU A CA 1
ATOM 3917 C C . GLU A 1 511 ? -6.375 -27.058 -10.030 1.00 96.62 511 GLU A C 1
ATOM 3919 O O . GLU A 1 511 ? -6.810 -26.811 -8.900 1.00 96.62 511 GLU A O 1
ATOM 3924 N N . ASP A 1 512 ? -5.096 -27.391 -10.230 1.00 96.06 512 ASP A N 1
ATOM 3925 C CA . ASP A 1 512 ? -4.127 -27.410 -9.135 1.00 96.06 512 ASP A CA 1
ATOM 3926 C C . ASP A 1 512 ? -3.928 -26.003 -8.548 1.00 96.06 512 ASP A C 1
ATOM 3928 O O . ASP A 1 512 ? -3.563 -25.041 -9.230 1.00 96.06 512 ASP A O 1
ATOM 3932 N N . LEU A 1 513 ? -4.109 -25.894 -7.231 1.00 95.81 513 LEU A N 1
ATOM 3933 C CA . LEU A 1 513 ? -3.990 -24.634 -6.509 1.00 95.81 513 LEU A CA 1
ATOM 3934 C C . LEU A 1 513 ? -2.582 -24.033 -6.590 1.00 95.81 513 LEU A C 1
ATOM 3936 O O . LEU A 1 513 ? -2.460 -22.809 -6.487 1.00 95.81 513 LEU A O 1
ATOM 3940 N N . ARG A 1 514 ? -1.538 -24.854 -6.766 1.00 94.44 514 ARG A N 1
ATOM 3941 C CA . ARG A 1 514 ? -0.131 -24.438 -6.626 1.00 94.44 514 ARG A CA 1
ATOM 3942 C C . ARG A 1 514 ? 0.536 -24.009 -7.934 1.00 94.44 514 ARG A C 1
ATOM 3944 O O . ARG A 1 514 ? 1.496 -23.252 -7.874 1.00 94.44 514 ARG A O 1
ATOM 3951 N N . THR A 1 515 ? 0.017 -24.437 -9.080 1.00 92.31 515 THR A N 1
ATOM 3952 C CA . THR A 1 515 ? 0.579 -24.174 -10.418 1.00 92.31 515 THR A CA 1
ATOM 3953 C C . THR A 1 515 ? 0.789 -22.675 -10.709 1.00 92.31 515 THR A C 1
ATOM 3955 O O . THR A 1 515 ? -0.085 -21.866 -10.403 1.00 92.31 515 THR A O 1
ATOM 3958 N N . ASN A 1 516 ? 1.899 -22.287 -11.350 1.00 87.19 516 ASN A N 1
ATOM 3959 C CA . ASN A 1 516 ? 2.179 -20.923 -11.839 1.00 87.19 516 ASN A CA 1
ATOM 3960 C C . ASN A 1 516 ? 1.964 -19.818 -10.784 1.00 87.19 516 ASN A C 1
ATOM 3962 O O . ASN A 1 516 ? 1.132 -18.923 -10.968 1.00 87.19 516 ASN A O 1
ATOM 3966 N N . ARG A 1 517 ? 2.643 -19.923 -9.637 1.00 86.38 517 ARG A N 1
ATOM 3967 C CA . ARG A 1 517 ? 2.573 -18.940 -8.535 1.00 86.38 517 ARG A CA 1
ATOM 3968 C C . ARG A 1 517 ? 3.922 -18.307 -8.192 1.00 86.38 517 ARG A C 1
ATOM 3970 O O . ARG A 1 517 ? 4.027 -17.608 -7.187 1.00 86.38 517 ARG A O 1
ATOM 3977 N N . GLU A 1 518 ? 4.942 -18.540 -9.010 1.00 80.62 518 GLU A N 1
ATOM 3978 C CA . GLU A 1 518 ? 6.312 -18.054 -8.817 1.00 80.62 518 GLU A CA 1
ATOM 3979 C C . GLU A 1 518 ? 6.374 -16.520 -8.827 1.00 80.62 518 GLU A C 1
ATOM 3981 O O . GLU A 1 518 ? 7.148 -15.926 -8.080 1.00 80.62 518 GLU A O 1
ATOM 3986 N N . ASP A 1 519 ? 5.490 -15.886 -9.602 1.00 73.62 519 ASP A N 1
ATOM 3987 C CA . ASP A 1 519 ? 5.400 -14.431 -9.734 1.00 73.62 519 ASP A CA 1
ATOM 3988 C C . ASP A 1 519 ? 4.445 -13.778 -8.713 1.00 73.62 519 ASP A C 1
ATOM 3990 O O . ASP A 1 519 ? 4.233 -12.561 -8.745 1.00 73.62 519 ASP A O 1
ATOM 3994 N N . GLU A 1 520 ? 3.827 -14.544 -7.799 1.00 79.94 520 GLU A N 1
ATOM 3995 C CA . GLU A 1 520 ? 2.957 -13.975 -6.765 1.00 79.94 520 GLU A CA 1
ATOM 3996 C C . GLU A 1 520 ? 3.767 -13.262 -5.675 1.00 79.94 520 GLU A C 1
ATOM 3998 O O . GLU A 1 520 ? 4.532 -13.867 -4.926 1.00 79.94 520 GLU A O 1
ATOM 4003 N N . GLY A 1 521 ? 3.483 -11.976 -5.474 1.00 73.19 521 GLY A N 1
ATOM 4004 C CA . GLY A 1 521 ? 4.023 -11.202 -4.360 1.00 73.19 521 GLY A CA 1
ATOM 4005 C C . GLY A 1 521 ? 5.037 -10.157 -4.801 1.00 73.19 521 GLY A C 1
ATOM 4006 O O . GLY A 1 521 ? 4.847 -9.494 -5.822 1.00 73.19 521 GLY A O 1
ATOM 4007 N N . LEU A 1 522 ? 6.053 -9.942 -3.963 1.00 79.69 522 LEU A N 1
ATOM 4008 C CA . LEU A 1 522 ? 7.047 -8.892 -4.163 1.00 79.69 522 LEU A CA 1
ATOM 4009 C C . LEU A 1 522 ? 8.139 -9.378 -5.117 1.00 79.69 522 LEU A C 1
ATOM 4011 O O . LEU A 1 522 ? 8.752 -10.412 -4.869 1.00 79.69 522 LEU A O 1
ATOM 4015 N N . SER A 1 523 ? 8.420 -8.602 -6.161 1.00 76.56 523 SER A N 1
ATOM 4016 C CA . SER A 1 523 ? 9.572 -8.857 -7.028 1.00 76.56 523 SER A CA 1
ATOM 4017 C C . SER A 1 523 ? 10.864 -8.420 -6.333 1.00 76.56 523 SER A C 1
ATOM 4019 O O . SER A 1 523 ? 10.935 -7.329 -5.760 1.00 76.56 523 SER A O 1
ATOM 4021 N N . THR A 1 524 ? 11.884 -9.276 -6.380 1.00 63.62 524 THR A N 1
ATOM 4022 C CA . THR A 1 524 ? 13.210 -9.034 -5.788 1.00 63.62 524 THR A CA 1
ATOM 4023 C C . THR A 1 524 ? 14.200 -8.393 -6.759 1.00 63.62 524 THR A C 1
ATOM 4025 O O . THR A 1 524 ? 15.270 -7.958 -6.335 1.00 63.62 524 THR A O 1
ATOM 4028 N N . GLU A 1 525 ? 13.869 -8.315 -8.048 1.00 67.19 525 GLU A N 1
ATOM 4029 C CA . GLU A 1 525 ? 14.740 -7.717 -9.057 1.00 67.19 525 GLU A CA 1
ATOM 4030 C C . GLU A 1 525 ? 14.558 -6.199 -9.090 1.00 67.19 525 GLU A C 1
ATOM 4032 O O . GLU A 1 525 ? 13.548 -5.663 -9.549 1.00 67.19 525 GLU A O 1
ATOM 4037 N N . LEU A 1 526 ? 15.557 -5.479 -8.579 1.00 67.19 526 LEU A N 1
ATOM 4038 C CA . LEU A 1 526 ? 15.561 -4.022 -8.595 1.00 67.19 526 LEU A CA 1
ATOM 4039 C C . LEU A 1 526 ? 16.251 -3.514 -9.858 1.00 67.19 526 LEU A C 1
ATOM 4041 O O . LEU A 1 526 ? 17.460 -3.653 -10.030 1.00 67.19 526 LEU A O 1
ATOM 4045 N N . VAL A 1 527 ? 15.477 -2.856 -10.719 1.00 81.50 527 VAL A N 1
ATOM 4046 C CA . VAL A 1 527 ? 16.022 -2.105 -11.852 1.00 81.50 527 VAL A CA 1
ATOM 4047 C C . VAL A 1 527 ? 16.858 -0.938 -11.330 1.00 81.50 527 VAL A C 1
ATOM 4049 O O . VAL A 1 527 ? 16.344 -0.045 -10.649 1.00 81.50 527 VAL A O 1
ATOM 4052 N N . SER A 1 528 ? 18.139 -0.914 -11.688 1.00 78.69 528 SER A N 1
ATOM 4053 C CA . SER A 1 528 ? 18.984 0.266 -11.539 1.00 78.69 528 SER A CA 1
ATOM 4054 C C . SER A 1 528 ? 18.747 1.209 -12.716 1.00 78.69 528 SER A C 1
ATOM 4056 O O . SER A 1 528 ? 18.692 0.780 -13.865 1.00 78.69 528 SER A O 1
ATOM 4058 N N . VAL A 1 529 ? 18.589 2.500 -12.440 1.00 84.31 529 VAL A N 1
ATOM 4059 C CA . VAL A 1 529 ? 18.492 3.561 -13.454 1.00 84.31 529 VAL A CA 1
ATOM 4060 C C . VAL A 1 529 ? 19.610 4.563 -13.235 1.00 84.31 529 VAL A C 1
ATOM 4062 O O . VAL A 1 529 ? 20.058 4.746 -12.100 1.00 84.31 529 VAL A O 1
ATOM 4065 N N . ARG A 1 530 ? 20.066 5.207 -14.310 1.00 80.44 530 ARG A N 1
ATOM 4066 C CA . ARG A 1 530 ? 21.035 6.298 -14.197 1.00 80.44 530 ARG A CA 1
ATOM 4067 C C . ARG A 1 530 ? 20.375 7.529 -13.586 1.00 80.44 530 ARG A C 1
ATOM 4069 O O . ARG A 1 530 ? 19.295 7.931 -14.013 1.00 80.44 530 ARG A O 1
ATOM 4076 N N . ILE A 1 531 ? 21.051 8.127 -12.613 1.00 86.06 531 ILE A N 1
ATOM 4077 C CA . ILE A 1 531 ? 20.541 9.267 -11.840 1.00 86.06 531 ILE A CA 1
ATOM 4078 C C . ILE A 1 531 ? 21.466 10.489 -11.868 1.00 86.06 531 ILE A C 1
ATOM 4080 O O . ILE A 1 531 ? 21.078 11.563 -11.429 1.00 86.06 531 ILE A O 1
ATOM 4084 N N . ASP A 1 532 ? 22.667 10.346 -12.427 1.00 83.12 532 ASP A N 1
ATOM 4085 C CA . ASP A 1 532 ? 23.722 11.362 -12.483 1.00 83.12 532 ASP A CA 1
ATOM 4086 C C . ASP A 1 532 ? 23.313 12.634 -13.240 1.00 83.12 532 ASP A C 1
ATOM 4088 O O . ASP A 1 532 ? 23.763 13.725 -12.904 1.00 83.12 532 ASP A O 1
ATOM 4092 N N . LYS A 1 533 ? 22.431 12.504 -14.238 1.00 80.38 533 LYS A N 1
ATOM 4093 C CA . LYS A 1 533 ? 21.943 13.619 -15.071 1.00 80.38 533 LYS A CA 1
ATOM 4094 C C . LYS A 1 533 ? 20.529 14.083 -14.702 1.00 80.38 533 LYS A C 1
ATOM 4096 O O . LYS A 1 533 ? 19.903 14.795 -15.484 1.00 80.38 533 LYS A O 1
ATOM 4101 N N . VAL A 1 534 ? 19.984 13.639 -13.568 1.00 88.12 534 VAL A N 1
ATOM 4102 C CA . VAL A 1 534 ? 18.605 13.955 -13.172 1.00 88.12 534 VAL A CA 1
ATOM 4103 C C . VAL A 1 534 ? 18.584 15.204 -12.295 1.00 88.12 534 VAL A C 1
ATOM 4105 O O . VAL A 1 534 ? 19.197 15.241 -11.233 1.00 88.12 534 VAL A O 1
ATOM 4108 N N . GLU A 1 535 ? 17.823 16.214 -12.712 1.00 90.81 535 GLU A N 1
ATOM 4109 C CA . GLU A 1 535 ? 17.605 17.425 -11.918 1.00 90.81 535 GLU A CA 1
ATOM 4110 C C . GLU A 1 535 ? 16.780 17.152 -10.654 1.00 90.81 535 GLU A C 1
ATOM 4112 O O . GLU A 1 535 ? 15.754 16.453 -10.689 1.00 90.81 535 GLU A O 1
ATOM 4117 N N . THR A 1 536 ? 17.185 17.782 -9.550 1.00 94.50 536 THR A N 1
ATOM 4118 C CA . THR A 1 536 ? 16.437 17.767 -8.294 1.00 94.50 536 THR A CA 1
ATOM 4119 C C . THR A 1 536 ? 15.206 18.665 -8.392 1.00 94.50 536 THR A C 1
ATOM 4121 O O . THR A 1 536 ? 15.250 19.775 -8.923 1.00 94.50 536 THR A O 1
ATOM 4124 N N . LYS A 1 537 ? 14.071 18.174 -7.893 1.00 94.75 537 LYS A N 1
ATOM 4125 C CA . LYS A 1 537 ? 12.793 18.896 -7.866 1.00 94.75 537 LYS A CA 1
ATOM 4126 C C . LYS A 1 537 ? 12.048 18.563 -6.574 1.00 94.75 537 LYS A C 1
ATOM 4128 O O . LYS A 1 537 ? 12.009 17.386 -6.204 1.00 94.75 537 LYS A O 1
ATOM 4133 N N . PRO A 1 538 ? 11.436 19.552 -5.898 1.00 95.00 538 PRO A N 1
ATOM 4134 C CA . PRO A 1 538 ? 10.686 19.298 -4.674 1.00 95.00 538 PRO A CA 1
ATOM 4135 C C . PRO A 1 538 ? 9.497 18.370 -4.946 1.00 95.00 538 PRO A C 1
ATOM 4137 O O . PRO A 1 538 ? 8.869 18.440 -6.005 1.00 95.00 538 PRO A O 1
ATOM 4140 N N . ARG A 1 539 ? 9.198 17.500 -3.978 1.00 96.38 539 ARG A N 1
ATOM 4141 C CA . ARG A 1 539 ? 7.990 16.670 -3.989 1.00 96.38 539 ARG A CA 1
ATOM 4142 C C . ARG A 1 539 ? 6.774 17.545 -3.733 1.00 96.38 539 ARG A C 1
ATOM 4144 O O . ARG A 1 539 ? 6.818 18.416 -2.870 1.00 96.38 539 ARG A O 1
ATOM 4151 N N . VAL A 1 540 ? 5.694 17.294 -4.467 1.00 96.44 540 VAL A N 1
ATOM 4152 C CA . VAL A 1 540 ? 4.421 17.975 -4.219 1.00 96.44 540 VAL A CA 1
ATOM 4153 C C . VAL A 1 540 ? 3.854 17.554 -2.869 1.00 96.44 540 VAL A C 1
ATOM 4155 O O . VAL A 1 540 ? 3.716 16.364 -2.581 1.00 96.44 540 VAL A O 1
ATOM 4158 N N . GLU A 1 541 ? 3.512 18.548 -2.057 1.00 90.88 541 GLU A N 1
ATOM 4159 C CA . GLU A 1 541 ? 2.826 18.361 -0.783 1.00 90.88 541 GLU A CA 1
ATOM 4160 C C . GLU A 1 541 ? 1.309 18.456 -0.966 1.00 90.88 541 GLU A C 1
ATOM 4162 O O . GLU A 1 541 ? 0.805 19.209 -1.805 1.00 90.88 541 GLU A O 1
ATOM 4167 N N . GLU A 1 542 ? 0.571 17.689 -0.165 1.00 91.50 542 GLU A N 1
ATOM 4168 C CA . GLU A 1 542 ? -0.881 17.812 -0.086 1.00 91.50 542 GLU A CA 1
ATOM 4169 C C . GLU A 1 542 ? -1.237 19.064 0.729 1.00 91.50 542 GLU A C 1
ATOM 4171 O O . GLU A 1 542 ? -0.826 19.167 1.891 1.00 91.50 542 GLU A O 1
ATOM 4176 N N . PRO A 1 543 ? -2.003 20.023 0.174 1.00 92.94 543 PRO A N 1
ATOM 4177 C CA . PRO A 1 543 ? -2.560 21.093 0.986 1.00 92.94 543 PRO A CA 1
ATOM 4178 C C . PRO A 1 543 ? -3.466 20.494 2.063 1.00 92.94 543 PRO A C 1
ATOM 4180 O O . PRO A 1 543 ? -4.120 19.480 1.839 1.00 92.94 543 PRO A O 1
ATOM 4183 N N . ALA A 1 544 ? -3.542 21.128 3.229 1.00 93.69 544 ALA A N 1
ATOM 4184 C CA . ALA A 1 544 ? -4.386 20.661 4.322 1.00 93.69 544 ALA A CA 1
ATOM 4185 C C . ALA A 1 544 ? -5.400 21.735 4.727 1.00 93.69 544 ALA A C 1
ATOM 4187 O O . ALA A 1 544 ? -5.103 22.929 4.658 1.00 93.69 544 ALA A O 1
ATOM 4188 N N . LEU A 1 545 ? -6.585 21.320 5.186 1.00 94.56 545 LEU A N 1
ATOM 4189 C CA . LEU A 1 545 ? -7.582 22.232 5.757 1.00 94.56 545 LEU A CA 1
ATOM 4190 C C . LEU A 1 545 ? -6.983 23.067 6.890 1.00 94.56 545 LEU A C 1
ATOM 4192 O O . LEU A 1 545 ? -6.124 22.587 7.638 1.00 94.56 545 LEU A O 1
ATOM 4196 N N . SER A 1 546 ? -7.478 24.288 7.079 1.00 94.69 546 SER A N 1
ATOM 4197 C CA . SER A 1 546 ? -7.055 25.115 8.211 1.00 94.69 546 SER A CA 1
ATOM 4198 C C . SER A 1 546 ? -7.497 24.501 9.546 1.00 94.69 546 SER A C 1
ATOM 4200 O O . SER A 1 546 ? -8.516 23.816 9.614 1.00 94.69 546 SER A O 1
ATOM 4202 N N . ILE A 1 547 ? -6.770 24.767 10.638 1.00 93.31 547 ILE A N 1
ATOM 4203 C CA . ILE A 1 547 ? -7.117 24.240 11.975 1.00 93.31 547 ILE A CA 1
ATOM 4204 C C . ILE A 1 547 ? -8.551 24.603 12.380 1.00 93.31 547 ILE A C 1
ATOM 4206 O O . ILE A 1 547 ? -9.275 23.761 12.904 1.00 93.31 547 ILE A O 1
ATOM 4210 N N . LYS A 1 548 ? -9.000 25.818 12.046 1.00 92.44 548 LYS A N 1
ATOM 4211 C CA . LYS A 1 548 ? -10.363 26.285 12.322 1.00 92.44 548 LYS A CA 1
ATOM 4212 C C . LYS A 1 548 ? -11.438 25.453 11.612 1.00 92.44 548 LYS A C 1
ATOM 4214 O O . LYS A 1 548 ? -12.508 25.250 12.165 1.00 92.44 548 LYS A O 1
ATOM 4219 N N . GLU A 1 549 ? -11.174 24.962 10.403 1.00 92.88 549 GLU A N 1
ATOM 4220 C CA . GLU A 1 549 ? -12.134 24.147 9.640 1.00 92.88 549 GLU A CA 1
ATOM 4221 C C . GLU A 1 549 ? -12.170 22.675 10.067 1.00 92.88 549 GLU A C 1
ATOM 4223 O O . GLU A 1 549 ? -13.105 21.945 9.715 1.00 92.88 549 GLU A O 1
ATOM 4228 N N . ARG A 1 550 ? -11.143 22.231 10.800 1.00 92.81 550 ARG A N 1
ATOM 4229 C CA . ARG A 1 550 ? -11.057 20.889 11.390 1.00 92.81 550 ARG A CA 1
ATOM 4230 C C . ARG A 1 550 ? -11.780 20.805 12.727 1.00 92.81 550 ARG A C 1
ATOM 4232 O O . ARG A 1 550 ? -12.176 19.710 13.127 1.00 92.81 550 ARG A O 1
ATOM 4239 N N . ASP A 1 551 ? -11.928 21.938 13.407 1.00 88.06 551 ASP A N 1
ATOM 4240 C CA . ASP A 1 551 ? -12.594 22.012 14.697 1.00 88.06 551 ASP A CA 1
ATOM 4241 C C . ASP A 1 551 ? -14.040 21.521 14.587 1.00 88.06 551 ASP A C 1
ATOM 4243 O O . ASP A 1 551 ? -14.777 21.892 13.670 1.00 88.06 551 ASP A O 1
ATOM 4247 N N . HIS A 1 552 ? -14.415 20.613 15.484 1.00 88.31 552 HIS A N 1
ATOM 4248 C CA . HIS A 1 552 ? -15.723 19.955 15.493 1.00 88.31 552 HIS A CA 1
ATOM 4249 C C . HIS A 1 552 ? -16.200 19.384 14.138 1.00 88.31 552 HIS A C 1
ATOM 4251 O O . HIS A 1 552 ? -17.399 19.258 13.881 1.00 88.31 552 HIS A O 1
ATOM 4257 N N . SER A 1 553 ? -15.263 19.016 13.257 1.00 92.50 553 SER A N 1
ATOM 4258 C CA . SER A 1 553 ? -15.540 18.691 11.859 1.00 92.50 553 SER A CA 1
ATOM 4259 C C . SER A 1 553 ? -14.804 17.427 11.421 1.00 92.50 553 SER A C 1
ATOM 4261 O O . SER A 1 553 ? -13.605 17.253 11.634 1.00 92.50 553 SER A O 1
ATOM 4263 N N . PHE A 1 554 ? -15.527 16.531 10.750 1.00 93.06 554 PHE A N 1
ATOM 4264 C CA . PHE A 1 554 ? -14.966 15.324 10.133 1.00 93.06 554 PHE A CA 1
ATOM 4265 C C . PHE A 1 554 ? -14.692 15.498 8.633 1.00 93.06 554 PHE A C 1
ATOM 4267 O O . PHE A 1 554 ? -14.560 14.500 7.924 1.00 93.06 554 PHE A O 1
ATOM 4274 N N . LYS A 1 555 ? -14.607 16.744 8.140 1.00 94.25 555 LYS A N 1
ATOM 4275 C CA . LYS A 1 555 ? -14.168 17.016 6.765 1.00 94.25 555 LYS A CA 1
ATOM 4276 C C . LYS A 1 555 ? -12.782 16.417 6.521 1.00 94.25 555 LYS A C 1
ATOM 4278 O O . LYS A 1 555 ? -11.951 16.354 7.430 1.00 94.25 555 LYS A O 1
ATOM 4283 N N . GLU A 1 556 ? -12.559 15.978 5.287 1.00 94.44 556 GLU A N 1
ATOM 4284 C CA . GLU A 1 556 ? -11.273 15.429 4.873 1.00 94.44 556 GLU A CA 1
ATOM 4285 C C . GLU A 1 556 ? -10.166 16.476 5.034 1.00 94.44 556 GLU A C 1
ATOM 4287 O O . GLU A 1 556 ? -10.298 17.582 4.518 1.00 94.44 556 GLU A O 1
ATOM 4292 N N . VAL A 1 557 ? -9.100 16.145 5.769 1.00 93.56 557 VAL A N 1
ATOM 4293 C CA . VAL A 1 557 ? -8.050 17.123 6.103 1.00 93.56 557 VAL A CA 1
ATOM 4294 C C . VAL A 1 557 ? -7.115 17.375 4.935 1.00 93.56 557 VAL A C 1
ATOM 4296 O O . VAL A 1 557 ? -6.869 18.532 4.606 1.00 93.56 557 VAL A O 1
ATOM 4299 N N . ASN A 1 558 ? -6.591 16.311 4.332 1.00 92.25 558 ASN A N 1
ATOM 4300 C CA . ASN A 1 558 ? -5.655 16.422 3.220 1.00 92.25 558 ASN A CA 1
ATOM 4301 C C . ASN A 1 558 ? -6.465 16.688 1.954 1.00 92.25 558 ASN A C 1
ATOM 4303 O O . ASN A 1 558 ? -7.351 15.908 1.615 1.00 92.25 558 ASN A O 1
ATOM 4307 N N . LEU A 1 559 ? -6.170 17.766 1.247 1.00 93.06 559 LEU A N 1
ATOM 4308 C CA . LEU A 1 559 ? -6.840 18.198 0.028 1.00 93.06 559 LEU A CA 1
ATOM 4309 C C . LEU A 1 559 ? -6.002 17.835 -1.201 1.00 93.06 559 LEU A C 1
ATOM 4311 O O . LEU A 1 559 ? -4.803 17.573 -1.107 1.00 93.06 559 LEU A O 1
ATOM 4315 N N . LEU A 1 560 ? -6.636 17.834 -2.374 1.00 94.31 560 LEU A N 1
ATOM 4316 C CA . LEU A 1 560 ? -5.919 17.628 -3.628 1.00 94.31 560 LEU A CA 1
ATOM 4317 C C . LEU A 1 560 ? -5.144 18.894 -4.037 1.00 94.31 560 LEU A C 1
ATOM 4319 O O . LEU A 1 560 ? -5.717 19.986 -4.020 1.00 94.31 560 LEU A O 1
ATOM 4323 N N . PRO A 1 561 ? -3.878 18.760 -4.469 1.00 95.56 561 PRO A N 1
ATOM 4324 C CA . PRO A 1 561 ? -3.143 19.826 -5.141 1.00 95.56 561 PRO A CA 1
ATOM 4325 C C . PRO A 1 561 ? -3.761 20.217 -6.491 1.00 95.56 561 PRO A C 1
ATOM 4327 O O . PRO A 1 561 ? -4.643 19.537 -7.027 1.00 95.56 561 PRO A O 1
ATOM 4330 N N . SER A 1 562 ? -3.246 21.299 -7.082 1.00 96.31 562 SER A N 1
ATOM 4331 C CA . SER A 1 562 ? -3.647 21.717 -8.427 1.00 96.31 562 SER A CA 1
ATOM 4332 C C . SER A 1 562 ? -3.261 20.682 -9.491 1.00 96.31 562 SER A C 1
ATOM 4334 O O . SER A 1 562 ? -2.356 19.861 -9.309 1.00 96.31 562 SER A O 1
ATOM 4336 N N . LYS A 1 563 ? -3.933 20.737 -10.647 1.00 96.50 563 LYS A N 1
ATOM 4337 C CA . LYS A 1 563 ? -3.619 19.875 -11.796 1.00 96.50 563 LYS A CA 1
ATOM 4338 C C . LYS A 1 563 ? -2.162 20.038 -12.238 1.00 96.50 563 LYS A C 1
ATOM 4340 O O . LYS A 1 563 ? -1.508 19.056 -12.571 1.00 96.50 563 LYS A O 1
ATOM 4345 N N . GLU A 1 564 ? -1.654 21.263 -12.216 1.00 97.06 564 GLU A N 1
ATOM 4346 C CA . GLU A 1 564 ? -0.292 21.614 -12.615 1.00 97.06 564 GLU A CA 1
ATOM 4347 C C . GLU A 1 564 ? 0.731 20.990 -11.662 1.00 97.06 564 GLU A C 1
ATOM 4349 O O . GLU A 1 564 ? 1.729 20.428 -12.113 1.00 97.06 564 GLU A O 1
ATOM 4354 N N . ALA A 1 565 ? 0.454 21.010 -10.353 1.00 97.44 565 ALA A N 1
ATOM 4355 C CA . ALA A 1 565 ? 1.288 20.343 -9.361 1.00 97.44 565 ALA A CA 1
ATOM 4356 C C . ALA A 1 565 ? 1.320 18.826 -9.599 1.00 97.44 565 ALA A C 1
ATOM 4358 O O . ALA A 1 565 ? 2.388 18.225 -9.621 1.00 97.44 565 ALA A O 1
ATOM 4359 N N . ILE A 1 566 ? 0.171 18.206 -9.871 1.00 97.88 566 ILE A N 1
ATOM 4360 C CA . ILE A 1 566 ? 0.086 16.766 -10.155 1.00 97.88 566 ILE A CA 1
ATOM 4361 C C . ILE A 1 566 ? 0.861 16.373 -11.417 1.00 97.88 566 ILE A C 1
ATOM 4363 O O . ILE A 1 566 ? 1.568 15.364 -11.418 1.00 97.88 566 ILE A O 1
ATOM 4367 N N . LEU A 1 567 ? 0.763 17.173 -12.481 1.00 97.94 567 LEU A N 1
ATOM 4368 C CA . LEU A 1 567 ? 1.544 16.970 -13.702 1.00 97.94 567 LEU A CA 1
ATOM 4369 C C . LEU A 1 567 ? 3.046 17.082 -13.424 1.00 97.94 567 LEU A C 1
ATOM 4371 O O . LEU A 1 567 ? 3.809 16.210 -13.839 1.00 97.94 567 LEU A O 1
ATOM 4375 N N . SER A 1 568 ? 3.455 18.109 -12.675 1.00 97.12 568 SER A N 1
ATOM 4376 C CA . SER A 1 568 ? 4.847 18.311 -12.259 1.00 97.12 568 SER A CA 1
ATOM 4377 C C . SER A 1 568 ? 5.376 17.129 -11.437 1.00 97.12 568 SER A C 1
ATOM 4379 O O . SER A 1 568 ? 6.462 16.617 -11.708 1.00 97.12 568 SER A O 1
ATOM 4381 N N . GLU A 1 569 ? 4.583 16.624 -10.488 1.00 98.06 569 GLU A N 1
ATOM 4382 C CA . GLU A 1 569 ? 4.940 15.461 -9.671 1.00 98.06 569 GLU A CA 1
ATOM 4383 C C . GLU A 1 569 ? 5.106 14.195 -10.519 1.00 98.06 569 GLU A C 1
ATOM 4385 O O . GLU A 1 569 ? 6.079 13.460 -10.356 1.00 98.06 569 GLU A O 1
ATOM 4390 N N . ALA A 1 570 ? 4.206 13.952 -11.475 1.00 97.75 570 ALA A N 1
ATOM 4391 C CA . ALA A 1 570 ? 4.318 12.811 -12.379 1.00 97.75 570 ALA A CA 1
ATOM 4392 C C . ALA A 1 570 ? 5.548 12.904 -13.300 1.00 97.75 570 ALA A C 1
ATOM 4394 O O . ALA A 1 570 ? 6.218 11.899 -13.540 1.00 97.75 570 ALA A O 1
ATOM 4395 N N . GLN A 1 571 ? 5.897 14.108 -13.761 1.00 95.38 571 GLN A N 1
ATOM 4396 C CA . GLN A 1 571 ? 7.080 14.368 -14.591 1.00 95.38 571 GLN A CA 1
ATOM 4397 C C . GLN A 1 571 ? 8.413 14.188 -13.844 1.00 95.38 571 GLN A C 1
ATOM 4399 O O . GLN A 1 571 ? 9.465 14.126 -14.478 1.00 95.38 571 GLN A O 1
ATOM 4404 N N . ARG A 1 572 ? 8.404 14.064 -12.509 1.00 96.25 572 ARG A N 1
ATOM 4405 C CA . ARG A 1 572 ? 9.599 13.678 -11.735 1.00 96.25 572 ARG A CA 1
ATOM 4406 C C . ARG A 1 572 ? 9.935 12.186 -11.884 1.00 96.25 572 ARG A C 1
ATOM 4408 O O . ARG A 1 572 ? 11.031 11.775 -11.496 1.00 96.25 572 ARG A O 1
ATOM 4415 N N . CYS A 1 573 ? 9.023 11.359 -12.402 1.00 95.50 573 CYS A N 1
ATOM 4416 C CA . CYS A 1 573 ? 9.229 9.917 -12.532 1.00 95.50 573 CYS A CA 1
ATOM 4417 C C . CYS A 1 573 ? 10.434 9.580 -13.426 1.00 95.50 573 CYS A C 1
ATOM 4419 O O . CYS A 1 573 ? 10.618 10.162 -14.487 1.00 95.50 573 CYS A O 1
ATOM 4421 N N . LEU A 1 574 ? 11.228 8.582 -13.024 1.00 93.94 574 LEU A N 1
ATOM 4422 C CA . LEU A 1 574 ? 12.374 8.095 -13.811 1.00 93.94 574 LEU A CA 1
ATOM 4423 C C . LEU A 1 574 ? 11.995 7.012 -14.837 1.00 93.94 574 LEU A C 1
ATOM 4425 O O . LEU A 1 574 ? 12.868 6.467 -15.501 1.00 93.94 574 LEU A O 1
ATOM 4429 N N . HIS A 1 575 ? 10.711 6.645 -14.927 1.00 92.69 575 HIS A N 1
ATOM 4430 C CA . HIS A 1 575 ? 10.185 5.634 -15.856 1.00 92.69 575 HIS A CA 1
ATOM 4431 C C . HIS A 1 575 ? 10.940 4.287 -15.851 1.00 92.69 575 HIS A C 1
ATOM 4433 O O . HIS A 1 575 ? 11.069 3.637 -16.882 1.00 92.69 575 HIS A O 1
ATOM 4439 N N . CYS A 1 576 ? 11.424 3.856 -14.680 1.00 92.25 576 CYS A N 1
ATOM 4440 C CA . CYS A 1 576 ? 12.301 2.691 -14.518 1.00 92.25 576 CYS A CA 1
ATOM 4441 C C . CYS A 1 576 ? 11.791 1.427 -15.235 1.00 92.25 576 CYS A C 1
ATOM 4443 O O . CYS A 1 576 ? 10.632 1.039 -15.078 1.00 92.25 576 CYS A O 1
ATOM 4445 N N . GLY A 1 577 ? 12.696 0.745 -15.934 1.00 88.81 577 GLY A N 1
ATOM 4446 C CA . GLY A 1 577 ? 12.527 -0.617 -16.433 1.00 88.81 577 GLY A CA 1
ATOM 4447 C C . GLY A 1 577 ? 11.813 -0.761 -17.772 1.00 88.81 577 GLY A C 1
ATOM 4448 O O . GLY A 1 577 ? 11.885 -1.836 -18.346 1.00 88.81 577 GLY A O 1
ATOM 4449 N N . ILE A 1 578 ? 11.161 0.280 -18.295 1.00 88.69 578 ILE A N 1
ATOM 4450 C CA . ILE A 1 578 ? 10.446 0.220 -19.582 1.00 88.69 578 ILE A CA 1
ATOM 4451 C C . ILE A 1 578 ? 10.808 1.429 -20.443 1.00 88.69 578 ILE A C 1
ATOM 4453 O O . ILE A 1 578 ? 11.167 2.500 -19.946 1.00 88.69 578 ILE A O 1
ATOM 4457 N N . CYS A 1 579 ? 10.773 1.255 -21.763 1.00 88.75 579 CYS A N 1
ATOM 4458 C CA . CYS A 1 579 ? 11.009 2.348 -22.693 1.00 88.75 579 CYS A CA 1
ATOM 4459 C C . CYS A 1 579 ? 9.861 3.372 -22.628 1.00 88.75 579 CYS A C 1
ATOM 4461 O O . CYS A 1 579 ? 8.713 3.039 -22.902 1.00 88.75 579 CYS A O 1
ATOM 4463 N N . HIS A 1 580 ? 10.172 4.632 -22.315 1.00 87.62 580 HIS A N 1
ATOM 4464 C CA . HIS A 1 580 ? 9.196 5.738 -22.295 1.00 87.62 580 HIS A CA 1
ATOM 4465 C C . HIS A 1 580 ? 9.213 6.587 -23.594 1.00 87.62 580 HIS A C 1
ATOM 4467 O O . HIS A 1 580 ? 8.462 7.546 -23.739 1.00 87.62 580 HIS A O 1
ATOM 4473 N N . GLN A 1 581 ? 10.013 6.193 -24.591 1.00 89.00 581 GLN A N 1
ATOM 4474 C CA . GLN A 1 581 ? 10.120 6.869 -25.893 1.00 89.00 581 GLN A CA 1
ATOM 4475 C C . GLN A 1 581 ? 10.716 8.293 -25.862 1.00 89.00 581 GLN A C 1
ATOM 4477 O O . GLN A 1 581 ? 10.308 9.168 -26.621 1.00 89.00 581 GLN A O 1
ATOM 4482 N N . CYS A 1 582 ? 11.735 8.517 -25.026 1.00 88.50 582 CYS A N 1
ATOM 4483 C CA . CYS A 1 582 ? 12.452 9.798 -24.901 1.00 88.50 582 CYS A CA 1
ATOM 4484 C C . CYS A 1 582 ? 13.438 10.124 -26.041 1.00 88.50 582 CYS A C 1
ATOM 4486 O O . CYS A 1 582 ? 14.191 11.088 -25.938 1.00 88.50 582 CYS A O 1
ATOM 4488 N N . ASP A 1 583 ? 13.519 9.289 -27.078 1.00 92.88 583 ASP A N 1
ATOM 4489 C CA . ASP A 1 583 ? 14.397 9.433 -28.251 1.00 92.88 583 ASP A CA 1
ATOM 4490 C C . ASP A 1 583 ? 15.918 9.443 -27.961 1.00 92.88 583 ASP A C 1
ATOM 4492 O O . ASP A 1 583 ? 16.723 9.405 -28.890 1.00 92.88 583 ASP A O 1
ATOM 4496 N N . THR A 1 584 ? 16.356 9.372 -26.697 1.00 91.69 584 THR A N 1
ATOM 4497 C CA . THR A 1 584 ? 17.778 9.434 -26.307 1.00 91.69 584 THR A CA 1
ATOM 4498 C C . THR A 1 584 ? 18.629 8.362 -26.983 1.00 91.69 584 THR A C 1
ATOM 4500 O O . THR A 1 584 ? 19.682 8.667 -27.528 1.00 91.69 584 THR A O 1
ATOM 4503 N N . CYS A 1 585 ? 18.181 7.107 -26.993 1.00 93.06 585 CYS A N 1
ATOM 4504 C CA . CYS A 1 585 ? 18.921 6.011 -27.625 1.00 93.06 585 CYS A CA 1
ATOM 4505 C C . CYS A 1 585 ? 19.102 6.210 -29.140 1.00 93.06 585 CYS A C 1
ATOM 4507 O O . CYS A 1 585 ? 20.164 5.888 -29.668 1.00 93.06 585 CYS A O 1
ATOM 4509 N N . MET A 1 586 ? 18.103 6.786 -29.815 1.00 94.81 586 MET A N 1
ATOM 4510 C CA . MET A 1 586 ? 18.157 7.136 -31.233 1.00 94.81 586 MET A CA 1
ATOM 4511 C C . MET A 1 586 ? 19.137 8.291 -31.467 1.00 94.81 586 MET A C 1
ATOM 4513 O O . MET A 1 586 ? 20.032 8.170 -32.297 1.00 94.81 586 MET A O 1
ATOM 4517 N N . ILE A 1 587 ? 19.024 9.366 -30.681 1.00 93.19 587 ILE A N 1
ATOM 4518 C CA . ILE A 1 587 ? 19.867 10.569 -30.786 1.00 93.19 587 ILE A CA 1
ATOM 4519 C C . ILE A 1 587 ? 21.340 10.261 -30.478 1.00 93.19 587 ILE A C 1
ATOM 4521 O O . ILE A 1 587 ? 22.241 10.805 -31.111 1.00 93.19 587 ILE A O 1
ATOM 4525 N N . GLN A 1 588 ? 21.603 9.397 -29.496 1.00 90.31 588 GLN A N 1
ATOM 4526 C CA . GLN A 1 588 ? 22.961 9.073 -29.053 1.00 90.31 588 GLN A CA 1
ATOM 4527 C C . GLN A 1 588 ? 23.604 7.937 -29.862 1.00 90.31 588 GLN A C 1
ATOM 4529 O O . GLN A 1 588 ? 24.775 7.635 -29.641 1.00 90.31 588 GLN A O 1
ATOM 4534 N N . CYS A 1 589 ? 22.881 7.295 -30.789 1.00 91.75 589 CYS A N 1
ATOM 4535 C CA . CYS A 1 589 ? 23.425 6.196 -31.582 1.00 91.75 589 CYS A CA 1
ATOM 4536 C C . CYS A 1 589 ? 24.488 6.711 -32.573 1.00 91.75 589 CYS A C 1
ATOM 4538 O O . CYS A 1 589 ? 24.133 7.410 -33.522 1.00 91.75 589 CYS A O 1
ATOM 4540 N N . PRO A 1 590 ? 25.775 6.336 -32.428 1.00 86.75 590 PRO A N 1
ATOM 4541 C CA . PRO A 1 590 ? 26.841 6.876 -33.277 1.00 86.75 590 PRO A CA 1
ATOM 4542 C C . PRO A 1 590 ? 26.761 6.406 -34.736 1.00 86.75 590 PRO A C 1
ATOM 4544 O O . PRO A 1 590 ? 27.310 7.058 -35.614 1.00 86.75 590 PRO A O 1
ATOM 4547 N N . GLU A 1 591 ? 26.081 5.288 -34.993 1.00 87.94 591 GLU A N 1
ATOM 4548 C CA . GLU A 1 591 ? 25.989 4.668 -36.323 1.00 87.94 591 GLU A CA 1
ATOM 4549 C C . GLU A 1 591 ? 24.602 4.853 -36.968 1.00 87.94 591 GLU A C 1
ATOM 4551 O O . GLU A 1 591 ? 24.330 4.304 -38.034 1.00 87.94 591 GLU A O 1
ATOM 4556 N N . GLY A 1 592 ? 23.677 5.571 -36.310 1.00 90.50 592 GLY A N 1
ATOM 4557 C CA . GLY A 1 592 ? 22.297 5.705 -36.797 1.00 90.50 592 GLY A CA 1
ATOM 4558 C C . GLY A 1 592 ? 21.570 4.358 -36.940 1.00 90.50 592 GLY A C 1
ATOM 4559 O O . GLY A 1 592 ? 20.752 4.172 -37.840 1.00 90.50 592 GLY A O 1
ATOM 4560 N N . ALA A 1 593 ? 21.903 3.391 -36.080 1.00 91.44 593 ALA A N 1
ATOM 4561 C CA . ALA A 1 593 ? 21.365 2.033 -36.117 1.00 91.44 593 ALA A CA 1
ATOM 4562 C C . ALA A 1 593 ? 19.977 1.906 -35.466 1.00 91.44 593 ALA A C 1
ATOM 4564 O O . ALA A 1 593 ? 19.338 0.872 -35.613 1.00 91.44 593 ALA A O 1
ATOM 4565 N N . ILE A 1 594 ? 19.501 2.919 -34.739 1.00 94.62 594 ILE A N 1
ATOM 4566 C CA . ILE A 1 594 ? 18.214 2.891 -34.031 1.00 94.62 594 ILE A CA 1
ATOM 4567 C C . ILE A 1 594 ? 17.230 3.812 -34.753 1.00 94.62 594 ILE A C 1
ATOM 4569 O O . ILE A 1 594 ? 17.559 4.958 -35.043 1.00 94.62 594 ILE A O 1
ATOM 4573 N N . SER A 1 595 ? 16.021 3.317 -35.019 1.00 93.75 595 SER A N 1
ATOM 4574 C CA . SER A 1 595 ? 14.943 4.065 -35.682 1.00 93.75 595 SER A CA 1
ATOM 4575 C C . SER A 1 595 ? 13.631 3.948 -34.907 1.00 93.75 595 SER A C 1
ATOM 4577 O O . SER A 1 595 ? 13.370 2.924 -34.272 1.00 93.75 595 SER A O 1
ATOM 4579 N N . LYS A 1 596 ? 12.814 5.005 -34.932 1.00 92.88 596 LYS A N 1
ATOM 4580 C CA . LYS A 1 596 ? 11.522 5.069 -34.233 1.00 92.88 596 LYS A CA 1
ATOM 4581 C C . LYS A 1 596 ? 10.422 4.359 -35.028 1.00 92.88 596 LYS A C 1
ATOM 4583 O O . LYS A 1 596 ? 10.385 4.445 -36.254 1.00 92.88 596 LYS A O 1
ATOM 4588 N N . ARG A 1 597 ? 9.516 3.682 -34.324 1.00 87.81 597 ARG A N 1
ATOM 4589 C CA . ARG A 1 597 ? 8.256 3.115 -34.833 1.00 87.81 597 ARG A CA 1
ATOM 4590 C C . ARG A 1 597 ? 7.106 3.489 -33.899 1.00 87.81 597 ARG A C 1
ATOM 4592 O O . ARG A 1 597 ? 7.333 3.989 -32.804 1.00 87.81 597 ARG A O 1
ATOM 4599 N N . GLU A 1 598 ? 5.878 3.202 -34.320 1.00 77.94 598 GLU A N 1
ATOM 4600 C CA . GLU A 1 598 ? 4.659 3.508 -33.559 1.00 77.94 598 GLU A CA 1
ATOM 4601 C C . GLU A 1 598 ? 4.668 2.913 -32.135 1.00 77.94 598 GLU A C 1
ATOM 4603 O O . GLU A 1 598 ? 4.278 3.578 -31.180 1.00 77.94 598 GLU A O 1
ATOM 4608 N N . ALA A 1 599 ? 5.209 1.700 -31.971 1.00 74.31 599 ALA A N 1
ATOM 4609 C CA . ALA A 1 599 ? 5.281 0.991 -30.689 1.00 74.31 599 ALA A CA 1
ATOM 4610 C C . ALA A 1 599 ? 6.648 1.088 -29.968 1.00 74.31 599 ALA A C 1
ATOM 4612 O O . ALA A 1 599 ? 6.888 0.333 -29.029 1.00 74.31 599 ALA A O 1
ATOM 4613 N N . GLY A 1 600 ? 7.567 1.971 -30.389 1.00 84.50 600 GLY A N 1
ATOM 4614 C CA . GLY A 1 600 ? 8.885 2.119 -29.749 1.00 84.50 600 GLY A CA 1
ATOM 4615 C C . GLY A 1 600 ? 10.039 2.299 -30.737 1.00 84.50 600 GLY A C 1
ATOM 4616 O O . GLY A 1 600 ? 10.003 3.187 -31.586 1.00 84.50 600 GLY A O 1
ATOM 4617 N N . TYR A 1 601 ? 11.085 1.473 -30.632 1.00 92.00 601 TYR A N 1
ATOM 4618 C CA . TYR A 1 601 ? 12.281 1.578 -31.477 1.00 92.00 601 TYR A CA 1
ATOM 4619 C C . TYR A 1 601 ? 12.717 0.227 -32.029 1.00 92.00 601 TYR A C 1
ATOM 4621 O O . TYR A 1 601 ? 12.546 -0.805 -31.385 1.00 92.00 601 TYR A O 1
ATOM 4629 N N . ILE A 1 602 ? 13.334 0.251 -33.210 1.00 92.25 602 ILE A N 1
ATOM 4630 C CA . ILE A 1 602 ? 13.966 -0.915 -33.830 1.00 92.25 602 ILE A CA 1
ATOM 4631 C C . ILE A 1 602 ? 15.447 -0.650 -34.053 1.00 92.25 602 ILE A C 1
ATOM 4633 O O . ILE A 1 602 ? 15.842 0.439 -34.478 1.00 92.25 602 ILE A O 1
ATOM 4637 N N . ILE A 1 603 ? 16.247 -1.682 -33.790 1.00 91.12 603 ILE A N 1
ATOM 4638 C CA . ILE A 1 603 ? 17.692 -1.695 -33.987 1.00 91.12 603 ILE A CA 1
ATOM 4639 C C . ILE A 1 603 ? 17.998 -2.419 -35.300 1.00 91.12 603 ILE A C 1
ATOM 4641 O O . ILE A 1 603 ? 17.670 -3.590 -35.465 1.00 91.12 603 ILE A O 1
ATOM 4645 N N . ASN A 1 604 ? 18.634 -1.721 -36.237 1.00 90.44 604 ASN A N 1
ATOM 4646 C CA . ASN A 1 604 ? 19.235 -2.322 -37.417 1.00 90.44 604 ASN A CA 1
ATOM 4647 C C . ASN A 1 604 ? 20.595 -2.919 -37.023 1.00 90.44 604 ASN A C 1
ATOM 4649 O O . ASN A 1 604 ? 21.588 -2.202 -36.859 1.00 90.44 604 ASN A O 1
ATOM 4653 N N . TYR A 1 605 ? 20.629 -4.242 -36.872 1.00 86.69 605 TYR A N 1
ATOM 4654 C CA . TYR A 1 605 ? 21.833 -4.964 -36.474 1.00 86.69 605 TYR A CA 1
ATOM 4655 C C . TYR A 1 605 ? 22.936 -4.958 -37.537 1.00 86.69 605 TYR A C 1
ATOM 4657 O O . TYR A 1 605 ? 24.095 -5.048 -37.155 1.00 86.69 605 TYR A O 1
ATOM 4665 N N . GLU A 1 606 ? 22.615 -4.721 -38.814 1.00 83.50 606 GLU A N 1
ATOM 4666 C CA . GLU A 1 606 ? 23.596 -4.543 -39.900 1.00 83.50 606 GLU A CA 1
ATOM 4667 C C . GLU A 1 606 ? 24.325 -3.196 -39.829 1.00 83.50 606 GLU A C 1
ATOM 4669 O O . GLU A 1 606 ? 25.351 -3.013 -40.476 1.00 83.50 606 GLU A O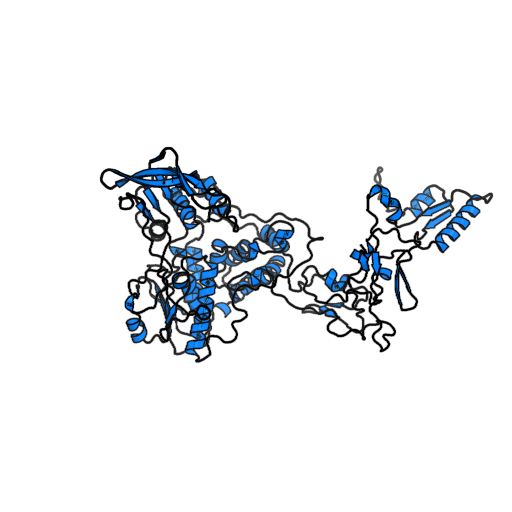 1
ATOM 4674 N N . LYS A 1 607 ? 23.829 -2.242 -39.034 1.00 85.81 607 LYS A N 1
ATOM 4675 C CA . LYS A 1 607 ? 24.517 -0.971 -38.737 1.00 85.81 607 LYS A CA 1
ATOM 4676 C C . LYS A 1 607 ? 25.121 -0.935 -37.333 1.00 85.81 607 LYS A C 1
ATOM 4678 O O . LYS A 1 607 ? 25.944 -0.078 -37.025 1.00 85.81 607 LYS A O 1
ATOM 4683 N N . CYS A 1 608 ? 24.691 -1.825 -36.443 1.00 86.19 608 CYS A N 1
ATOM 4684 C CA . CYS A 1 608 ? 25.072 -1.781 -35.038 1.00 86.19 608 CYS A CA 1
ATOM 4685 C C . CYS A 1 608 ? 26.507 -2.288 -34.816 1.00 86.19 608 CYS A C 1
ATOM 4687 O O . CYS A 1 608 ? 26.785 -3.472 -34.961 1.00 86.19 608 CYS A O 1
ATOM 4689 N N . THR A 1 609 ? 27.409 -1.420 -34.356 1.00 83.00 609 THR A N 1
ATOM 4690 C CA . THR A 1 609 ? 28.782 -1.804 -33.960 1.00 83.00 609 THR A CA 1
ATOM 4691 C C . THR A 1 609 ? 28.868 -2.442 -32.572 1.00 83.00 609 THR A C 1
ATOM 4693 O O . THR A 1 609 ? 29.955 -2.779 -32.112 1.00 83.00 609 THR A O 1
ATOM 4696 N N . GLY A 1 610 ? 27.742 -2.543 -31.856 1.00 85.31 610 GLY A N 1
ATOM 4697 C CA . GLY A 1 610 ? 27.706 -3.020 -30.477 1.00 85.31 610 GLY A CA 1
ATOM 4698 C C . GLY A 1 610 ? 28.514 -2.155 -29.509 1.00 85.31 610 GLY A C 1
ATOM 4699 O O . GLY A 1 610 ? 29.081 -2.651 -28.551 1.00 85.31 610 GLY A O 1
ATOM 4700 N N . CYS A 1 611 ? 28.583 -0.842 -29.721 1.00 86.94 611 CYS A N 1
ATOM 4701 C CA . CYS A 1 611 ? 29.325 0.073 -28.846 1.00 86.94 611 CYS A CA 1
ATOM 4702 C C . CYS A 1 611 ? 28.730 0.262 -27.435 1.00 86.94 611 CYS A C 1
ATOM 4704 O O . CYS A 1 611 ? 29.363 0.916 -26.618 1.00 86.94 611 CYS A O 1
ATOM 4706 N N . ARG A 1 612 ? 27.525 -0.260 -27.144 1.00 91.31 612 ARG A N 1
ATOM 4707 C CA . ARG A 1 612 ? 26.795 -0.142 -25.857 1.00 91.31 612 ARG A CA 1
ATOM 4708 C C . ARG A 1 612 ? 26.400 1.288 -25.426 1.00 91.31 612 ARG A C 1
ATOM 4710 O O . ARG A 1 612 ? 25.799 1.469 -24.372 1.00 91.31 612 ARG A O 1
ATOM 4717 N N . VAL A 1 613 ? 26.594 2.296 -26.282 1.00 90.75 613 VAL A N 1
ATOM 4718 C CA . VAL A 1 613 ? 26.200 3.700 -26.024 1.00 90.75 613 VAL A CA 1
ATOM 4719 C C . VAL A 1 613 ? 24.704 3.846 -25.750 1.00 90.75 613 VAL A C 1
ATOM 4721 O O . VAL A 1 613 ? 24.313 4.556 -24.832 1.00 90.75 613 VAL A O 1
ATOM 4724 N N . CYS A 1 614 ? 23.853 3.149 -26.510 1.00 92.38 614 CYS A N 1
ATOM 4725 C CA . CYS A 1 614 ? 22.403 3.200 -26.308 1.00 92.38 614 CYS A CA 1
ATOM 4726 C C . CYS A 1 614 ? 21.977 2.678 -24.927 1.00 92.38 614 CYS A C 1
ATOM 4728 O O . CYS A 1 614 ? 21.054 3.233 -24.340 1.00 92.38 614 CYS A O 1
ATOM 4730 N N . VAL A 1 615 ? 22.667 1.660 -24.399 1.00 91.56 615 VAL A N 1
ATOM 4731 C CA . VAL A 1 615 ? 22.441 1.122 -23.051 1.00 91.56 615 VAL A CA 1
ATOM 4732 C C . VAL A 1 615 ? 22.926 2.106 -22.003 1.00 91.56 615 VAL A C 1
ATOM 4734 O O . VAL A 1 615 ? 22.168 2.436 -21.098 1.00 91.56 615 VAL A O 1
ATOM 4737 N N . GLN A 1 616 ? 24.151 2.620 -22.160 1.00 88.38 616 GLN A N 1
ATOM 4738 C CA . GLN A 1 616 ? 24.703 3.605 -21.235 1.00 88.38 616 GLN A CA 1
ATOM 4739 C C . GLN A 1 616 ? 23.820 4.851 -21.164 1.00 88.38 616 GLN A C 1
ATOM 4741 O O . GLN A 1 616 ? 23.564 5.337 -20.072 1.00 88.38 616 GLN A O 1
ATOM 4746 N N . GLU A 1 617 ? 23.319 5.351 -22.294 1.00 89.38 617 GLU A N 1
ATOM 4747 C CA . GLU A 1 617 ? 22.514 6.572 -22.336 1.00 89.38 617 GLU A CA 1
ATOM 4748 C C . GLU A 1 617 ? 21.017 6.365 -22.068 1.00 89.38 617 GLU A C 1
ATOM 4750 O O . GLU A 1 617 ? 20.294 7.352 -21.954 1.00 89.38 617 GLU A O 1
ATOM 4755 N N . CYS A 1 618 ? 20.531 5.126 -21.930 1.00 91.69 618 CYS A N 1
ATOM 4756 C CA . CYS A 1 618 ? 19.124 4.866 -21.635 1.00 91.69 618 CYS A CA 1
ATOM 4757 C C . CYS A 1 618 ? 18.781 5.313 -20.199 1.00 91.69 618 CYS A C 1
ATOM 4759 O O . CYS A 1 618 ? 19.248 4.690 -19.244 1.00 91.69 618 CYS A O 1
ATOM 4761 N N . PRO A 1 619 ? 17.931 6.340 -20.000 1.00 89.06 619 PRO A N 1
ATOM 4762 C CA . PRO A 1 619 ? 17.628 6.836 -18.655 1.00 89.06 619 PRO A CA 1
ATOM 4763 C C . PRO A 1 619 ? 16.759 5.866 -17.844 1.00 89.06 619 PRO A C 1
ATOM 4765 O O . PRO A 1 619 ? 16.755 5.920 -16.620 1.00 89.06 619 PRO A O 1
ATOM 4768 N N . THR A 1 620 ? 16.038 4.964 -18.514 1.00 90.06 620 THR A N 1
ATOM 4769 C CA . THR A 1 620 ? 15.105 4.028 -17.876 1.00 90.06 620 THR A CA 1
ATOM 4770 C C . THR A 1 620 ? 15.663 2.616 -17.716 1.00 90.06 620 THR A C 1
ATOM 4772 O O . THR A 1 620 ? 15.002 1.773 -17.111 1.00 90.06 620 THR A O 1
ATOM 4775 N N . SER A 1 621 ? 16.858 2.337 -18.248 1.00 90.62 621 SER A N 1
ATOM 4776 C CA . SER A 1 621 ? 17.466 0.995 -18.293 1.00 90.62 621 SER A CA 1
ATOM 4777 C C . SER A 1 621 ? 16.628 -0.071 -19.017 1.00 90.62 621 SER A C 1
ATOM 4779 O O . SER A 1 621 ? 16.687 -1.256 -18.679 1.00 90.62 621 SER A O 1
ATOM 4781 N N . ALA A 1 622 ? 15.864 0.353 -20.028 1.00 91.12 622 ALA A N 1
ATOM 4782 C CA . ALA A 1 622 ? 15.030 -0.506 -20.873 1.00 91.12 622 ALA A CA 1
ATOM 4783 C C . ALA A 1 622 ? 15.796 -1.231 -21.994 1.00 91.12 622 ALA A C 1
ATOM 4785 O O . ALA A 1 622 ? 15.228 -2.082 -22.673 1.00 91.12 622 ALA A O 1
ATOM 4786 N N . ILE A 1 623 ? 17.063 -0.874 -22.228 1.00 91.75 623 ILE A N 1
ATOM 4787 C CA . ILE A 1 623 ? 17.929 -1.543 -23.207 1.00 91.75 623 ILE A CA 1
ATOM 4788 C C . ILE A 1 623 ? 18.946 -2.381 -22.442 1.00 91.75 623 ILE A C 1
ATOM 4790 O O . ILE A 1 623 ? 19.646 -1.867 -21.570 1.00 91.75 623 ILE A O 1
ATOM 4794 N N . GLU A 1 624 ? 19.040 -3.659 -22.781 1.00 89.44 624 GLU A N 1
ATOM 4795 C CA . GLU A 1 624 ? 20.009 -4.586 -22.216 1.00 89.44 624 GLU A CA 1
ATOM 4796 C C . GLU A 1 624 ? 21.091 -4.936 -23.220 1.00 89.44 624 GLU A C 1
ATOM 4798 O O . GLU A 1 624 ? 20.824 -5.165 -24.398 1.00 89.44 624 GLU A O 1
ATOM 4803 N N . MET A 1 625 ? 22.320 -4.995 -22.720 1.00 88.94 625 MET A N 1
ATOM 4804 C CA . MET A 1 625 ? 23.473 -5.528 -23.426 1.00 88.94 625 MET A CA 1
ATOM 4805 C C . MET A 1 625 ? 24.564 -5.802 -22.385 1.00 88.94 625 MET A C 1
ATOM 4807 O O . MET A 1 625 ? 24.924 -4.868 -21.650 1.00 88.94 625 MET A O 1
ATOM 4811 N N . PRO A 1 626 ? 25.086 -7.034 -22.278 1.00 85.19 626 PRO A N 1
ATOM 4812 C CA . PRO A 1 626 ? 26.217 -7.306 -21.401 1.00 85.19 626 PRO A CA 1
ATOM 4813 C C . PRO A 1 626 ? 27.461 -6.547 -21.885 1.00 85.19 626 PRO A C 1
ATOM 4815 O O . PRO A 1 626 ? 27.656 -6.351 -23.087 1.00 85.19 626 PRO A O 1
ATOM 4818 N N . ALA A 1 627 ? 28.291 -6.096 -20.942 1.00 84.44 627 ALA A N 1
ATOM 4819 C CA . ALA A 1 627 ? 29.627 -5.606 -21.266 1.00 84.44 627 ALA A CA 1
ATOM 4820 C C . ALA A 1 627 ? 30.505 -6.797 -21.650 1.00 84.44 627 ALA A C 1
ATOM 4822 O O . ALA A 1 627 ? 30.446 -7.834 -20.992 1.00 84.44 627 ALA A O 1
ATOM 4823 N N . VAL A 1 628 ? 31.361 -6.634 -22.656 1.00 83.88 628 VAL A N 1
ATOM 4824 C CA . VAL A 1 628 ? 32.397 -7.637 -22.948 1.00 83.88 628 VAL A CA 1
ATOM 4825 C C . VAL A 1 628 ? 33.551 -7.536 -21.939 1.00 83.88 628 VAL A C 1
ATOM 4827 O O . VAL A 1 628 ? 34.241 -8.520 -21.684 1.00 83.88 628 VAL A O 1
ATOM 4830 N N . GLY A 1 629 ? 33.774 -6.353 -21.350 1.00 86.19 629 GLY A N 1
ATOM 4831 C CA . GLY A 1 629 ? 34.896 -6.101 -20.439 1.00 86.19 629 GLY A CA 1
ATOM 4832 C C . GLY A 1 629 ? 36.244 -6.015 -21.158 1.00 86.19 629 GLY A C 1
ATOM 4833 O O . GLY A 1 629 ? 37.287 -6.256 -20.549 1.00 86.19 629 GLY A O 1
ATOM 4834 N N . ALA A 1 630 ? 36.223 -5.740 -22.466 1.00 85.19 630 ALA A N 1
ATOM 4835 C CA . ALA A 1 630 ? 37.390 -5.639 -23.332 1.00 85.19 630 ALA A CA 1
ATOM 4836 C C . ALA A 1 630 ? 37.088 -4.790 -24.584 1.00 85.19 630 ALA A C 1
ATOM 4838 O O . ALA A 1 630 ? 35.935 -4.555 -24.953 1.00 85.19 630 ALA A O 1
ATOM 4839 N N . CYS A 1 631 ? 38.136 -4.298 -25.243 1.00 85.69 631 CYS A N 1
ATOM 4840 C CA . CYS A 1 631 ? 38.053 -3.492 -26.450 1.00 85.69 631 CYS A CA 1
ATOM 4841 C C . CYS A 1 631 ? 37.621 -4.349 -27.643 1.00 85.69 631 CYS A C 1
ATOM 4843 O O . CYS A 1 631 ? 38.329 -5.257 -28.076 1.00 85.69 631 CYS A O 1
ATOM 4845 N N . ILE A 1 632 ? 36.460 -3.998 -28.191 1.00 81.88 632 ILE A N 1
ATOM 4846 C CA . ILE A 1 632 ? 35.842 -4.642 -29.355 1.00 81.88 632 ILE A CA 1
ATOM 4847 C C . ILE A 1 632 ? 36.076 -3.862 -30.661 1.00 81.88 632 ILE A C 1
ATOM 4849 O O . ILE A 1 632 ? 35.342 -4.026 -31.622 1.00 81.88 632 ILE A O 1
ATOM 4853 N N . ALA A 1 633 ? 37.022 -2.918 -30.700 1.00 82.56 633 ALA A N 1
ATOM 4854 C CA . ALA A 1 633 ? 37.272 -2.078 -31.882 1.00 82.56 633 ALA A CA 1
ATOM 4855 C C . ALA A 1 633 ? 36.049 -1.284 -32.419 1.00 82.56 633 ALA A C 1
ATOM 4857 O O . ALA A 1 633 ? 36.047 -0.849 -33.570 1.00 82.56 633 ALA A O 1
ATOM 4858 N N . CYS A 1 634 ? 35.023 -1.007 -31.596 1.00 81.75 634 CYS A N 1
ATOM 4859 C CA . CYS A 1 634 ? 33.841 -0.241 -32.040 1.00 81.75 634 CYS A CA 1
ATOM 4860 C C . CYS A 1 634 ? 34.158 1.215 -32.446 1.00 81.75 634 CYS A C 1
ATOM 4862 O O . CYS A 1 634 ? 33.336 1.883 -33.069 1.00 81.75 634 CYS A O 1
ATOM 4864 N N . GLY A 1 635 ? 35.334 1.734 -32.071 1.00 81.25 635 GLY A N 1
ATOM 4865 C CA . GLY A 1 635 ? 35.824 3.058 -32.465 1.00 81.25 635 GLY A CA 1
ATOM 4866 C C . GLY A 1 635 ? 35.101 4.248 -31.826 1.00 81.25 635 GLY A C 1
ATOM 4867 O O . GLY A 1 635 ? 35.444 5.383 -32.140 1.00 81.25 635 GLY A O 1
ATOM 4868 N N . PHE A 1 636 ? 34.139 4.024 -30.925 1.00 82.62 636 PHE A N 1
ATOM 4869 C CA . PHE A 1 636 ? 33.358 5.096 -30.299 1.00 82.62 636 PHE A CA 1
ATOM 4870 C C . PHE A 1 636 ? 34.232 6.120 -29.562 1.00 82.62 636 PHE A C 1
ATOM 4872 O O . PHE A 1 636 ? 34.074 7.325 -29.747 1.00 82.62 636 PHE A O 1
ATOM 4879 N N . CYS A 1 637 ? 35.195 5.642 -28.773 1.00 82.44 637 CYS A N 1
ATOM 4880 C CA . CYS A 1 637 ? 36.091 6.500 -28.006 1.00 82.44 637 CYS A CA 1
ATOM 4881 C C . CYS A 1 637 ? 37.022 7.332 -28.916 1.00 82.44 637 CYS A C 1
ATOM 4883 O O . CYS A 1 637 ? 37.333 8.470 -28.580 1.00 82.44 637 CYS A O 1
ATOM 4885 N N . LEU A 1 638 ? 37.381 6.828 -30.102 1.00 81.81 638 LEU A N 1
ATOM 4886 C CA . LEU A 1 638 ? 38.145 7.582 -31.101 1.00 81.81 638 LEU A CA 1
ATOM 4887 C C . LEU A 1 638 ? 37.285 8.653 -31.788 1.00 81.81 638 LEU A C 1
ATOM 4889 O O . LEU A 1 638 ? 37.730 9.781 -31.940 1.00 81.81 638 LEU A O 1
ATOM 4893 N N . LYS A 1 639 ? 36.050 8.308 -32.183 1.00 75.00 639 LYS A N 1
ATOM 4894 C CA . LYS A 1 639 ? 35.163 9.196 -32.957 1.00 75.00 639 LYS A CA 1
ATOM 4895 C C . LYS A 1 639 ? 34.499 10.304 -32.131 1.00 75.00 639 LYS A C 1
ATOM 4897 O O . LYS A 1 639 ? 34.155 11.329 -32.698 1.00 75.00 639 LYS A O 1
ATOM 4902 N N . ARG A 1 640 ? 34.197 10.067 -30.844 1.00 71.94 640 ARG A N 1
ATOM 4903 C CA . ARG A 1 640 ? 33.349 10.981 -30.044 1.00 71.94 640 ARG A CA 1
ATOM 4904 C C . ARG A 1 640 ? 34.038 11.601 -28.834 1.00 71.94 640 ARG A C 1
ATOM 4906 O O . ARG A 1 640 ? 33.592 12.648 -28.382 1.00 71.94 640 ARG A O 1
ATOM 4913 N N . PHE A 1 641 ? 35.081 10.971 -28.294 1.00 75.94 641 PHE A N 1
ATOM 4914 C CA . PHE A 1 641 ? 35.875 11.565 -27.210 1.00 75.94 641 PHE A CA 1
ATOM 4915 C C . PHE A 1 641 ? 37.137 12.264 -27.720 1.00 75.94 641 PHE A C 1
ATOM 4917 O O . PHE A 1 641 ? 37.601 13.185 -27.060 1.00 75.94 641 PHE A O 1
ATOM 4924 N N . GLU A 1 642 ? 37.663 11.853 -28.882 1.00 74.62 642 GLU A N 1
ATOM 4925 C CA . GLU A 1 642 ? 38.762 12.530 -29.595 1.00 74.62 642 GLU A CA 1
ATOM 4926 C C . GLU A 1 642 ? 40.012 12.790 -28.728 1.00 74.62 642 GLU A C 1
ATOM 4928 O O . GLU A 1 642 ? 40.728 13.773 -28.908 1.00 74.62 642 GLU A O 1
ATOM 4933 N N . CYS A 1 643 ? 40.305 11.905 -27.767 1.00 78.75 643 CYS A N 1
ATOM 4934 C CA . CYS A 1 643 ? 41.527 12.029 -26.974 1.00 78.75 643 CYS A CA 1
ATOM 4935 C C . CYS A 1 643 ? 42.755 11.831 -27.871 1.00 78.75 643 CYS A C 1
ATOM 4937 O O . CYS A 1 643 ? 42.860 10.770 -28.489 1.00 78.75 643 CYS A O 1
ATOM 4939 N N . PRO A 1 644 ? 43.717 12.774 -27.888 1.00 75.31 644 PRO A N 1
ATOM 4940 C CA . PRO A 1 644 ? 44.899 12.678 -28.746 1.00 75.31 644 PRO A CA 1
ATOM 4941 C C . PRO A 1 644 ? 45.790 11.481 -28.396 1.00 75.31 644 PRO A C 1
ATOM 4943 O O . PRO A 1 644 ? 46.545 11.011 -29.237 1.00 75.31 644 PRO A O 1
ATOM 4946 N N . SER A 1 645 ? 45.684 10.970 -27.166 1.00 84.69 645 SER A N 1
ATOM 4947 C CA . SER A 1 645 ? 46.437 9.806 -26.697 1.00 84.69 645 SER A CA 1
ATOM 4948 C C . SER A 1 645 ? 45.765 8.476 -27.002 1.00 84.69 645 SER A C 1
ATOM 4950 O O . SER A 1 645 ? 46.342 7.440 -26.699 1.00 84.69 645 SER A O 1
ATOM 4952 N N . MET A 1 646 ? 44.545 8.466 -27.544 1.00 86.06 646 MET A N 1
ATOM 4953 C CA . MET A 1 646 ? 43.918 7.232 -28.010 1.00 86.06 646 MET A CA 1
ATOM 4954 C C . MET A 1 646 ? 44.104 7.125 -29.515 1.00 86.06 646 MET A C 1
ATOM 4956 O O . MET A 1 646 ? 43.543 7.911 -30.276 1.00 86.06 646 MET A O 1
ATOM 4960 N N . ILE A 1 647 ? 44.867 6.125 -29.936 1.00 87.12 647 ILE A N 1
ATOM 4961 C CA . ILE A 1 647 ? 45.169 5.874 -31.342 1.00 87.12 647 ILE A CA 1
ATOM 4962 C C . ILE A 1 647 ? 44.539 4.559 -31.791 1.00 87.12 647 ILE A C 1
ATOM 4964 O O . ILE A 1 647 ? 44.192 3.693 -30.984 1.00 87.12 647 ILE A O 1
ATOM 4968 N N . ARG A 1 648 ? 44.337 4.429 -33.102 1.00 86.38 648 ARG A N 1
ATOM 4969 C CA . ARG A 1 648 ? 43.897 3.178 -33.719 1.00 86.38 648 ARG A CA 1
ATOM 4970 C C . ARG A 1 648 ? 45.135 2.341 -34.042 1.00 86.38 648 ARG A C 1
ATOM 4972 O O . ARG A 1 648 ? 45.935 2.777 -34.864 1.00 86.38 648 ARG A O 1
ATOM 4979 N N . GLY A 1 649 ? 45.259 1.183 -33.400 1.00 81.19 649 GLY A N 1
ATOM 4980 C CA . GLY A 1 649 ? 46.292 0.189 -33.684 1.00 81.19 649 GLY A CA 1
ATOM 4981 C C . GLY A 1 649 ? 46.071 -0.508 -35.029 1.00 81.19 649 GLY A C 1
ATOM 4982 O O . GLY A 1 649 ? 45.024 -0.348 -35.670 1.00 81.19 649 GLY A O 1
ATOM 4983 N N . GLU A 1 650 ? 47.059 -1.290 -35.459 1.00 75.94 650 GLU A N 1
ATOM 4984 C CA . GLU A 1 650 ? 47.066 -1.962 -36.768 1.00 75.94 650 GLU A CA 1
ATOM 4985 C C . GLU A 1 650 ? 45.932 -2.989 -36.921 1.00 75.94 650 GLU A C 1
ATOM 4987 O O . GLU A 1 650 ? 45.363 -3.139 -38.002 1.00 75.94 650 GLU A O 1
ATOM 4992 N N . ASP A 1 651 ? 45.527 -3.630 -35.823 1.00 71.19 651 ASP A N 1
ATOM 4993 C CA . ASP A 1 651 ? 44.404 -4.574 -35.764 1.00 71.19 651 ASP A CA 1
ATOM 4994 C C . ASP A 1 651 ? 43.022 -3.882 -35.665 1.00 71.19 651 ASP A C 1
ATOM 4996 O O . ASP A 1 651 ? 41.980 -4.530 -35.522 1.00 71.19 651 ASP A O 1
ATOM 5000 N N . GLY A 1 652 ? 42.996 -2.546 -35.731 1.00 74.62 652 GLY A N 1
ATOM 5001 C CA . GLY A 1 652 ? 41.803 -1.713 -35.610 1.00 74.62 652 GLY A CA 1
ATOM 5002 C C . GLY A 1 652 ? 41.324 -1.481 -34.173 1.00 74.62 652 GLY A C 1
ATOM 5003 O O . GLY A 1 652 ? 40.364 -0.721 -33.981 1.00 74.62 652 GLY A O 1
ATOM 5004 N N . ARG A 1 653 ? 41.966 -2.088 -33.166 1.00 82.81 653 ARG A N 1
ATOM 5005 C CA . ARG A 1 653 ? 41.680 -1.846 -31.747 1.00 82.81 653 ARG A CA 1
ATOM 5006 C C . ARG A 1 653 ? 42.296 -0.526 -31.300 1.00 82.81 653 ARG A C 1
ATOM 5008 O O . ARG A 1 653 ? 43.018 0.152 -32.024 1.00 82.81 653 ARG A O 1
ATOM 5015 N N . VAL A 1 654 ? 41.902 -0.104 -30.108 1.00 86.12 654 VAL A N 1
ATOM 5016 C CA . VAL A 1 654 ? 42.354 1.159 -29.522 1.00 86.12 654 VAL A CA 1
ATOM 5017 C C . VAL A 1 654 ? 43.582 0.887 -28.672 1.00 86.12 654 VAL A C 1
ATOM 5019 O O . VAL A 1 654 ? 43.581 -0.068 -27.891 1.00 86.12 654 VAL A O 1
ATOM 5022 N N . GLU A 1 655 ? 44.579 1.751 -28.806 1.00 88.62 655 GLU A N 1
ATOM 5023 C CA . GLU A 1 655 ? 45.801 1.773 -28.008 1.00 88.62 655 GLU A CA 1
ATOM 5024 C C . GLU A 1 655 ? 45.960 3.137 -27.331 1.00 88.62 655 GLU A C 1
ATOM 5026 O O . GLU A 1 655 ? 45.434 4.150 -27.804 1.00 88.62 655 GLU A O 1
ATOM 5031 N N . ILE A 1 656 ? 46.674 3.157 -26.203 1.00 88.00 656 ILE A N 1
ATOM 5032 C CA . ILE A 1 656 ? 47.010 4.390 -25.486 1.00 88.00 656 ILE A CA 1
ATOM 5033 C C . ILE A 1 656 ? 48.452 4.753 -25.823 1.00 88.00 656 ILE A C 1
ATOM 5035 O O . ILE A 1 656 ? 49.379 4.071 -25.384 1.00 88.00 656 ILE A O 1
ATOM 5039 N N . ASP A 1 657 ? 48.643 5.862 -26.528 1.00 87.62 657 ASP A N 1
ATOM 5040 C CA . ASP A 1 657 ? 49.955 6.468 -26.701 1.00 87.62 657 ASP A CA 1
ATOM 5041 C C . ASP A 1 657 ? 50.437 7.048 -25.363 1.00 87.62 657 ASP A C 1
ATOM 5043 O O . ASP A 1 657 ? 49.978 8.092 -24.887 1.00 87.62 657 ASP A O 1
ATOM 5047 N N . ARG A 1 658 ? 51.381 6.343 -24.735 1.00 85.38 658 ARG A N 1
ATOM 5048 C CA . ARG A 1 658 ? 51.957 6.717 -23.437 1.00 85.38 658 ARG A CA 1
ATOM 5049 C C . ARG A 1 658 ? 52.829 7.964 -23.497 1.00 85.38 658 ARG A C 1
ATOM 5051 O O . ARG A 1 658 ? 53.072 8.548 -22.448 1.00 85.38 658 ARG A O 1
ATOM 5058 N N . LEU A 1 659 ? 53.280 8.383 -24.680 1.00 80.31 659 LEU A N 1
ATOM 5059 C CA . LEU A 1 659 ? 54.068 9.608 -24.823 1.00 80.31 659 LEU A CA 1
ATOM 5060 C C . LEU A 1 659 ? 53.200 10.858 -24.673 1.00 80.31 659 LEU A C 1
ATOM 5062 O O . LEU A 1 659 ? 53.687 11.897 -24.233 1.00 80.31 659 LEU A O 1
ATOM 5066 N N . THR A 1 660 ? 51.916 10.761 -25.021 1.00 78.75 660 THR A N 1
ATOM 5067 C CA . THR A 1 660 ? 50.973 11.885 -24.960 1.00 78.75 660 THR A CA 1
ATOM 5068 C C . THR A 1 660 ? 49.955 11.755 -23.827 1.00 78.75 660 THR A C 1
ATOM 5070 O O . THR A 1 660 ? 49.362 12.758 -23.423 1.00 78.75 660 THR A O 1
ATOM 5073 N N . CYS A 1 661 ? 49.737 10.546 -23.296 1.00 81.69 661 CYS A N 1
ATOM 5074 C CA . CYS A 1 661 ? 48.786 10.309 -22.214 1.00 81.69 661 CYS A CA 1
ATOM 5075 C C . CYS A 1 661 ? 49.245 10.959 -20.905 1.00 81.69 661 CYS A C 1
ATOM 5077 O O . CYS A 1 661 ? 50.379 10.791 -20.470 1.00 81.69 661 CYS A O 1
ATOM 5079 N N . VAL A 1 662 ? 48.329 11.655 -20.229 1.00 79.88 662 VAL A N 1
ATOM 5080 C CA . VAL A 1 662 ? 48.604 12.314 -18.939 1.00 79.88 662 VAL A CA 1
ATOM 5081 C C . VAL A 1 662 ? 47.937 11.650 -17.740 1.00 79.88 662 VAL A C 1
ATOM 5083 O O . VAL A 1 662 ? 47.829 12.282 -16.682 1.00 79.88 662 VAL A O 1
ATOM 5086 N N . ASP A 1 663 ? 47.466 10.413 -17.915 1.00 84.38 663 ASP A N 1
ATOM 5087 C CA . ASP A 1 663 ? 46.844 9.596 -16.870 1.00 84.38 663 ASP A CA 1
ATOM 5088 C C . ASP A 1 663 ? 45.658 10.302 -16.180 1.00 84.38 663 ASP A C 1
ATOM 5090 O O . ASP A 1 663 ? 45.485 10.241 -14.969 1.00 84.38 663 ASP A O 1
ATOM 5094 N N . CYS A 1 664 ? 44.822 11.023 -16.937 1.00 78.38 664 CYS A N 1
ATOM 5095 C CA . CYS A 1 664 ? 43.648 11.712 -16.374 1.00 78.38 664 CYS A CA 1
ATOM 5096 C C . CYS A 1 664 ? 42.466 10.776 -16.059 1.00 78.38 664 CYS A C 1
ATOM 5098 O O . CYS A 1 664 ? 41.508 11.199 -15.418 1.00 78.38 664 CYS A O 1
ATOM 5100 N N . GLY A 1 665 ? 42.491 9.534 -16.553 1.00 82.00 665 GLY A N 1
ATOM 5101 C CA . GLY A 1 665 ? 41.448 8.529 -16.319 1.00 82.00 665 GLY A CA 1
ATOM 5102 C C . GLY A 1 665 ? 40.118 8.740 -17.059 1.00 82.00 665 GLY A C 1
ATOM 5103 O O . GLY A 1 665 ? 39.281 7.843 -17.048 1.00 82.00 665 GLY A O 1
ATOM 5104 N N . LEU A 1 666 ? 39.905 9.865 -17.752 1.00 82.56 666 LEU A N 1
ATOM 5105 C CA . LEU A 1 666 ? 38.607 10.194 -18.367 1.00 82.56 666 LEU A CA 1
ATOM 5106 C C . LEU A 1 666 ? 38.107 9.169 -19.394 1.00 82.56 666 LEU A C 1
ATOM 5108 O O . LEU A 1 666 ? 36.909 8.913 -19.479 1.00 82.56 666 LEU A O 1
ATOM 5112 N N . CYS A 1 667 ? 39.002 8.540 -20.156 1.00 85.38 667 CYS A N 1
ATOM 5113 C CA . CYS A 1 667 ? 38.611 7.537 -21.149 1.00 85.38 667 CYS A CA 1
ATOM 5114 C C . CYS A 1 667 ? 37.977 6.279 -20.528 1.00 85.38 667 CYS A C 1
ATOM 5116 O O . CYS A 1 667 ? 37.227 5.590 -21.219 1.00 85.38 667 CYS A O 1
ATOM 5118 N N . VAL A 1 668 ? 38.204 6.007 -19.234 1.00 86.38 668 VAL A N 1
ATOM 5119 C CA . VAL A 1 668 ? 37.508 4.932 -18.501 1.00 86.38 668 VAL A CA 1
ATOM 5120 C C . VAL A 1 668 ? 35.999 5.194 -18.485 1.00 86.38 668 VAL A C 1
ATOM 5122 O O . VAL A 1 668 ? 35.217 4.281 -18.720 1.00 86.38 668 VAL A O 1
ATOM 5125 N N . GLN A 1 669 ? 35.576 6.451 -18.311 1.00 79.56 669 GLN A N 1
ATOM 5126 C CA . GLN A 1 669 ? 34.157 6.838 -18.297 1.00 79.56 669 GLN A CA 1
ATOM 5127 C C . GLN A 1 669 ? 33.512 6.835 -19.695 1.00 79.56 669 GLN A C 1
ATOM 5129 O O . GLN A 1 669 ? 32.288 6.798 -19.827 1.00 79.56 669 GLN A O 1
ATOM 5134 N N . VAL A 1 670 ? 34.333 6.878 -20.747 1.00 84.00 670 VAL A N 1
ATOM 5135 C CA . VAL A 1 670 ? 33.894 6.921 -22.151 1.00 84.00 670 VAL A CA 1
ATOM 5136 C C . VAL A 1 670 ? 33.653 5.517 -22.709 1.00 84.00 670 VAL A C 1
ATOM 5138 O O . VAL A 1 670 ? 32.807 5.334 -23.585 1.00 84.00 670 VAL A O 1
ATOM 5141 N N . CYS A 1 671 ? 34.404 4.514 -22.248 1.00 88.00 671 CYS A N 1
ATOM 5142 C CA . CYS A 1 671 ? 34.308 3.157 -22.773 1.00 88.00 671 CYS A CA 1
ATOM 5143 C C . CYS A 1 671 ? 33.085 2.414 -22.211 1.00 88.00 671 CYS A C 1
ATOM 5145 O O . CYS A 1 671 ? 33.176 1.731 -21.195 1.00 88.00 671 CYS A O 1
ATOM 5147 N N . CYS A 1 672 ? 31.956 2.449 -22.928 1.00 87.31 672 CYS A N 1
ATOM 5148 C CA . CYS A 1 672 ? 30.724 1.746 -22.528 1.00 87.31 672 CYS A CA 1
ATOM 5149 C C . CYS A 1 672 ? 30.867 0.209 -22.468 1.00 87.31 672 CYS A C 1
ATOM 5151 O O . CYS A 1 672 ? 29.992 -0.484 -21.947 1.00 87.31 672 CYS A O 1
ATOM 5153 N N . GLN A 1 673 ? 31.944 -0.330 -23.048 1.00 87.19 673 GLN A N 1
ATOM 5154 C CA . GLN A 1 673 ? 32.269 -1.758 -23.072 1.00 87.19 673 GLN A CA 1
ATOM 5155 C C . GLN A 1 673 ? 33.152 -2.213 -21.909 1.00 87.19 673 GLN A C 1
ATOM 5157 O O . GLN A 1 673 ? 33.478 -3.396 -21.834 1.00 87.19 673 GLN A O 1
ATOM 5162 N N . GLU A 1 674 ? 33.549 -1.288 -21.027 1.00 88.12 674 GLU A N 1
ATOM 5163 C CA . GLU A 1 674 ? 34.400 -1.573 -19.863 1.00 88.12 674 GLU A CA 1
ATOM 5164 C C . GLU A 1 674 ? 35.755 -2.193 -20.263 1.00 88.12 674 GLU A C 1
ATOM 5166 O O . GLU A 1 674 ? 36.389 -2.914 -19.500 1.00 88.12 674 GLU A O 1
ATOM 5171 N N . GLY A 1 675 ? 36.210 -1.911 -21.490 1.00 87.44 675 GLY A N 1
ATOM 5172 C CA . GLY A 1 675 ? 37.487 -2.391 -22.016 1.00 87.44 675 GLY A CA 1
ATOM 5173 C C . GLY A 1 675 ? 38.688 -1.544 -21.607 1.00 87.44 675 GLY A C 1
ATOM 5174 O O . GLY A 1 675 ? 39.814 -2.002 -21.754 1.00 87.44 675 GLY A O 1
ATOM 5175 N N . ILE A 1 676 ? 38.461 -0.329 -21.100 1.00 89.06 676 ILE A N 1
ATOM 5176 C CA . ILE A 1 676 ? 39.497 0.537 -20.528 1.00 89.06 676 ILE A CA 1
ATOM 5177 C C . ILE A 1 676 ? 39.314 0.526 -19.015 1.00 89.06 676 ILE A C 1
ATOM 5179 O O . ILE A 1 676 ? 38.239 0.873 -18.530 1.00 89.06 676 ILE A O 1
ATOM 5183 N N . PHE A 1 677 ? 40.347 0.143 -18.274 1.00 87.69 677 PHE A N 1
ATOM 5184 C CA . PHE A 1 677 ? 40.283 -0.022 -16.825 1.00 87.69 677 PHE A CA 1
ATOM 5185 C C . PHE A 1 677 ? 41.466 0.659 -16.140 1.00 87.69 677 PHE A C 1
ATOM 5187 O O . PHE A 1 677 ? 42.519 0.871 -16.737 1.00 87.69 677 PHE A O 1
ATOM 5194 N N . GLN A 1 678 ? 41.284 1.024 -14.874 1.00 87.44 678 GLN A N 1
ATOM 5195 C CA . GLN A 1 678 ? 42.366 1.526 -14.036 1.00 87.44 678 GLN A CA 1
ATOM 5196 C C . GLN A 1 678 ? 43.248 0.360 -13.577 1.00 87.44 678 GLN A C 1
ATOM 5198 O O . GLN A 1 678 ? 42.744 -0.632 -13.050 1.00 87.44 678 GLN A O 1
ATOM 5203 N N . THR A 1 679 ? 44.560 0.492 -13.749 1.00 81.62 679 THR A N 1
ATOM 5204 C CA . THR A 1 679 ? 45.545 -0.437 -13.185 1.00 81.62 679 THR A CA 1
ATOM 5205 C C . THR A 1 679 ? 45.929 0.007 -11.777 1.00 81.62 679 THR A C 1
ATOM 5207 O O . THR A 1 679 ? 45.994 1.212 -11.520 1.00 81.62 679 THR A O 1
ATOM 5210 N N . ALA A 1 680 ? 46.161 -0.964 -10.891 1.00 67.44 680 ALA A N 1
ATOM 5211 C CA . ALA A 1 680 ? 46.608 -0.728 -9.518 1.00 67.44 680 ALA A CA 1
ATOM 5212 C C . ALA A 1 680 ? 47.985 -0.055 -9.451 1.00 67.44 680 ALA A C 1
ATOM 5214 O O . ALA A 1 680 ? 48.823 -0.333 -10.344 1.00 67.44 680 ALA A O 1
#

Sequence (680 aa):
MTADGHPGRSLSLEELVKGCGVKYVRIVNPYDIKGMIQEARKAYEFTKQPEGGMAVLIARYPCITHQKEQLKIKPVKIDIRHVPPLERDLPQMKSGAMPQSHLPAYRDKIAPCTGACPIQVDARGYIDLISKGKFDEALALVRQKNPFPAITGRLCARPCEKICRRGDVDQPIAIDLLKRYLADRESPHTPGADFFTPGPERGTKVAIVGSGPTGLMAAYDLRRYGYPITIFEALPLPGGTMAVGTGRFRLPEEVLKREIDIVRKLGAEFRLKTRVGSLEDLKAQGYNAILLALGAHKPRNTDIPGHEARGVMDSLTFLKKVALNQKVPALSRVVVLGGSDRSVDAARSALRLGAKEVTVLFSRSRKELPAEPLEISEAEREGVVFQYLSVPTKITAFNGKVTGICFKEAVLSSPTSLGRRRLLSAQGLEKKLKADLIITSPTYIPDLSAFRNTVPQTAWNTIHVDPLTLATPIEGLFAGGDAVTGPKNFIEALAAGRKVALSIHRYLSGEDLRTNREDEGLSTELVSVRIDKVETKPRVEEPALSIKERDHSFKEVNLLPSKEAILSEAQRCLHCGICHQCDTCMIQCPEGAISKREAGYIINYEKCTGCRVCVQECPTSAIEMPAVGACIACGFCLKRFECPSMIRGEDGRVEIDRLTCVDCGLCVQVCCQEGIFQTA

Secondary structure (DSSP, 8-state):
--TTSPPPPP--HHHHHHHTT--EEEEE-TT-HHHHHHHHHHHHHHHHSTT---EEEEESS--GGGTHHHHTPPP--EEEPBPPPPSS------SSSS-GGGS-EE-----HHHHTSTT---HHHHHHHHHTT-HHHHHHHHHTT-S-HHHHHHH---HHHHT-GGGGTSS---HHHHHHHHHHT--TT-S-GGGGPPPSP-S-EEEEE--SHHHHHHHHHHHHTT--EEEE-SSSSSSTHHHHSS-TTTS-HHHHHHHHHHHHHTT-EEETT-----HHHHHHTTEEEEEE-----EEPPP--TTTTSBTEEEHHHHHHHHHTTPPPPP-SEEEEES-SHHHHHHHHHHHHTT-SEEEEE-SS-GGG--S-HHHHHHHHHTTPEEE-SEEEEEEEEETTEEEEEEEEEEEEPSPPTTSPPPEEEEEEEEEEEE-SEEEE-PPEE---GGGTTTS-B-TTSSB---TTT-B-SSTTEEE-THHHHSS--HHHHHHHHHHHHHHHHHHHHT--SSSS-TTSS----------TTPPP-PPPPPPB--HHHHTT--S-SBPPPPHHHHHHHHHT---TTS----SHHHHT-TT--EEEETTEEEE-TTT-----HHHHH-TT--EE----SSB----HIIIII--TTEEE-TTS-EEE-TTT-----HHHHH-TTS-EEE--